Protein AF-0000000072813397 (afdb_homodimer)

InterPro domains:
  IPR001086 Prephenate dehydratase [PF00800] (79-255)
  IPR001086 Prephenate dehydratase [PS51171] (78-254)
  IPR018528 Prephenate dehydratase, conserved site [PS00857] (230-252)
  IPR045865 ACT-like domain [SSF55021] (264-369)

Foldseek 3Di:
DPCPPPPPPCPDPDPDDPDPPPPPPPPPPPPPPQPQPPPDPPPPPPPPPDPPPDPPPPDDPDPPVPPCPPPVPPQAFEEEEEDDPQAVQVVQVCVVRPPHHYHYDNDQLRRVVCCVVVVGFKYKDWAAKPVPGGPVVNVLSLQLDQKFFADKAKAWDFKFKWAAPPADLVLAAEEEAAPVQCVQQVVLCVVSVHDHYYYDRHQLVSLVCCQVVVDRRYIGIGAPSSCVVRVIDGSDIRSGPDNTMMIMMTMIGHDPPPPPDDDPPADPFKKWKKKFFADDPCPVLVVLLVCLCVVLPKDWPDKDKQAQDPVNVRWFRWGQPPVPPRDTDGGRIMIITMITDFCPDPSNVSSVVSSVVRTPDMDTRYMYHDDPDYHYPD/DPCPPPPPPCPDDDDDPPDPPPPPVPPPPPPVPPPQPPPDPPPPPPPPPDPPPPPPPPDDPDPPVPPCPVPVPPQAFEEEEEDDPQAPQVVQVCVVRPPHHYHYDNDQLRRVVCCVVVVGFKYKDWAAKPVPGGPVVNVLSLQLDQKFFADKAKAWDFKFKWAAPPADLVLAAEEEAAPVQCVQQVVLCVVSVHDHYYYDRHQLVSLVCCQVVVDRRYIGIGAPSSCVVRVIDGSDIRSGPDNTMMIMMTMIGHDPPPPPDDDPPADPFKKWKKKFFAPDPCPVLVVLLVCLCVVLPKDWPDKDKQAQDPVNVRWFRWGQPPVPPRDTDGGRIMIITMITDFCPDPSNVSSVVSSVVRTPDMDTRYMYHDDPDYDYPD

Solvent-accessible surface area (backbone atoms only — not comparable to full-atom values): 42228 Å² total; per-residue (Å²): 137,83,82,77,78,79,78,78,78,80,82,70,86,70,81,75,79,77,79,79,76,76,73,75,78,72,70,72,75,78,71,73,68,76,71,75,77,75,73,76,84,74,77,76,74,78,74,76,72,78,74,80,72,82,69,73,80,77,73,85,72,79,82,73,82,63,80,69,74,72,68,66,73,79,70,59,56,31,33,12,15,43,50,45,84,40,21,68,44,47,52,47,38,41,68,76,39,71,78,44,41,74,40,70,21,88,37,65,67,48,11,51,47,30,32,76,70,63,75,18,60,22,25,38,42,68,41,32,28,71,49,48,29,42,33,41,52,52,49,42,52,48,34,58,41,86,51,27,40,57,38,53,43,31,34,45,63,58,31,18,35,30,28,45,69,87,58,52,79,86,55,46,60,31,38,30,14,16,58,66,58,49,59,44,20,42,66,46,32,51,74,72,68,47,74,44,70,44,34,33,81,31,30,30,52,28,48,50,48,36,60,77,66,62,37,69,39,38,30,20,41,26,39,64,53,29,29,64,76,66,63,36,35,77,78,36,78,63,41,37,64,59,91,51,36,40,37,38,28,37,34,33,27,64,70,71,79,67,68,86,80,66,80,74,76,75,50,69,68,21,25,24,35,33,40,37,28,41,94,59,59,65,59,61,51,50,52,51,49,52,47,43,31,51,79,57,74,40,52,65,79,41,60,39,73,44,74,20,39,76,72,57,64,38,54,49,50,53,35,42,33,76,89,62,86,63,43,75,40,77,33,42,24,37,35,44,38,27,31,58,36,36,68,80,37,68,62,47,38,52,27,52,52,56,48,49,74,76,34,77,43,72,45,81,41,27,60,21,37,58,54,63,60,72,43,65,81,119,139,83,84,78,79,76,79,77,75,80,82,66,88,71,78,76,80,77,80,79,75,76,73,74,78,72,70,76,75,78,72,74,66,78,70,76,80,71,76,72,83,73,78,76,74,77,75,76,72,78,72,81,71,80,68,75,80,78,77,84,73,81,78,74,84,62,79,70,74,71,67,64,73,79,70,58,56,30,35,14,16,42,48,45,85,40,22,68,44,47,51,48,38,40,67,74,38,71,76,43,41,74,40,72,20,90,36,66,66,48,12,51,48,30,32,76,71,64,74,18,59,22,25,40,42,68,42,34,27,71,50,48,28,42,33,40,51,51,51,43,54,50,35,58,41,87,49,27,39,57,38,52,43,31,34,45,64,57,30,20,35,30,28,44,69,88,58,53,78,87,56,47,60,32,37,28,12,16,58,65,59,49,60,46,20,41,64,46,32,51,74,71,67,46,74,44,70,43,34,33,82,31,31,29,52,27,48,49,48,37,60,76,66,62,36,68,39,40,31,21,42,26,38,62,52,26,30,64,77,65,63,35,36,75,80,36,77,63,40,36,64,60,91,50,35,38,35,37,29,37,34,33,27,61,70,71,80,67,69,87,78,67,79,76,77,75,49,69,68,21,25,24,36,33,42,38,27,40,95,60,59,65,60,62,50,50,52,51,50,50,46,41,32,51,81,58,73,40,50,63,79,40,58,40,71,44,75,18,40,75,71,58,64,39,55,48,49,51,34,44,33,76,88,63,87,62,44,76,41,76,35,41,25,37,34,44,37,28,30,58,36,37,67,81,36,67,61,46,36,51,28,52,51,56,47,50,72,78,35,76,41,73,45,81,42,25,60,22,37,58,53,64,59,70,44,62,78,117

Sequence (756 aa):
MAFATSLKLHNPFSPTSAATERRDLDFPAAVYRTRWLRNPPRTVAMATVPTNDGAPRINGHPHINGHAHSYAPALAPRVAFQGAPGAYSEFAAKTAVPGCATVPCRTFADAIAAVQAGQADRAILPVESTMEGTALRNYDLLLRHDLVISQEVNLFVHYCLLAMPGVRPAELRRVISHPMALAHCGRALAQLGLHRREPVEDTAGAVEMLRSHRLLDTAAIASPRAALLYGLDVLADGLQDESWNVTRFLLLSPKSPTSPATPPLPPPNPKTSMVIAHRGGSMVVLLKVLSAFSRRNINLTKLEIINSSASENKAPVMILDIRGKGSLRAFPHVLYVDFEGSKEDPRAKEAIDEISEFSVFVRILGCYAANPNVYDLQMAFATSLKLHNPFSPTSAATERRDLDFPAAVYRTRWLRNPPRTVAMATVPTNDGAPRINGHPHINGHAHSYAPALAPRVAFQGAPGAYSEFAAKTAVPGCATVPCRTFADAIAAVQAGQADRAILPVESTMEGTALRNYDLLLRHDLVISQEVNLFVHYCLLAMPGVRPAELRRVISHPMALAHCGRALAQLGLHRREPVEDTAGAVEMLRSHRLLDTAAIASPRAALLYGLDVLADGLQDESWNVTRFLLLSPKSPTSPATPPLPPPNPKTSMVIAHRGGSMVVLLKVLSAFSRRNINLTKLEIINSSASENKAPVMILDIRGKGSLRAFPHVLYVDFEGSKEDPRAKEAIDEISEFSVFVRILGCYAANPNVYDLQ

Organism: Musa balbisiana (NCBI:txid52838)

Radius of gyration: 31.77 Å; Cα contacts (8 Å, |Δi|>4): 1484; chains: 2; bounding box: 121×114×96 Å

Secondary structure (DSSP, 8-state):
-----------------------------------------------------------------------------EEEEES-TT-HHHHHHHHHSTTPEEEEESSHHHHHHHHHTTS-SEEEEEEEETTTEE-HHHHHHHHHSSEEEEEEEEEE---EEEESTT--GGG--EEEE-HHHHHHTHHHHHHTT---EEE-S-HHHHHHHHHHHT-TTEEEEE-HHHHHHHT-EEEEES--SSS--EEEEEEEEE-----SSS---PPSSEEEEEEEEESS-HHHHHHHHHHHHHTTT--EEEEEEEE--TTTTPPPEEEE-TTTTS-EEEESEEEEEEEES-TTSHHHHHHHHHHHHH-SEEEEEEEEE---PEEE--/-----------------------------------------------------------------------------EEEEES-TT-HHHHHHHHHSTTPEEEEESSHHHHHHHHHTTS-SEEEEEEEETTTEE-HHHHHHHHHSSEEEEEEEEEE---EEEESTT--GGG--EEEE-HHHHHHTHHHHHHTT--EEEE-S-HHHHHHHHHHHT-TTEEEEE-HHHHHHHT-EEEEES--SSS--EEEEEEEEE-----SSS---PPSSEEEEEEEEESS-HHHHHHHHHHHHHTTT--EEEEEEEE--TTTTPPPEEEE-TTTTS-EEEESEEEEEEEES-TTSHHHHHHHHHHHHH-SEEEEEEEEE---PEEE--

Structure (mmCIF, N/CA/C/O backbone):
data_AF-0000000072813397-model_v1
#
loop_
_entity.id
_entity.type
_entity.pdbx_description
1 polymer 'Prephenate dehydratase domain-containing protein'
#
loop_
_atom_site.group_PDB
_atom_site.id
_atom_site.type_symbol
_atom_site.label_atom_id
_atom_site.label_alt_id
_atom_site.label_comp_id
_atom_site.label_asym_id
_atom_site.label_entity_id
_atom_site.label_seq_id
_atom_site.pdbx_PDB_ins_code
_atom_site.Cartn_x
_atom_site.Cartn_y
_atom_site.Cartn_z
_atom_site.occupancy
_atom_site.B_iso_or_equiv
_atom_site.auth_seq_id
_atom_site.auth_comp_id
_atom_site.auth_asym_id
_atom_site.auth_atom_id
_atom_site.pdbx_PDB_model_num
ATOM 1 N N . MET A 1 1 ? 5.23 -79.938 -1.577 1 22.64 1 MET A N 1
ATOM 2 C CA . MET A 1 1 ? 4.43 -79.562 -0.417 1 22.64 1 MET A CA 1
ATOM 3 C C . MET A 1 1 ? 4.711 -78.125 -0.009 1 22.64 1 MET A C 1
ATOM 5 O O . MET A 1 1 ? 5.844 -77.812 0.343 1 22.64 1 MET A O 1
ATOM 9 N N . ALA A 1 2 ? 3.938 -77.125 -0.645 1 23.5 2 ALA A N 1
ATOM 10 C CA . ALA A 1 2 ? 3.877 -75.688 -1.003 1 23.5 2 ALA A CA 1
ATOM 11 C C . ALA A 1 2 ? 3.623 -74.812 0.227 1 23.5 2 ALA A C 1
ATOM 13 O O . ALA A 1 2 ? 2.551 -74.875 0.833 1 23.5 2 ALA A O 1
ATOM 14 N N . PHE A 1 3 ? 4.641 -74.625 1.127 1 23.33 3 PHE A N 1
ATOM 15 C CA . PHE A 1 3 ? 4.617 -74.25 2.527 1 23.33 3 PHE A CA 1
ATOM 16 C C . PHE A 1 3 ? 4.113 -72.812 2.666 1 23.33 3 PHE A C 1
ATOM 18 O O . PHE A 1 3 ? 4.75 -71.875 2.178 1 23.33 3 PHE A O 1
ATOM 25 N N . ALA A 1 4 ? 2.732 -72.5 2.713 1 22.56 4 ALA A N 1
ATOM 26 C CA . ALA A 1 4 ? 1.787 -71.438 2.65 1 22.56 4 ALA A CA 1
ATOM 27 C C . ALA A 1 4 ? 1.922 -70.5 3.873 1 22.56 4 ALA A C 1
ATOM 29 O O . ALA A 1 4 ? 1.372 -70.812 4.934 1 22.56 4 ALA A O 1
ATOM 30 N N . THR A 1 5 ? 3.135 -70.062 4.203 1 22.42 5 THR A N 1
ATOM 31 C CA . THR A 1 5 ? 3.426 -69.562 5.539 1 22.42 5 THR A CA 1
ATOM 32 C C . THR A 1 5 ? 2.607 -68.312 5.828 1 22.42 5 THR A C 1
ATOM 34 O O . THR A 1 5 ? 2.58 -67.375 5.02 1 22.42 5 THR A O 1
ATOM 37 N N . SER A 1 6 ? 1.582 -68.312 6.723 1 20.67 6 SER A N 1
ATOM 38 C CA . SER A 1 6 ? 0.432 -67.5 7.188 1 20.67 6 SER A CA 1
ATOM 39 C C . SER A 1 6 ? 0.87 -66.25 7.879 1 20.67 6 SER A C 1
ATOM 41 O O . SER A 1 6 ? 1.436 -66.25 8.977 1 20.67 6 SER A O 1
ATOM 43 N N . LEU A 1 7 ? 1.597 -65.25 7.32 1 18.97 7 LEU A N 1
ATOM 44 C CA . LEU A 1 7 ? 2.275 -64.188 8.023 1 18.97 7 LEU A CA 1
ATOM 45 C C . LEU A 1 7 ? 1.268 -63.281 8.703 1 18.97 7 LEU A C 1
ATOM 47 O O . LEU A 1 7 ? 0.393 -62.719 8.047 1 18.97 7 LEU A O 1
ATOM 51 N N . LYS A 1 8 ? 0.868 -63.5 10.023 1 21.12 8 LYS A N 1
ATOM 52 C CA . LYS A 1 8 ? -0.162 -62.906 10.875 1 21.12 8 LYS A CA 1
ATOM 53 C C . LYS A 1 8 ? 0.077 -61.438 11.078 1 21.12 8 LYS A C 1
ATOM 55 O O . LYS A 1 8 ? 1.113 -61.031 11.609 1 21.12 8 LYS A O 1
ATOM 60 N N . LEU A 1 9 ? -0.274 -60.5 10.188 1 19.5 9 LEU A N 1
ATOM 61 C CA . LEU A 1 9 ? -0.008 -59.062 10.18 1 19.5 9 LEU A CA 1
ATOM 62 C C . LEU A 1 9 ? -0.725 -58.375 11.328 1 19.5 9 LEU A C 1
ATOM 64 O O . LEU A 1 9 ? -1.953 -58.438 11.422 1 19.5 9 LEU A O 1
ATOM 68 N N . HIS A 1 10 ? -0.266 -58.469 12.602 1 19.52 10 HIS A N 1
ATOM 69 C CA . HIS A 1 10 ? -0.875 -58.031 13.859 1 19.52 10 HIS A CA 1
ATOM 70 C C . HIS A 1 10 ? -1.216 -56.562 13.812 1 19.52 10 HIS A C 1
ATOM 72 O O . HIS A 1 10 ? -0.398 -55.719 13.383 1 19.52 10 HIS A O 1
ATOM 78 N N . ASN A 1 11 ? -2.504 -56.125 13.727 1 21.11 11 ASN A N 1
ATOM 79 C CA . ASN A 1 11 ? -3.336 -54.938 13.602 1 21.11 11 ASN A CA 1
ATOM 80 C C . ASN A 1 11 ? -3.279 -54.094 14.867 1 21.11 11 ASN A C 1
ATOM 82 O O . ASN A 1 11 ? -3.984 -54.375 15.844 1 21.11 11 ASN A O 1
ATOM 86 N N . PRO A 1 12 ? -2.086 -53.719 15.445 1 20.97 12 PRO A N 1
ATOM 87 C CA . PRO A 1 12 ? -2.102 -53.438 16.875 1 20.97 12 PRO A CA 1
ATOM 88 C C . PRO A 1 12 ? -2.881 -52.156 17.219 1 20.97 12 PRO A C 1
ATOM 90 O O . PRO A 1 12 ? -2.945 -51.75 18.375 1 20.97 12 PRO A O 1
ATOM 93 N N . PHE A 1 13 ? -3.123 -51.219 16.328 1 21.25 13 PHE A N 1
ATOM 94 C CA . PHE A 1 13 ? -3.199 -49.844 16.812 1 21.25 13 PHE A CA 1
ATOM 95 C C . PHE A 1 13 ? -4.508 -49.594 17.547 1 21.25 13 PHE A C 1
ATOM 97 O O . PHE A 1 13 ? -5.57 -49.5 16.922 1 21.25 13 PHE A O 1
ATOM 104 N N . SER A 1 14 ? -4.586 -50.156 18.656 1 19.98 14 SER A N 1
ATOM 105 C CA . SER A 1 14 ? -5.789 -50.094 19.469 1 19.98 14 SER A CA 1
ATOM 106 C C . SER A 1 14 ? -6.086 -48.656 19.891 1 19.98 14 SER A C 1
ATOM 108 O O . SER A 1 14 ? -5.18 -47.938 20.297 1 19.98 14 SER A O 1
ATOM 110 N N . PRO A 1 15 ? -7.266 -48.094 19.594 1 21.08 15 PRO A N 1
ATOM 111 C CA . PRO A 1 15 ? -7.816 -46.719 19.703 1 21.08 15 PRO A CA 1
ATOM 112 C C . PRO A 1 15 ? -8.078 -46.312 21.141 1 21.08 15 PRO A C 1
ATOM 114 O O . PRO A 1 15 ? -8.953 -46.875 21.812 1 21.08 15 PRO A O 1
ATOM 117 N N . THR A 1 16 ? -7.078 -46.25 22 1 20.22 16 THR A N 1
ATOM 118 C CA . THR A 1 16 ? -7.492 -46.031 23.391 1 20.22 16 THR A CA 1
ATOM 119 C C . THR A 1 16 ? -8.32 -44.781 23.516 1 20.22 16 THR A C 1
ATOM 121 O O . THR A 1 16 ? -8.133 -43.812 22.75 1 20.22 16 THR A O 1
ATOM 124 N N . SER A 1 17 ? -9.383 -44.719 24.344 1 19.55 17 SER A N 1
ATOM 125 C CA . SER A 1 17 ? -10.578 -43.969 24.703 1 19.55 17 SER A CA 1
ATOM 126 C C . SER A 1 17 ? -10.227 -42.656 25.406 1 19.55 17 SER A C 1
ATOM 128 O O . SER A 1 17 ? -11.086 -42.031 26.016 1 19.55 17 SER A O 1
ATOM 130 N N . ALA A 1 18 ? -9.117 -42.031 25.297 1 20.39 18 ALA A N 1
ATOM 131 C CA . ALA A 1 18 ? -8.805 -41.094 26.375 1 20.39 18 ALA A CA 1
ATOM 132 C C . ALA A 1 18 ? -9.891 -40.031 26.516 1 20.39 18 ALA A C 1
ATOM 134 O O . ALA A 1 18 ? -10.469 -39.594 25.516 1 20.39 18 ALA A O 1
ATOM 135 N N . ALA A 1 19 ? -10.391 -39.812 27.703 1 20.55 19 ALA A N 1
ATOM 136 C CA . ALA A 1 19 ? -11.336 -38.906 28.344 1 20.55 19 ALA A CA 1
ATOM 137 C C . ALA A 1 19 ? -11.055 -37.438 27.953 1 20.55 19 ALA A C 1
ATOM 139 O O . ALA A 1 19 ? -9.906 -37 27.984 1 20.55 19 ALA A O 1
ATOM 140 N N . THR A 1 20 ? -11.828 -36.844 27.125 1 20.53 20 THR A N 1
ATOM 141 C CA . THR A 1 20 ? -11.953 -35.562 26.484 1 20.53 20 THR A CA 1
ATOM 142 C C . THR A 1 20 ? -11.953 -34.438 27.516 1 20.53 20 THR A C 1
ATOM 144 O O . THR A 1 20 ? -12.953 -34.219 28.188 1 20.53 20 THR A O 1
ATOM 147 N N . GLU A 1 21 ? -11 -34.469 28.516 1 19.22 21 GLU A N 1
ATOM 148 C CA . GLU A 1 21 ? -11.141 -33.406 29.5 1 19.22 21 GLU A CA 1
ATOM 149 C C . GLU A 1 21 ? -11.203 -32.031 28.812 1 19.22 21 GLU A C 1
ATOM 151 O O . GLU A 1 21 ? -10.359 -31.719 27.984 1 19.22 21 GLU A O 1
ATOM 156 N N . ARG A 1 22 ? -12.359 -31.422 28.766 1 20.33 22 ARG A N 1
ATOM 157 C CA . ARG A 1 22 ? -12.906 -30.156 28.297 1 20.33 22 ARG A CA 1
ATOM 158 C C . ARG A 1 22 ? -12.109 -28.984 28.844 1 20.33 22 ARG A C 1
ATOM 160 O O . ARG A 1 22 ? -12.352 -28.547 29.984 1 20.33 22 ARG A O 1
ATOM 167 N N . ARG A 1 23 ? -10.781 -29.109 29 1 21.31 23 ARG A N 1
ATOM 168 C CA . ARG A 1 23 ? -10.242 -27.953 29.688 1 21.31 23 ARG A CA 1
ATOM 169 C C . ARG A 1 23 ? -10.617 -26.656 28.984 1 21.31 23 ARG A C 1
ATOM 171 O O . ARG A 1 23 ? -10.438 -26.531 27.766 1 21.31 23 ARG A O 1
ATOM 178 N N . ASP A 1 24 ? -11.578 -25.969 29.531 1 20.23 24 ASP A N 1
ATOM 179 C CA . ASP A 1 24 ? -12.164 -24.656 29.266 1 20.23 24 ASP A CA 1
ATOM 180 C C . ASP A 1 24 ? -11.078 -23.609 29.047 1 20.23 24 ASP A C 1
ATOM 182 O O . ASP A 1 24 ? -10.211 -23.406 29.906 1 20.23 24 ASP A O 1
ATOM 186 N N . LEU A 1 25 ? -10.445 -23.656 27.906 1 21.19 25 LEU A N 1
ATOM 187 C CA . LEU A 1 25 ? -9.375 -22.688 27.641 1 21.19 25 LEU A CA 1
ATOM 188 C C . LEU A 1 25 ? -9.828 -21.266 27.969 1 21.19 25 LEU A C 1
ATOM 190 O O . LEU A 1 25 ? -10.734 -20.734 27.312 1 21.19 25 LEU A O 1
ATOM 194 N N . ASP A 1 26 ? -9.938 -20.969 29.219 1 20.7 26 ASP A N 1
ATOM 195 C CA . ASP A 1 26 ? -10.227 -19.641 29.75 1 20.7 26 ASP A CA 1
ATOM 196 C C . ASP A 1 26 ? -9.352 -18.578 29.094 1 20.7 26 ASP A C 1
ATOM 198 O O . ASP A 1 26 ? -8.125 -18.656 29.156 1 20.7 26 ASP A O 1
ATOM 202 N N . PHE A 1 27 ? -9.68 -18.281 27.969 1 20.53 27 PHE A N 1
ATOM 203 C CA . PHE A 1 27 ? -8.969 -17.188 27.312 1 20.53 27 PHE A CA 1
ATOM 204 C C . PHE A 1 27 ? -8.867 -15.977 28.219 1 20.53 27 PHE A C 1
ATOM 206 O O . PHE A 1 27 ? -9.891 -15.445 28.672 1 20.53 27 PHE A O 1
ATOM 213 N N . PRO A 1 28 ? -7.883 -15.906 29.016 1 22.55 28 PRO A N 1
ATOM 214 C CA . PRO A 1 28 ? -7.801 -14.766 29.922 1 22.55 28 PRO A CA 1
ATOM 215 C C . PRO A 1 28 ? -7.992 -13.43 29.203 1 22.55 28 PRO A C 1
ATOM 217 O O . PRO A 1 28 ? -7.625 -13.289 28.047 1 22.55 28 PRO A O 1
ATOM 220 N N . ALA A 1 29 ? -9.102 -12.742 29.406 1 23.31 29 ALA A N 1
ATOM 221 C CA . ALA A 1 29 ? -9.445 -11.359 29.094 1 23.31 29 ALA A CA 1
ATOM 222 C C . ALA A 1 29 ? -8.25 -10.438 29.312 1 23.31 29 ALA A C 1
ATOM 224 O O . ALA A 1 29 ? -7.688 -10.383 30.406 1 23.31 29 ALA A O 1
ATOM 225 N N . ALA A 1 30 ? -7.375 -10.414 28.391 1 22.91 30 ALA A N 1
ATOM 226 C CA . ALA A 1 30 ? -6.262 -9.469 28.5 1 22.91 30 ALA A CA 1
ATOM 227 C C . ALA A 1 30 ? -6.738 -8.109 29 1 22.91 30 ALA A C 1
ATOM 229 O O . ALA A 1 30 ? -7.488 -7.414 28.312 1 22.91 30 ALA A O 1
ATOM 230 N N . VAL A 1 31 ? -7.156 -8.047 30.203 1 22.84 31 VAL A N 1
ATOM 231 C CA . VAL A 1 31 ? -7.41 -6.793 30.906 1 22.84 31 VAL A CA 1
ATOM 232 C C . VAL A 1 31 ? -6.258 -5.82 30.656 1 22.84 31 VAL A C 1
ATOM 234 O O . VAL A 1 31 ? -5.125 -6.074 31.078 1 22.84 31 VAL A O 1
ATOM 237 N N . TYR A 1 32 ? -6.117 -5.434 29.453 1 22.84 32 TYR A N 1
ATOM 238 C CA . TYR A 1 32 ? -5.129 -4.383 29.219 1 22.84 32 TYR A CA 1
ATOM 239 C C . TYR A 1 32 ? -5.305 -3.24 30.203 1 22.84 32 TYR A C 1
ATOM 241 O O . TYR A 1 32 ? -6.316 -2.537 30.188 1 22.84 32 TYR A O 1
ATOM 249 N N . ARG A 1 33 ? -5.039 -3.516 31.469 1 25.83 33 ARG A N 1
ATOM 250 C CA . ARG A 1 33 ? -4.938 -2.385 32.375 1 25.83 33 ARG A CA 1
ATOM 251 C C . ARG A 1 33 ? -3.977 -1.329 31.844 1 25.83 33 ARG A C 1
ATOM 253 O O . ARG A 1 33 ? -2.795 -1.609 31.625 1 25.83 33 ARG A O 1
ATOM 260 N N . THR A 1 34 ? -4.473 -0.492 31 1 26.12 34 THR A N 1
ATOM 261 C CA . THR A 1 34 ? -3.756 0.74 30.703 1 26.12 34 THR A CA 1
ATOM 262 C C . THR A 1 34 ? -3.08 1.295 31.953 1 26.12 34 THR A C 1
ATOM 264 O O . THR A 1 34 ? -3.756 1.681 32.906 1 26.12 34 THR A O 1
ATOM 267 N N . ARG A 1 35 ? -2.062 0.6 32.438 1 26.89 35 ARG A N 1
ATOM 268 C CA . ARG A 1 35 ? -1.405 1.152 33.625 1 26.89 35 ARG A CA 1
ATOM 269 C C . ARG A 1 35 ? -1.035 2.615 33.406 1 26.89 35 ARG A C 1
ATOM 271 O O . ARG A 1 35 ? -0.315 2.949 32.469 1 26.89 35 ARG A O 1
ATOM 278 N N . TRP A 1 36 ? -1.896 3.457 33.812 1 25.59 36 TRP A N 1
ATOM 279 C CA . TRP A 1 36 ? -1.557 4.863 34 1 25.59 36 TRP A CA 1
ATOM 280 C C . TRP A 1 36 ? -0.251 5 34.781 1 25.59 36 TRP A C 1
ATOM 282 O O . TRP A 1 36 ? -0.107 4.438 35.875 1 25.59 36 TRP A O 1
ATOM 292 N N . LEU A 1 37 ? 0.887 4.875 34.156 1 26.28 37 LEU A N 1
ATOM 293 C CA . LEU A 1 37 ? 2.174 4.98 34.844 1 26.28 37 LEU A CA 1
ATOM 294 C C . LEU A 1 37 ? 2.225 6.227 35.719 1 26.28 37 LEU A C 1
ATOM 296 O O . LEU A 1 37 ? 2.172 7.352 35.219 1 26.28 37 LEU A O 1
ATOM 300 N N . ARG A 1 38 ? 1.686 6.207 36.938 1 25.38 38 ARG A N 1
ATOM 301 C CA . ARG A 1 38 ? 1.876 7.25 37.938 1 25.38 38 ARG A CA 1
ATOM 302 C C . ARG A 1 38 ? 3.348 7.391 38.312 1 25.38 38 ARG A C 1
ATOM 304 O O . ARG A 1 38 ? 3.758 6.984 39.406 1 25.38 38 ARG A O 1
ATOM 311 N N . ASN A 1 39 ? 4.395 6.875 37.656 1 23.94 39 ASN A N 1
ATOM 312 C CA . ASN A 1 39 ? 5.656 6.852 38.375 1 23.94 39 ASN A CA 1
ATOM 313 C C . ASN A 1 39 ? 6.102 8.258 38.781 1 23.94 39 ASN A C 1
ATOM 315 O O . ASN A 1 39 ? 6.008 9.188 37.969 1 23.94 39 ASN A O 1
ATOM 319 N N . PRO A 1 40 ? 6.23 8.586 40.062 1 25.09 40 PRO A N 1
ATOM 320 C CA . PRO A 1 40 ? 6.742 9.844 40.625 1 25.09 40 PRO A CA 1
ATOM 321 C C . PRO A 1 40 ? 8.133 10.195 40.094 1 25.09 40 PRO A C 1
ATOM 323 O O . PRO A 1 40 ? 8.898 9.305 39.719 1 25.09 40 PRO A O 1
ATOM 326 N N . PRO A 1 41 ? 8.398 11.359 39.656 1 24.14 41 PRO A N 1
ATOM 327 C CA . PRO A 1 41 ? 9.625 11.883 39.062 1 24.14 41 PRO A CA 1
ATOM 328 C C . PRO A 1 41 ? 10.836 11.75 40 1 24.14 41 PRO A C 1
ATOM 330 O O . PRO A 1 41 ? 10.859 12.328 41.094 1 24.14 41 PRO A O 1
ATOM 333 N N . ARG A 1 42 ? 11.352 10.508 40.375 1 21.34 42 ARG A N 1
ATOM 334 C CA . ARG A 1 42 ? 12.477 10.492 41.312 1 21.34 42 ARG A CA 1
ATOM 335 C C . ARG A 1 42 ? 13.617 11.367 40.781 1 21.34 42 ARG A C 1
ATOM 337 O O . ARG A 1 42 ? 13.93 11.352 39.594 1 21.34 42 ARG A O 1
ATOM 344 N N . THR A 1 43 ? 14 12.383 41.562 1 21.45 43 THR A N 1
ATOM 345 C CA . THR A 1 43 ? 15.047 13.398 41.469 1 21.45 43 THR A CA 1
ATOM 346 C C . THR A 1 43 ? 16.422 12.758 41.344 1 21.45 43 THR A C 1
ATOM 348 O O . THR A 1 43 ? 16.875 12.07 42.281 1 21.45 43 THR A O 1
ATOM 351 N N . VAL A 1 44 ? 16.672 11.953 40.281 1 20.23 44 VAL A N 1
ATOM 352 C CA . VAL A 1 44 ? 17.984 11.32 40.25 1 20.23 44 VAL A CA 1
ATOM 353 C C . VAL A 1 44 ? 19.062 12.359 40.5 1 20.23 44 VAL A C 1
ATOM 355 O O . VAL A 1 44 ? 19.141 13.367 39.781 1 20.23 44 VAL A O 1
ATOM 358 N N . ALA A 1 45 ? 19.469 12.492 41.75 1 21.06 45 ALA A N 1
ATOM 359 C CA . ALA A 1 45 ? 20.547 13.328 42.281 1 21.06 45 ALA A CA 1
ATOM 360 C C . ALA A 1 45 ? 21.828 13.125 41.469 1 21.06 45 ALA A C 1
ATOM 362 O O . ALA A 1 45 ? 22.281 11.984 41.281 1 21.06 45 ALA A O 1
ATOM 363 N N . MET A 1 46 ? 22.094 13.953 40.531 1 19.94 46 MET A N 1
ATOM 364 C CA . MET A 1 46 ? 23.281 14.031 39.656 1 19.94 46 MET A CA 1
ATOM 365 C C . MET A 1 46 ? 24.562 14.031 40.5 1 19.94 46 MET A C 1
ATOM 367 O O . MET A 1 46 ? 24.812 14.961 41.25 1 19.94 46 MET A O 1
ATOM 371 N N . ALA A 1 47 ? 24.891 12.836 41.062 1 20.44 47 ALA A N 1
ATOM 372 C CA . ALA A 1 47 ? 26.094 12.789 41.875 1 20.44 47 ALA A CA 1
ATOM 373 C C . ALA A 1 47 ? 27.266 13.438 41.156 1 20.44 47 ALA A C 1
ATOM 375 O O . ALA A 1 47 ? 27.469 13.219 39.938 1 20.44 47 ALA A O 1
ATOM 376 N N . THR A 1 48 ? 27.812 14.484 41.719 1 20.92 48 THR A N 1
ATOM 377 C CA . THR A 1 48 ? 28.891 15.398 41.375 1 20.92 48 THR A CA 1
ATOM 378 C C . THR A 1 48 ? 30.219 14.656 41.25 1 20.92 48 THR A C 1
ATOM 380 O O . THR A 1 48 ? 30.719 14.125 42.25 1 20.92 48 THR A O 1
ATOM 383 N N . VAL A 1 49 ? 30.312 13.656 40.344 1 20.81 49 VAL A N 1
ATOM 384 C CA . VAL A 1 49 ? 31.578 12.93 40.375 1 20.81 49 VAL A CA 1
ATOM 385 C C . VAL A 1 49 ? 32.75 13.914 40.344 1 20.81 49 VAL A C 1
ATOM 387 O O . VAL A 1 49 ? 32.75 14.852 39.562 1 20.81 49 VAL A O 1
ATOM 390 N N . PRO A 1 50 ? 33.5 13.898 41.375 1 20.95 50 PRO A N 1
ATOM 391 C CA . PRO A 1 50 ? 34.625 14.812 41.656 1 20.95 50 PRO A CA 1
ATOM 392 C C . PRO A 1 50 ? 35.656 14.805 40.562 1 20.95 50 PRO A C 1
ATOM 394 O O . PRO A 1 50 ? 35.844 13.781 39.875 1 20.95 50 PRO A O 1
ATOM 397 N N . THR A 1 51 ? 35.844 15.961 39.906 1 22.98 51 THR A N 1
ATOM 398 C CA . THR A 1 51 ? 36.719 16.344 38.781 1 22.98 51 THR A CA 1
ATOM 399 C C . THR A 1 51 ? 38.188 16.109 39.125 1 22.98 51 THR A C 1
ATOM 401 O O . THR A 1 51 ? 39.062 16.562 38.406 1 22.98 51 THR A O 1
ATOM 404 N N . ASN A 1 52 ? 38.469 14.906 39.812 1 20.45 52 ASN A N 1
ATOM 405 C CA . ASN A 1 52 ? 39.844 14.945 40.281 1 20.45 52 ASN A CA 1
ATOM 406 C C . ASN A 1 52 ? 40.844 15.297 39.188 1 20.45 52 ASN A C 1
ATOM 408 O O . ASN A 1 52 ? 40.719 14.766 38.062 1 20.45 52 ASN A O 1
ATOM 412 N N . ASP A 1 53 ? 41.625 16.375 39.375 1 21.06 53 ASP A N 1
ATOM 413 C CA . ASP A 1 53 ? 42.469 17.344 38.656 1 21.06 53 ASP A CA 1
ATOM 414 C C . ASP A 1 53 ? 43.688 16.656 38.031 1 21.06 53 ASP A C 1
ATOM 416 O O . ASP A 1 53 ? 44.406 17.25 37.219 1 21.06 53 ASP A O 1
ATOM 420 N N . GLY A 1 54 ? 44.188 15.562 38.75 1 21.58 54 GLY A N 1
ATOM 421 C CA . GLY A 1 54 ? 45.625 15.539 38.656 1 21.58 54 GLY A CA 1
ATOM 422 C C . GLY A 1 54 ? 46.156 15.133 37.281 1 21.58 54 GLY A C 1
ATOM 423 O O . GLY A 1 54 ? 45.938 14 36.844 1 21.58 54 GLY A O 1
ATOM 424 N N . ALA A 1 55 ? 46.281 16.062 36.469 1 21.36 55 ALA A N 1
ATOM 425 C CA . ALA A 1 55 ? 46.625 15.945 35.031 1 21.36 55 ALA A CA 1
ATOM 426 C C . ALA A 1 55 ? 47.969 15.258 34.875 1 21.36 55 ALA A C 1
ATOM 428 O O . ALA A 1 55 ? 49 15.805 35.281 1 21.36 55 ALA A O 1
ATOM 429 N N . PRO A 1 56 ? 48.094 13.984 35.219 1 20.81 56 PRO A N 1
ATOM 430 C CA . PRO A 1 56 ? 49.5 13.586 35.188 1 20.81 56 PRO A CA 1
ATOM 431 C C . PRO A 1 56 ? 50.156 13.961 33.844 1 20.81 56 PRO A C 1
ATOM 433 O O . PRO A 1 56 ? 49.531 13.969 32.812 1 20.81 56 PRO A O 1
ATOM 436 N N . ARG A 1 57 ? 51.25 14.727 33.969 1 22.19 57 ARG A N 1
ATOM 437 C CA . ARG A 1 57 ? 52.062 15.32 32.906 1 22.19 57 ARG A CA 1
ATOM 438 C C . ARG A 1 57 ? 52.688 14.242 32 1 22.19 57 ARG A C 1
ATOM 440 O O . ARG A 1 57 ? 53.531 13.477 32.469 1 22.19 57 ARG A O 1
ATOM 447 N N . ILE A 1 58 ? 51.812 13.5 31.297 1 19.95 58 ILE A N 1
ATOM 448 C CA . ILE A 1 58 ? 52.375 12.391 30.531 1 19.95 58 ILE A CA 1
ATOM 449 C C . ILE A 1 58 ? 53.562 12.898 29.672 1 19.95 58 ILE A C 1
ATOM 451 O O . ILE A 1 58 ? 53.438 13.938 29.016 1 19.95 58 ILE A O 1
ATOM 455 N N . ASN A 1 59 ? 54.719 12.445 29.984 1 20.52 59 ASN A N 1
ATOM 456 C CA . ASN A 1 59 ? 56.062 12.656 29.453 1 20.52 59 ASN A CA 1
ATOM 457 C C . ASN A 1 59 ? 56.094 12.586 27.922 1 20.52 59 ASN A C 1
ATOM 459 O O . ASN A 1 59 ? 55.188 12.008 27.328 1 20.52 59 ASN A O 1
ATOM 463 N N . GLY A 1 60 ? 57.25 13.203 27.234 1 22.06 60 GLY A N 1
ATOM 464 C CA . GLY A 1 60 ? 57.562 13.719 25.906 1 22.06 60 GLY A CA 1
ATOM 465 C C . GLY A 1 60 ? 57.656 12.641 24.844 1 22.06 60 GLY A C 1
ATOM 466 O O . GLY A 1 60 ? 58.5 11.758 24.922 1 22.06 60 GLY A O 1
ATOM 467 N N . HIS A 1 61 ? 56.625 11.938 24.5 1 22.11 61 HIS A N 1
ATOM 468 C CA . HIS A 1 61 ? 56.844 10.766 23.672 1 22.11 61 HIS A CA 1
ATOM 469 C C . HIS A 1 61 ? 57.656 11.117 22.438 1 22.11 61 HIS A C 1
ATOM 471 O O . HIS A 1 61 ? 57.594 12.242 21.938 1 22.11 61 HIS A O 1
ATOM 477 N N . PRO A 1 62 ? 58.75 10.367 22.156 1 24.47 62 PRO A N 1
ATOM 478 C CA . PRO A 1 62 ? 59.688 10.516 21.047 1 24.47 62 PRO A CA 1
ATOM 479 C C . PRO A 1 62 ? 58.969 10.742 19.719 1 24.47 62 PRO A C 1
ATOM 481 O O . PRO A 1 62 ? 57.812 10.344 19.547 1 24.47 62 PRO A O 1
ATOM 484 N N . HIS A 1 63 ? 59.5 11.703 18.906 1 24.2 63 HIS A N 1
ATOM 485 C CA . HIS A 1 63 ? 59.062 12.234 17.609 1 24.2 63 HIS A CA 1
ATOM 486 C C . HIS A 1 63 ? 59 11.133 16.562 1 24.2 63 HIS A C 1
ATOM 488 O O . HIS A 1 63 ? 60 10.781 15.945 1 24.2 63 HIS A O 1
ATOM 494 N N . ILE A 1 64 ? 58.594 9.906 16.75 1 22.45 64 ILE A N 1
ATOM 495 C CA . ILE A 1 64 ? 58.656 9.031 15.594 1 22.45 64 ILE A CA 1
ATOM 496 C C . ILE A 1 64 ? 58.062 9.734 14.375 1 22.45 64 ILE A C 1
ATOM 498 O O . ILE A 1 64 ? 56.969 10.289 14.461 1 22.45 64 ILE A O 1
ATOM 502 N N . ASN A 1 65 ? 58.906 10.141 13.43 1 25.3 65 ASN A N 1
ATOM 503 C CA . ASN A 1 65 ? 58.688 10.789 12.141 1 25.3 65 ASN A CA 1
ATOM 504 C C . ASN A 1 65 ? 57.594 10.102 11.336 1 25.3 65 ASN A C 1
ATOM 506 O O . ASN A 1 65 ? 57.875 9.492 10.305 1 25.3 65 ASN A O 1
ATOM 510 N N . GLY A 1 66 ? 56.781 9.266 11.984 1 24.8 66 GLY A N 1
ATOM 511 C CA . GLY A 1 66 ? 55.875 8.453 11.195 1 24.8 66 GLY A CA 1
ATOM 512 C C . GLY A 1 66 ? 54.969 9.266 10.281 1 24.8 66 GLY A C 1
ATOM 513 O O . GLY A 1 66 ? 54.344 10.242 10.711 1 24.8 66 GLY A O 1
ATOM 514 N N . HIS A 1 67 ? 55.344 9.391 9.039 1 28.03 67 HIS A N 1
ATOM 515 C CA . HIS A 1 67 ? 54.5 10.078 8.07 1 28.03 67 HIS A CA 1
ATOM 516 C C . HIS A 1 67 ? 53 9.789 8.328 1 28.03 67 HIS A C 1
ATOM 518 O O . HIS A 1 67 ? 52.594 8.633 8.32 1 28.03 67 HIS A O 1
ATOM 524 N N . ALA A 1 68 ? 52.344 10.531 9.125 1 27.14 68 ALA A N 1
ATOM 525 C CA . ALA A 1 68 ? 50.906 10.531 9.422 1 27.14 68 ALA A CA 1
ATOM 526 C C . ALA A 1 68 ? 50.094 10.523 8.141 1 27.14 68 ALA A C 1
ATOM 528 O O . ALA A 1 68 ? 49.969 11.547 7.453 1 27.14 68 ALA A O 1
ATOM 529 N N . HIS A 1 69 ? 50.219 9.508 7.352 1 30.56 69 HIS A N 1
ATOM 530 C CA . HIS A 1 69 ? 49.156 9.492 6.352 1 30.56 69 HIS A CA 1
ATOM 531 C C . HIS A 1 69 ? 47.844 9.906 6.961 1 30.56 69 HIS A C 1
ATOM 533 O O . HIS A 1 69 ? 47.406 9.32 7.953 1 30.56 69 HIS A O 1
ATOM 539 N N . SER A 1 70 ? 47.531 11.102 7.148 1 30.7 70 SER A N 1
ATOM 540 C CA . SER A 1 70 ? 46.312 11.695 7.648 1 30.7 70 SER A CA 1
ATOM 541 C C . SER A 1 70 ? 45.094 10.867 7.242 1 30.7 70 SER A C 1
ATOM 543 O O . SER A 1 70 ? 44.75 10.812 6.059 1 30.7 70 SER A O 1
ATOM 545 N N . TYR A 1 71 ? 44.938 9.688 7.742 1 29.09 71 TYR A N 1
ATOM 546 C CA . TYR A 1 71 ? 43.594 9.109 7.621 1 29.09 71 TYR A CA 1
ATOM 547 C C . TYR A 1 71 ? 42.531 10.148 7.887 1 29.09 71 TYR A C 1
ATOM 549 O O . TYR A 1 71 ? 42.344 10.594 9.023 1 29.09 71 TYR A O 1
ATOM 557 N N . ALA A 1 72 ? 42.375 11.156 7.129 1 35.47 72 ALA A N 1
ATOM 558 C CA . ALA A 1 72 ? 41.125 11.914 7.332 1 35.47 72 ALA A CA 1
ATOM 559 C C . ALA A 1 72 ? 40.062 11.047 7.996 1 35.47 72 ALA A C 1
ATOM 561 O O . ALA A 1 72 ? 39.844 9.906 7.586 1 35.47 72 ALA A O 1
ATOM 562 N N . PRO A 1 73 ? 39.844 11.039 9.273 1 41.06 73 PRO A N 1
ATOM 563 C CA . PRO A 1 73 ? 38.844 10.195 9.914 1 41.06 73 PRO A CA 1
ATOM 564 C C . PRO A 1 73 ? 37.719 9.773 8.961 1 41.06 73 PRO A C 1
ATOM 566 O O . PRO A 1 73 ? 37.25 10.594 8.172 1 41.06 73 PRO A O 1
ATOM 569 N N . ALA A 1 74 ? 37.75 8.656 8.328 1 48.06 74 ALA A N 1
ATOM 570 C CA . ALA A 1 74 ? 36.719 8.125 7.434 1 48.06 74 ALA A CA 1
ATOM 571 C C . ALA A 1 74 ? 35.344 8.688 7.785 1 48.06 74 ALA A C 1
ATOM 573 O O . ALA A 1 74 ? 34.906 8.562 8.922 1 48.06 74 ALA A O 1
ATOM 574 N N . LEU A 1 75 ? 34.938 9.898 7.316 1 67.38 75 LEU A N 1
ATOM 575 C CA . LEU A 1 75 ? 33.656 10.57 7.512 1 67.38 75 LEU A CA 1
ATOM 576 C C . LEU A 1 75 ? 32.531 9.555 7.605 1 67.38 75 LEU A C 1
ATOM 578 O O . LEU A 1 75 ? 32.562 8.516 6.941 1 67.38 75 LEU A O 1
ATOM 582 N N . ALA A 1 76 ? 31.781 9.484 8.703 1 86.19 76 ALA A N 1
ATOM 583 C CA . ALA A 1 76 ? 30.609 8.633 8.906 1 86.19 76 ALA A CA 1
ATOM 584 C C . ALA A 1 76 ? 29.75 8.562 7.637 1 86.19 76 ALA A C 1
ATOM 586 O O . ALA A 1 76 ? 29.531 9.578 6.977 1 86.19 76 ALA A O 1
ATOM 587 N N . PRO A 1 77 ? 29.531 7.34 7.176 1 94.88 77 PRO A N 1
ATOM 588 C CA . PRO A 1 77 ? 28.656 7.223 6 1 94.88 77 PRO A CA 1
ATOM 589 C C . PRO A 1 77 ? 27.375 8.039 6.133 1 94.88 77 PRO A C 1
ATOM 591 O O . PRO A 1 77 ? 26.812 8.141 7.23 1 94.88 77 PRO A O 1
ATOM 594 N N . ARG A 1 78 ? 27.031 8.742 5.078 1 98 78 ARG A N 1
ATOM 595 C CA . ARG A 1 78 ? 25.797 9.516 5.035 1 98 78 ARG A CA 1
ATOM 596 C C . ARG A 1 78 ? 24.656 8.695 4.453 1 98 78 ARG A C 1
ATOM 598 O O . ARG A 1 78 ? 24.75 8.18 3.336 1 98 78 ARG A O 1
ATOM 605 N N . VAL A 1 79 ? 23.547 8.547 5.203 1 98.38 79 VAL A N 1
ATOM 606 C CA . VAL A 1 79 ? 22.391 7.793 4.742 1 98.38 79 VAL A CA 1
ATOM 607 C C . VAL A 1 79 ? 21.188 8.727 4.586 1 98.38 79 VAL A C 1
ATOM 609 O O . VAL A 1 79 ? 20.75 9.352 5.555 1 98.38 79 VAL A O 1
ATOM 612 N N . ALA A 1 80 ? 20.719 8.844 3.354 1 98.56 80 ALA A N 1
ATOM 613 C CA . ALA A 1 80 ? 19.547 9.664 3.066 1 98.56 80 ALA A CA 1
ATOM 614 C C . ALA A 1 80 ? 18.266 8.93 3.432 1 98.56 80 ALA A C 1
ATOM 616 O O . ALA A 1 80 ? 18.141 7.719 3.227 1 98.56 80 ALA A O 1
ATOM 617 N N . PHE A 1 81 ? 17.281 9.578 4.02 1 97 81 PHE A N 1
ATOM 618 C CA . PHE A 1 81 ? 15.961 9.039 4.352 1 97 81 PHE A CA 1
ATOM 619 C C . PHE A 1 81 ? 14.883 10.094 4.133 1 97 81 PHE A C 1
ATOM 621 O O . PHE A 1 81 ? 15.164 11.297 4.129 1 97 81 PHE A O 1
ATOM 628 N N . GLN A 1 82 ? 13.711 9.68 3.859 1 92.31 82 GLN A N 1
ATOM 629 C CA . GLN A 1 82 ? 12.578 10.602 3.807 1 92.31 82 GLN A CA 1
ATOM 630 C C . GLN A 1 82 ? 12.039 10.883 5.203 1 92.31 82 GLN A C 1
ATOM 632 O O . GLN A 1 82 ? 11.734 9.953 5.957 1 92.31 82 GLN A O 1
ATOM 637 N N . GLY A 1 83 ? 11.898 12.078 5.582 1 89.19 83 GLY A N 1
ATOM 638 C CA . GLY A 1 83 ? 11.336 12.469 6.863 1 89.19 83 GLY A CA 1
ATOM 639 C C . GLY A 1 83 ? 12.242 13.383 7.66 1 89.19 83 GLY A C 1
ATOM 640 O O . GLY A 1 83 ? 13.141 14.016 7.105 1 89.19 83 GLY A O 1
ATOM 641 N N . ALA A 1 84 ? 11.898 13.516 8.977 1 89.94 84 ALA A N 1
ATOM 642 C CA . ALA A 1 84 ? 12.648 14.344 9.922 1 89.94 84 ALA A CA 1
ATOM 643 C C . ALA A 1 84 ? 13.25 13.484 11.031 1 89.94 84 ALA A C 1
ATOM 645 O O . ALA A 1 84 ? 12.891 12.32 11.188 1 89.94 84 ALA A O 1
ATOM 646 N N . PRO A 1 85 ? 14.234 14.094 11.727 1 91.12 85 PRO A N 1
ATOM 647 C CA . PRO A 1 85 ? 14.773 13.352 12.867 1 91.12 85 PRO A CA 1
ATOM 648 C C . PRO A 1 85 ? 13.68 12.812 13.789 1 91.12 85 PRO A C 1
ATOM 650 O O . PRO A 1 85 ? 12.711 13.523 14.078 1 91.12 85 PRO A O 1
ATOM 653 N N . GLY A 1 86 ? 13.789 11.57 14.156 1 91.25 86 GLY A N 1
ATOM 654 C CA . GLY A 1 86 ? 12.789 10.914 14.977 1 91.25 86 GLY A CA 1
ATOM 655 C C . GLY A 1 86 ? 11.859 10.016 14.18 1 91.25 86 GLY A C 1
ATOM 656 O O . GLY A 1 86 ? 11.109 9.227 14.758 1 91.25 86 GLY A O 1
ATOM 657 N N . ALA A 1 87 ? 11.977 10.102 12.844 1 93 87 ALA A N 1
ATOM 658 C CA . ALA A 1 87 ? 11.148 9.273 11.969 1 93 87 ALA A CA 1
ATOM 659 C C . ALA A 1 87 ? 11.609 7.816 12.008 1 93 87 ALA A C 1
ATOM 661 O O . ALA A 1 87 ? 12.773 7.531 12.289 1 93 87 ALA A O 1
ATOM 662 N N . TYR A 1 88 ? 10.75 6.941 11.711 1 93.62 88 TYR A N 1
ATOM 663 C CA . TYR A 1 88 ? 11.078 5.52 11.641 1 93.62 88 TYR A CA 1
ATOM 664 C C . TYR A 1 88 ? 12.125 5.258 10.562 1 93.62 88 TYR A C 1
ATOM 666 O O . TYR A 1 88 ? 12.984 4.391 10.727 1 93.62 88 TYR A O 1
ATOM 674 N N . SER A 1 89 ? 12.102 5.996 9.477 1 95.38 89 SER A N 1
ATOM 675 C CA . SER A 1 89 ? 13.094 5.836 8.422 1 95.38 89 SER A CA 1
ATOM 676 C C . SER A 1 89 ? 14.492 6.176 8.93 1 95.38 89 SER A C 1
ATOM 678 O O . SER A 1 89 ? 15.477 5.551 8.523 1 95.38 89 SER A O 1
ATOM 680 N N . GLU A 1 90 ? 14.547 7.16 9.742 1 95.56 90 GLU A N 1
ATOM 681 C CA . GLU A 1 90 ? 15.852 7.484 10.32 1 95.56 90 GLU A CA 1
ATOM 682 C C . GLU A 1 90 ? 16.359 6.348 11.203 1 95.56 90 GLU A C 1
ATOM 684 O O . GLU A 1 90 ? 17.531 5.992 11.148 1 95.56 90 GLU A O 1
ATOM 689 N N . PHE A 1 91 ? 15.492 5.863 12.016 1 94.56 91 PHE A N 1
ATOM 690 C CA . PHE A 1 91 ? 15.859 4.742 12.867 1 94.56 91 PHE A CA 1
ATOM 691 C C . PHE A 1 91 ? 16.312 3.547 12.031 1 94.56 91 PHE A C 1
ATOM 693 O O . PHE A 1 91 ? 17.266 2.861 12.383 1 94.56 91 PHE A O 1
ATOM 700 N N . ALA A 1 92 ? 15.57 3.307 10.953 1 96.38 92 ALA A N 1
ATOM 701 C CA . ALA A 1 92 ? 15.969 2.232 10.055 1 96.38 92 ALA A CA 1
ATOM 702 C C . ALA A 1 92 ? 17.375 2.463 9.523 1 96.38 92 ALA A C 1
ATOM 704 O O . ALA A 1 92 ? 18.188 1.531 9.453 1 96.38 92 ALA A O 1
ATOM 705 N N . ALA A 1 93 ? 17.672 3.703 9.164 1 97.12 93 ALA A N 1
ATOM 706 C CA . ALA A 1 93 ? 19 4.062 8.664 1 97.12 93 ALA A CA 1
ATOM 707 C C . ALA A 1 93 ? 20.062 3.781 9.719 1 97.12 93 ALA A C 1
ATOM 709 O O . ALA A 1 93 ? 21.078 3.143 9.422 1 97.12 93 ALA A O 1
ATOM 710 N N . LYS A 1 94 ? 19.812 4.164 10.93 1 95.62 94 LYS A N 1
ATOM 711 C CA . LYS A 1 94 ? 20.797 4.016 12.008 1 95.62 94 LYS A CA 1
ATOM 712 C C . LYS A 1 94 ? 20.953 2.555 12.414 1 95.62 94 LYS A C 1
ATOM 714 O O . LYS A 1 94 ? 22.016 2.141 12.867 1 95.62 94 LYS A O 1
ATOM 719 N N . THR A 1 95 ? 19.891 1.841 12.258 1 94.56 95 THR A N 1
ATOM 720 C CA . THR A 1 95 ? 19.953 0.407 12.516 1 94.56 95 THR A CA 1
ATOM 721 C C . THR A 1 95 ? 20.797 -0.298 11.445 1 94.56 95 THR A C 1
ATOM 723 O O . THR A 1 95 ? 21.625 -1.152 11.758 1 94.56 95 THR A O 1
ATOM 726 N N . ALA A 1 96 ? 20.594 0.1 10.203 1 95.56 96 ALA A N 1
ATOM 727 C CA . ALA A 1 96 ? 21.312 -0.513 9.086 1 95.56 96 ALA A CA 1
ATOM 728 C C . ALA A 1 96 ? 22.781 -0.126 9.094 1 95.56 96 ALA A C 1
ATOM 730 O O . ALA A 1 96 ? 23.656 -0.948 8.789 1 95.56 96 ALA A O 1
ATOM 731 N N . VAL A 1 97 ? 23.047 1.157 9.398 1 96.19 97 VAL A N 1
ATOM 732 C CA . VAL A 1 97 ? 24.406 1.69 9.414 1 96.19 97 VAL A CA 1
ATOM 733 C C . VAL A 1 97 ? 24.656 2.42 10.734 1 96.19 97 VAL A C 1
ATOM 735 O O . VAL A 1 97 ? 24.609 3.65 10.789 1 96.19 97 VAL A O 1
ATOM 738 N N . PRO A 1 98 ? 25.016 1.622 11.734 1 94.62 98 PRO A N 1
ATOM 739 C CA . PRO A 1 98 ? 25.266 2.256 13.031 1 94.62 98 PRO A CA 1
ATOM 740 C C . PRO A 1 98 ? 26.312 3.359 12.961 1 94.62 98 PRO A C 1
ATOM 742 O O . PRO A 1 98 ? 27.359 3.182 12.336 1 94.62 98 PRO A O 1
ATOM 745 N N . GLY A 1 99 ? 26.047 4.5 13.5 1 93.88 99 GLY A N 1
ATOM 746 C CA . GLY A 1 99 ? 26.984 5.609 13.555 1 93.88 99 GLY A CA 1
ATOM 747 C C . GLY A 1 99 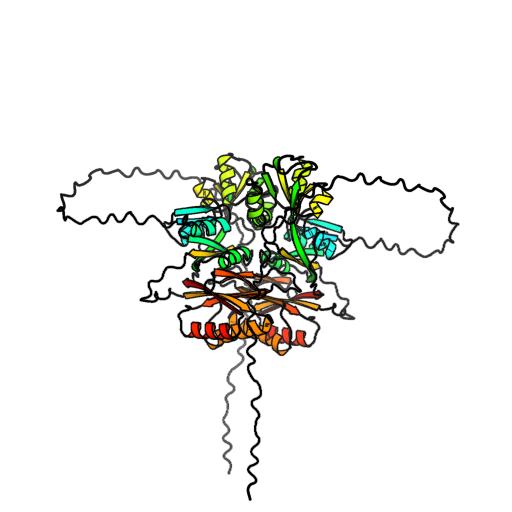? 26.922 6.496 12.32 1 93.88 99 GLY A C 1
ATOM 748 O O . GLY A 1 99 ? 27.656 7.484 12.227 1 93.88 99 GLY A O 1
ATOM 749 N N . CYS A 1 100 ? 25.984 6.223 11.461 1 96.25 100 CYS A N 1
ATOM 750 C CA . CYS A 1 100 ? 25.906 7.012 10.242 1 96.25 100 CYS A CA 1
ATOM 751 C C . CYS A 1 100 ? 25.375 8.414 10.523 1 96.25 100 CYS A C 1
ATOM 753 O O . CYS A 1 100 ? 24.703 8.625 11.531 1 96.25 100 CYS A O 1
ATOM 755 N N . ALA A 1 101 ? 25.812 9.344 9.633 1 97.12 101 ALA A N 1
ATOM 756 C CA . ALA A 1 101 ? 25.109 10.617 9.531 1 97.12 101 ALA A CA 1
ATOM 757 C C . ALA A 1 101 ? 23.875 10.492 8.648 1 97.12 101 ALA A C 1
ATOM 759 O O . ALA A 1 101 ? 23.922 9.859 7.59 1 97.12 101 ALA A O 1
ATOM 760 N N . THR A 1 102 ? 22.781 10.992 9.117 1 96.81 102 THR A N 1
ATOM 761 C CA . THR A 1 102 ? 21.562 10.875 8.336 1 96.81 102 THR A CA 1
ATOM 762 C C . THR A 1 102 ? 21.281 12.164 7.562 1 96.81 102 THR A C 1
ATOM 764 O O . THR A 1 102 ? 21.609 13.258 8.031 1 96.81 102 THR A O 1
ATOM 767 N N . VAL A 1 103 ? 20.75 12.047 6.379 1 97.81 103 VAL A N 1
ATOM 768 C CA . VAL A 1 103 ? 20.406 13.156 5.492 1 97.81 103 VAL A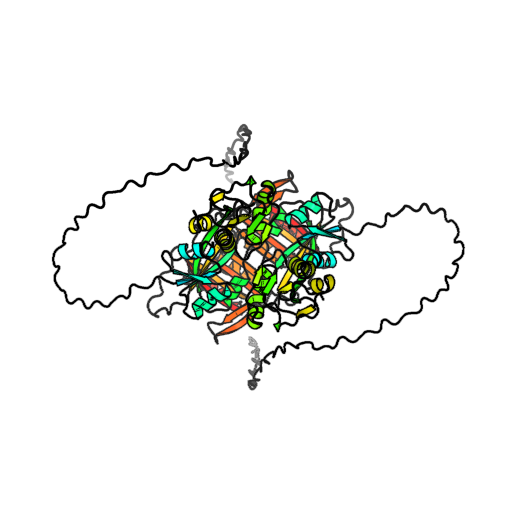 CA 1
ATOM 769 C C . VAL A 1 103 ? 18.891 13.18 5.258 1 97.81 103 VAL A C 1
ATOM 771 O O . VAL A 1 103 ? 18.375 12.453 4.402 1 97.81 103 VAL A O 1
ATOM 774 N N . PRO A 1 104 ? 18.203 14.055 6.016 1 95.19 104 PRO A N 1
ATOM 775 C CA . PRO A 1 104 ? 16.75 14.133 5.82 1 95.19 104 PRO A CA 1
ATOM 776 C C . PRO A 1 104 ? 16.375 14.656 4.434 1 95.19 104 PRO A C 1
ATOM 778 O O . PRO A 1 104 ? 17.047 15.539 3.898 1 95.19 104 PRO A O 1
ATOM 781 N N . CYS A 1 105 ? 15.398 14.016 3.807 1 92.69 105 CYS A N 1
ATOM 782 C CA . CYS A 1 105 ? 14.859 14.406 2.506 1 92.69 105 CYS A CA 1
ATOM 783 C C . CYS A 1 105 ? 13.344 14.539 2.559 1 92.69 105 CYS A C 1
ATOM 785 O O . CYS A 1 105 ? 12.695 13.93 3.408 1 92.69 105 CYS A O 1
ATOM 787 N N . ARG A 1 106 ? 12.797 15.273 1.68 1 83.25 106 ARG A N 1
ATOM 788 C CA . ARG A 1 106 ? 11.352 15.523 1.68 1 83.25 106 ARG A CA 1
ATOM 789 C C . ARG A 1 106 ? 10.594 14.32 1.135 1 83.25 106 ARG A C 1
ATOM 791 O O . ARG A 1 106 ? 9.5 14.008 1.608 1 83.25 106 ARG A O 1
ATOM 798 N N . THR A 1 107 ? 11.117 13.719 0.074 1 85.69 107 THR A N 1
ATOM 799 C CA . THR A 1 107 ? 10.453 12.586 -0.562 1 85.69 107 THR A CA 1
ATOM 800 C C . THR A 1 107 ? 11.406 11.406 -0.707 1 85.69 107 THR A C 1
ATOM 802 O O . THR A 1 107 ? 12.625 11.57 -0.565 1 85.69 107 THR A O 1
ATOM 805 N N . PHE A 1 108 ? 10.867 10.266 -0.999 1 91.69 108 PHE A N 1
ATOM 806 C CA . PHE A 1 108 ? 11.695 9.094 -1.27 1 91.69 108 PHE A CA 1
ATOM 807 C C . PHE A 1 108 ? 12.531 9.305 -2.527 1 91.69 108 PHE A C 1
ATOM 809 O O . PHE A 1 108 ? 13.688 8.867 -2.592 1 91.69 108 PHE A O 1
ATOM 816 N N . ALA A 1 109 ? 11.953 9.969 -3.48 1 89.75 109 ALA A N 1
ATOM 817 C CA . ALA A 1 109 ? 12.672 10.297 -4.707 1 89.75 109 ALA A CA 1
ATOM 818 C C . ALA A 1 109 ? 13.875 11.195 -4.41 1 89.75 109 ALA A C 1
ATOM 820 O O . ALA A 1 109 ? 14.961 10.992 -4.969 1 89.75 109 ALA A O 1
ATOM 821 N N . ASP A 1 110 ? 13.664 12.094 -3.494 1 91.5 110 ASP A N 1
ATOM 822 C CA . ASP A 1 110 ? 14.758 12.977 -3.098 1 91.5 110 ASP A CA 1
ATOM 823 C C . ASP A 1 110 ? 15.891 12.188 -2.432 1 91.5 110 ASP A C 1
ATOM 825 O O . ASP A 1 110 ? 17.062 12.516 -2.596 1 91.5 110 ASP A O 1
ATOM 829 N N . ALA A 1 111 ? 15.508 11.219 -1.669 1 96.31 111 ALA A N 1
ATOM 830 C CA . ALA A 1 111 ? 16.516 10.406 -0.99 1 96.31 111 ALA A CA 1
ATOM 831 C C . ALA A 1 111 ? 17.391 9.664 -1.996 1 96.31 111 ALA A C 1
ATOM 833 O O . ALA A 1 111 ? 18.609 9.625 -1.857 1 96.31 111 ALA A O 1
ATOM 834 N N . ILE A 1 112 ? 16.781 9.141 -3.021 1 96 112 ILE A N 1
ATOM 835 C CA . ILE A 1 112 ? 17.516 8.43 -4.062 1 96 112 ILE A CA 1
ATOM 836 C C . ILE A 1 112 ? 18.375 9.422 -4.844 1 96 112 ILE A C 1
ATOM 838 O O . ILE A 1 112 ? 19.547 9.148 -5.121 1 96 112 ILE A O 1
ATOM 842 N N . ALA A 1 113 ? 17.797 10.539 -5.133 1 93.56 113 ALA A N 1
ATOM 843 C CA . ALA A 1 113 ? 18.516 11.578 -5.871 1 93.56 113 ALA A CA 1
ATOM 844 C C . ALA A 1 113 ? 19.75 12.047 -5.105 1 93.56 113 ALA A C 1
ATOM 846 O O . ALA A 1 113 ? 20.766 12.367 -5.707 1 93.56 113 ALA A O 1
ATOM 847 N N . ALA A 1 114 ? 19.641 12.109 -3.822 1 96.81 114 ALA A N 1
ATOM 848 C CA . ALA A 1 114 ? 20.766 12.523 -2.986 1 96.81 114 ALA A CA 1
ATOM 849 C C . ALA A 1 114 ? 21.953 11.57 -3.156 1 96.81 114 ALA A C 1
ATOM 851 O O . ALA A 1 114 ? 23.109 12.008 -3.174 1 96.81 114 ALA A O 1
ATOM 852 N N . VAL A 1 115 ? 21.688 10.352 -3.287 1 97 115 VAL A N 1
ATOM 853 C CA . VAL A 1 115 ? 22.75 9.367 -3.496 1 97 115 VAL A CA 1
ATOM 854 C C . VAL A 1 115 ? 23.359 9.547 -4.887 1 97 115 VAL A C 1
ATOM 856 O O . VAL A 1 115 ? 24.578 9.555 -5.039 1 97 115 VAL A O 1
ATOM 859 N N . GLN A 1 116 ? 22.484 9.734 -5.84 1 93.25 116 GLN A N 1
ATOM 860 C CA . GLN A 1 116 ? 22.953 9.898 -7.215 1 93.25 116 GLN A CA 1
ATOM 861 C C . GLN A 1 116 ? 23.797 11.164 -7.359 1 93.25 116 GLN A C 1
ATOM 863 O O . GLN A 1 116 ? 24.75 11.188 -8.141 1 93.25 116 GLN A O 1
ATOM 868 N N . ALA A 1 117 ? 23.484 12.156 -6.602 1 94.44 117 ALA A N 1
ATOM 869 C CA . ALA A 1 117 ? 24.172 13.438 -6.672 1 94.44 117 ALA A CA 1
ATOM 870 C C . ALA A 1 117 ? 25.422 13.438 -5.789 1 94.44 117 ALA A C 1
ATOM 872 O O . ALA A 1 117 ? 26.156 14.422 -5.754 1 94.44 117 ALA A O 1
ATOM 873 N N . GLY A 1 118 ? 25.609 12.422 -5.047 1 94.69 118 GLY A N 1
ATOM 874 C CA . GLY A 1 118 ? 26.781 12.328 -4.184 1 94.69 118 GLY A CA 1
ATOM 875 C C . GLY A 1 118 ? 26.594 13.047 -2.859 1 94.69 118 GLY A C 1
ATOM 876 O O . GLY A 1 118 ?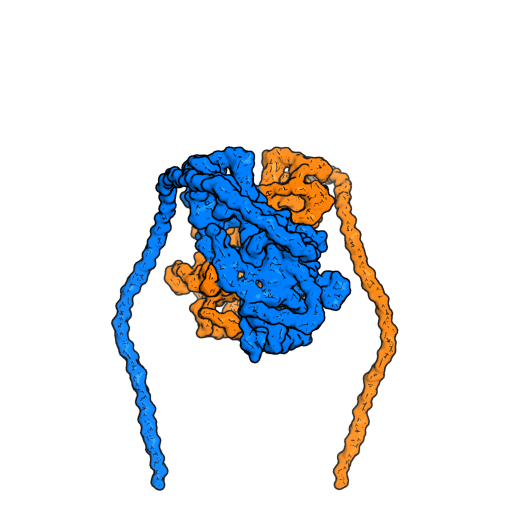 27.562 13.219 -2.104 1 94.69 118 GLY A O 1
ATOM 877 N N . GLN A 1 119 ? 25.422 13.445 -2.533 1 96.81 119 GLN A N 1
ATOM 878 C CA . GLN A 1 119 ? 25.109 14.133 -1.284 1 96.81 119 GLN A CA 1
ATOM 879 C C . GLN A 1 119 ? 24.906 13.133 -0.142 1 96.81 119 GLN A C 1
ATOM 881 O O . GLN A 1 119 ? 24.922 13.516 1.029 1 96.81 119 GLN A O 1
ATOM 886 N N . ALA A 1 120 ? 24.672 11.883 -0.456 1 97.94 120 ALA A N 1
ATOM 887 C CA . ALA A 1 120 ? 24.578 10.766 0.474 1 97.94 120 ALA A CA 1
ATOM 888 C C . ALA A 1 120 ? 25.25 9.523 -0.098 1 97.94 120 ALA A C 1
ATOM 890 O O . ALA A 1 120 ? 25.438 9.414 -1.312 1 97.94 120 ALA A O 1
ATOM 891 N N . ASP A 1 121 ? 25.641 8.695 0.785 1 97.56 121 ASP A N 1
ATOM 892 C CA . ASP A 1 121 ? 26.312 7.473 0.351 1 97.56 121 ASP A CA 1
ATOM 893 C C . ASP A 1 121 ? 25.312 6.348 0.112 1 97.56 121 ASP A C 1
ATOM 895 O O . ASP A 1 121 ? 25.547 5.461 -0.708 1 97.56 121 ASP A O 1
ATOM 899 N N . ARG A 1 122 ? 24.234 6.406 0.858 1 98.12 122 ARG A N 1
ATOM 900 C CA . ARG A 1 122 ? 23.188 5.398 0.789 1 98.12 122 ARG A CA 1
ATOM 901 C C . ARG A 1 122 ? 21.812 6.02 1.032 1 98.12 122 ARG A C 1
ATOM 903 O O . ARG A 1 122 ? 21.719 7.168 1.47 1 98.12 122 ARG A O 1
ATOM 910 N N . ALA A 1 123 ? 20.781 5.262 0.648 1 98.56 123 ALA A N 1
ATOM 911 C CA . ALA A 1 123 ? 19.406 5.656 0.928 1 98.56 123 ALA A CA 1
ATOM 912 C C . ALA A 1 123 ? 18.609 4.512 1.556 1 98.56 123 ALA A C 1
ATOM 914 O O . ALA A 1 123 ? 18.812 3.346 1.203 1 98.56 123 ALA A O 1
ATOM 915 N N . ILE A 1 124 ? 17.766 4.828 2.52 1 98.5 124 ILE A N 1
ATOM 916 C CA . ILE A 1 124 ? 16.906 3.836 3.154 1 98.5 124 ILE A CA 1
ATOM 917 C C . ILE A 1 124 ? 15.453 4.098 2.777 1 98.5 124 ILE A C 1
ATOM 919 O O . ILE A 1 124 ? 14.977 5.23 2.855 1 98.5 124 ILE A O 1
ATOM 923 N N . LEU A 1 125 ? 14.781 3.035 2.279 1 97.56 125 LEU A N 1
ATOM 924 C CA . LEU A 1 125 ? 13.391 3.158 1.839 1 97.56 125 LEU A CA 1
ATOM 925 C C . LEU A 1 125 ? 12.531 2.045 2.428 1 97.56 125 LEU A C 1
ATOM 927 O O . LEU A 1 125 ? 12.953 0.886 2.467 1 97.56 125 LEU A O 1
ATOM 931 N N . PRO A 1 126 ? 11.32 2.449 2.949 1 95.56 126 PRO A N 1
ATOM 932 C CA . PRO A 1 126 ? 10.352 1.389 3.254 1 95.56 126 PRO A CA 1
ATOM 933 C C . PRO A 1 126 ? 9.773 0.738 1.999 1 95.56 126 PRO A C 1
ATOM 935 O O . PRO A 1 126 ? 9.484 1.428 1.019 1 95.56 126 PRO A O 1
ATOM 938 N N . VAL A 1 127 ? 9.617 -0.624 1.993 1 94.5 127 VAL A N 1
ATOM 939 C CA . VAL A 1 127 ? 9.172 -1.253 0.753 1 94.5 127 VAL A CA 1
ATOM 940 C C . VAL A 1 127 ? 7.988 -2.174 1.036 1 94.5 127 VAL A C 1
ATOM 942 O O . VAL A 1 127 ? 7.27 -2.576 0.116 1 94.5 127 VAL A O 1
ATOM 945 N N . GLU A 1 128 ? 7.797 -2.541 2.246 1 90.44 128 GLU A N 1
ATOM 946 C CA . GLU A 1 128 ? 6.711 -3.449 2.602 1 90.44 128 GLU A CA 1
ATOM 947 C C . GLU A 1 128 ? 6.289 -3.268 4.059 1 90.44 128 GLU A C 1
ATOM 949 O O . GLU A 1 128 ? 7.137 -3.072 4.934 1 90.44 128 GLU A O 1
ATOM 954 N N . SER A 1 129 ? 5 -3.275 4.258 1 86.94 129 SER A N 1
ATOM 955 C CA . SER A 1 129 ? 4.469 -3.246 5.617 1 86.94 129 SER A CA 1
ATOM 956 C C . SER A 1 129 ? 3.359 -4.273 5.801 1 86.94 129 SER A C 1
ATOM 958 O O . SER A 1 129 ? 2.617 -4.57 4.859 1 86.94 129 SER A O 1
ATOM 960 N N . THR A 1 130 ? 3.277 -4.773 7.004 1 80.69 130 THR A N 1
ATOM 961 C CA . THR A 1 130 ? 2.244 -5.758 7.309 1 80.69 130 THR A CA 1
ATOM 962 C C . THR A 1 130 ? 0.856 -5.129 7.223 1 80.69 130 THR A C 1
ATOM 964 O O . THR A 1 130 ? -0.134 -5.828 6.992 1 80.69 130 THR A O 1
ATOM 967 N N . MET A 1 131 ? 0.773 -3.82 7.297 1 78.44 131 MET A N 1
ATOM 968 C CA . MET A 1 131 ? -0.516 -3.135 7.293 1 78.44 131 MET A CA 1
ATOM 969 C C . MET A 1 131 ? -0.85 -2.611 5.898 1 78.44 131 MET A C 1
ATOM 971 O O . MET A 1 131 ? -2.01 -2.643 5.484 1 78.44 131 MET A O 1
ATOM 975 N N . GLU A 1 132 ? 0.201 -2.236 5.191 1 82.19 132 GLU A N 1
ATOM 976 C CA . GLU A 1 132 ? -0.073 -1.53 3.941 1 82.19 132 GLU A CA 1
ATOM 977 C C . GLU A 1 132 ? 0.36 -2.357 2.734 1 82.19 132 GLU A C 1
ATOM 979 O O . GLU A 1 132 ? 0.086 -1.985 1.591 1 82.19 132 GLU A O 1
ATOM 984 N N . GLY A 1 133 ? 1.022 -3.412 2.969 1 83.44 133 GLY A N 1
ATOM 985 C CA . GLY A 1 133 ? 1.485 -4.215 1.847 1 83.44 133 GLY A CA 1
ATOM 986 C C . GLY A 1 133 ? 2.719 -3.641 1.173 1 83.44 133 GLY A C 1
ATOM 987 O O . GLY A 1 133 ? 3.564 -3.031 1.83 1 83.44 133 GLY A O 1
ATOM 988 N N . THR A 1 134 ? 2.844 -3.955 -0.089 1 88.56 134 THR A N 1
ATOM 989 C CA . THR A 1 134 ? 4.023 -3.562 -0.85 1 88.56 134 THR A CA 1
ATOM 990 C C . THR A 1 134 ? 3.912 -2.111 -1.311 1 88.56 134 THR A C 1
ATOM 992 O O . THR A 1 134 ? 2.879 -1.702 -1.842 1 88.56 134 THR A O 1
ATOM 995 N N . ALA A 1 135 ? 4.934 -1.366 -1.008 1 89.75 135 ALA A N 1
ATOM 996 C CA . ALA A 1 135 ? 5.023 -0.008 -1.54 1 89.75 135 ALA A CA 1
ATOM 997 C C . ALA A 1 135 ? 5.57 -0.011 -2.963 1 89.75 135 ALA A C 1
ATOM 999 O O . ALA A 1 135 ? 6.766 0.214 -3.176 1 89.75 135 ALA A O 1
ATOM 1000 N N . LEU A 1 136 ? 4.711 -0.115 -3.945 1 87.88 136 LEU A N 1
ATOM 1001 C CA . LEU A 1 136 ? 5.121 -0.292 -5.332 1 87.88 136 LEU A CA 1
ATOM 1002 C C . LEU A 1 136 ? 5.824 0.958 -5.855 1 87.88 136 LEU A C 1
ATOM 1004 O O . LEU A 1 136 ? 6.734 0.865 -6.68 1 87.88 136 LEU A O 1
ATOM 1008 N N . ARG A 1 137 ? 5.473 2.051 -5.324 1 87.06 137 ARG A N 1
ATOM 1009 C CA . ARG A 1 137 ? 6.121 3.291 -5.738 1 87.06 137 ARG A CA 1
ATOM 1010 C C . ARG A 1 137 ? 7.609 3.27 -5.398 1 87.06 137 ARG A C 1
ATOM 1012 O O . ARG A 1 137 ? 8.438 3.744 -6.18 1 87.06 137 ARG A O 1
ATOM 1019 N N . ASN A 1 138 ? 7.91 2.805 -4.234 1 92.62 138 ASN A N 1
ATOM 1020 C CA . ASN A 1 138 ? 9.312 2.748 -3.828 1 92.62 138 ASN A CA 1
ATOM 1021 C C . ASN A 1 138 ? 10.078 1.687 -4.609 1 92.62 138 ASN A C 1
ATOM 1023 O O . ASN A 1 138 ? 11.258 1.86 -4.902 1 92.62 138 ASN A O 1
ATOM 1027 N N . TYR A 1 139 ? 9.398 0.617 -4.973 1 92.06 139 TYR A N 1
ATOM 1028 C CA . TYR A 1 139 ? 10.008 -0.339 -5.887 1 92.06 139 TYR A CA 1
ATOM 1029 C C . TYR A 1 139 ? 10.281 0.302 -7.242 1 92.06 139 TYR A C 1
ATOM 1031 O O . TYR A 1 139 ? 11.336 0.08 -7.84 1 92.06 139 TYR A O 1
ATOM 1039 N N . ASP A 1 140 ? 9.375 1.038 -7.699 1 89.88 140 ASP A N 1
ATOM 1040 C CA . ASP A 1 140 ? 9.547 1.741 -8.969 1 89.88 140 ASP A CA 1
ATOM 1041 C C . ASP A 1 140 ? 10.789 2.625 -8.945 1 89.88 140 ASP A C 1
ATOM 1043 O O . ASP A 1 140 ? 11.562 2.648 -9.906 1 89.88 140 ASP A O 1
ATOM 1047 N N . LEU A 1 141 ? 10.922 3.322 -7.859 1 91.19 141 LEU A N 1
ATOM 1048 C CA . LEU A 1 141 ? 12.109 4.16 -7.715 1 91.19 141 LEU A CA 1
ATOM 1049 C C . LEU A 1 141 ? 13.375 3.32 -7.789 1 91.19 141 LEU A C 1
ATOM 1051 O O . LEU A 1 141 ? 14.336 3.701 -8.461 1 91.19 141 LEU A O 1
ATOM 1055 N N . LEU A 1 142 ? 13.359 2.256 -7.129 1 94.12 142 LEU A N 1
ATOM 1056 C CA . LEU A 1 142 ? 14.492 1.346 -7.148 1 94.12 142 LEU A CA 1
ATOM 1057 C C . LEU A 1 142 ? 14.797 0.876 -8.562 1 94.12 142 LEU A C 1
ATOM 1059 O O . LEU A 1 142 ? 15.945 0.88 -9 1 94.12 142 LEU A O 1
ATOM 1063 N N . LEU A 1 143 ? 13.773 0.583 -9.328 1 93.75 143 LEU A N 1
ATOM 1064 C CA . LEU A 1 143 ? 13.922 -0.001 -10.656 1 93.75 143 LEU A CA 1
ATOM 1065 C C . LEU A 1 143 ? 14.375 1.048 -11.664 1 93.75 143 LEU A C 1
ATOM 1067 O O . LEU A 1 143 ? 15.016 0.716 -12.664 1 93.75 143 LEU A O 1
ATOM 1071 N N . ARG A 1 144 ? 14.117 2.256 -11.375 1 93.06 144 ARG A N 1
ATOM 1072 C CA . ARG A 1 144 ? 14.414 3.332 -12.32 1 93.06 144 ARG A CA 1
ATOM 1073 C C . ARG A 1 144 ? 15.836 3.854 -12.117 1 93.06 144 ARG A C 1
ATOM 1075 O O . ARG A 1 144 ? 16.312 4.684 -12.898 1 93.06 144 ARG A O 1
ATOM 1082 N N . HIS A 1 145 ? 16.469 3.41 -11.094 1 93.5 145 HIS A N 1
ATOM 1083 C CA . HIS A 1 145 ? 17.797 3.928 -10.766 1 93.5 145 HIS A CA 1
ATOM 1084 C C . HIS A 1 145 ? 18.812 2.799 -10.641 1 93.5 145 HIS A C 1
ATOM 1086 O O . HIS A 1 145 ? 18.438 1.636 -10.477 1 93.5 145 HIS A O 1
ATOM 1092 N N . ASP A 1 146 ? 20.031 3.213 -10.797 1 92.75 146 ASP A N 1
ATOM 1093 C CA . ASP A 1 146 ? 21.109 2.229 -10.75 1 92.75 146 ASP A CA 1
ATOM 1094 C C . ASP A 1 146 ? 21.672 2.092 -9.336 1 92.75 146 ASP A C 1
ATOM 1096 O O . ASP A 1 146 ? 22.812 2.438 -9.07 1 92.75 146 ASP A O 1
ATOM 1100 N N . LEU A 1 147 ? 20.891 1.681 -8.461 1 95.31 147 LEU A N 1
ATOM 1101 C CA . LEU A 1 147 ? 21.25 1.346 -7.09 1 95.31 147 LEU A CA 1
ATOM 1102 C C . LEU A 1 147 ? 20.938 -0.115 -6.785 1 95.31 147 LEU A C 1
ATOM 1104 O O .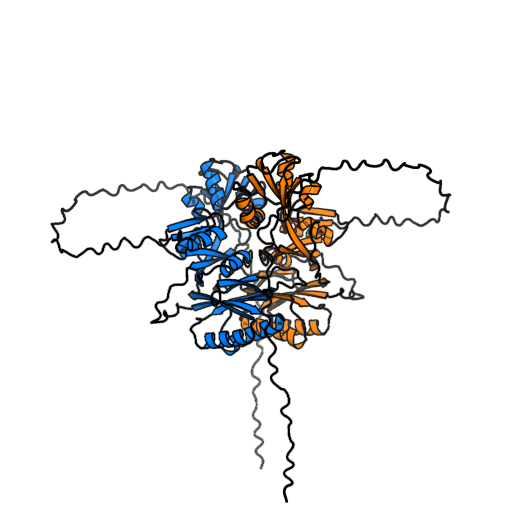 LEU A 1 147 ? 20.125 -0.738 -7.48 1 95.31 147 LEU A O 1
ATOM 1108 N N . VAL A 1 148 ? 21.625 -0.687 -5.812 1 96.12 148 VAL A N 1
ATOM 1109 C CA . VAL A 1 148 ? 21.406 -2.082 -5.449 1 96.12 148 VAL A CA 1
ATOM 1110 C C . VAL A 1 148 ? 21.031 -2.176 -3.973 1 96.12 148 VAL A C 1
ATOM 1112 O O . VAL A 1 148 ? 21.453 -1.345 -3.164 1 96.12 148 VAL A O 1
ATOM 1115 N N . ILE A 1 149 ? 20.219 -3.191 -3.658 1 97.38 149 ILE A N 1
ATOM 1116 C CA . ILE A 1 149 ? 19.891 -3.475 -2.268 1 97.38 149 ILE A CA 1
ATOM 1117 C C . ILE A 1 149 ? 21.109 -4.035 -1.546 1 97.38 149 ILE A C 1
ATOM 1119 O O . ILE A 1 149 ? 21.688 -5.047 -1.97 1 97.38 149 ILE A O 1
ATOM 1123 N N . SER A 1 150 ? 21.469 -3.412 -0.464 1 96 150 SER A N 1
ATOM 1124 C CA . SER A 1 150 ? 22.641 -3.879 0.25 1 96 150 SER A CA 1
ATOM 1125 C C . SER A 1 150 ? 22.281 -4.453 1.614 1 96 150 SER A C 1
ATOM 1127 O O . SER A 1 150 ? 23.062 -5.203 2.209 1 96 150 SER A O 1
ATOM 1129 N N . GLN A 1 151 ? 21.141 -4.062 2.131 1 96.44 151 GLN A N 1
ATOM 1130 C CA . GLN A 1 151 ? 20.672 -4.562 3.414 1 96.44 151 GLN A CA 1
ATOM 1131 C C . GLN A 1 151 ? 19.141 -4.449 3.516 1 96.44 151 GLN A C 1
ATOM 1133 O O . GLN A 1 151 ? 18.516 -3.73 2.732 1 96.44 151 GLN A O 1
ATOM 1138 N N . GLU A 1 152 ? 18.594 -5.215 4.383 1 96.5 152 GLU A N 1
ATOM 1139 C CA . GLU A 1 152 ? 17.203 -5.008 4.805 1 96.5 152 GLU A CA 1
ATOM 1140 C C . GLU A 1 152 ? 17.109 -4.852 6.32 1 96.5 152 GLU A C 1
ATOM 1142 O O . GLU A 1 152 ? 17.953 -5.367 7.059 1 96.5 152 GLU A O 1
ATOM 1147 N N . VAL A 1 153 ? 16.156 -4.027 6.719 1 95.5 153 VAL A N 1
ATOM 1148 C CA . VAL A 1 153 ? 15.844 -3.82 8.133 1 95.5 153 VAL A CA 1
ATOM 1149 C C . VAL A 1 153 ? 14.344 -3.936 8.359 1 95.5 153 VAL A C 1
ATOM 1151 O O . VAL A 1 153 ? 13.547 -3.348 7.617 1 95.5 153 VAL A O 1
ATOM 1154 N N . ASN A 1 154 ? 13.969 -4.758 9.32 1 92.62 154 ASN A N 1
ATOM 1155 C CA . ASN A 1 154 ? 12.578 -4.844 9.742 1 92.62 154 ASN A CA 1
ATOM 1156 C C . ASN A 1 154 ? 12.328 -4.078 11.039 1 92.62 154 ASN A C 1
ATOM 1158 O O . ASN A 1 154 ? 12.969 -4.348 12.055 1 92.62 154 ASN A O 1
ATOM 1162 N N . LEU A 1 155 ? 11.391 -3.111 10.93 1 92.94 155 LEU A N 1
ATOM 1163 C CA . LEU A 1 155 ? 11.117 -2.281 12.102 1 92.94 155 LEU A CA 1
ATOM 1164 C C . LEU A 1 155 ? 9.695 -2.504 12.602 1 92.94 155 LEU A C 1
ATOM 1166 O O . LEU A 1 155 ? 8.75 -2.537 11.805 1 92.94 155 LEU A O 1
ATOM 1170 N N . PHE A 1 156 ? 9.641 -2.723 13.898 1 90.19 156 PHE A N 1
ATOM 1171 C CA . PHE A 1 156 ? 8.336 -2.688 14.547 1 90.19 156 PHE A CA 1
ATOM 1172 C C . PHE A 1 156 ? 7.859 -1.25 14.727 1 90.19 156 PHE A C 1
ATOM 1174 O O . PHE A 1 156 ? 8.5 -0.457 15.422 1 90.19 156 PHE A O 1
ATOM 1181 N N . VAL A 1 157 ? 6.777 -0.929 14.039 1 89.19 157 VAL A N 1
ATOM 1182 C CA . VAL A 1 157 ? 6.254 0.432 14.102 1 89.19 157 VAL A CA 1
ATOM 1183 C C . VAL A 1 157 ? 5.172 0.522 15.172 1 89.19 157 VAL A C 1
ATOM 1185 O O . VAL A 1 157 ? 4.086 -0.046 15.016 1 89.19 157 VAL A O 1
ATOM 1188 N N . HIS A 1 158 ? 5.395 1.017 16.281 1 89.69 158 HIS A N 1
ATOM 1189 C CA . HIS A 1 158 ? 4.359 1.276 17.266 1 89.69 158 HIS A CA 1
ATOM 1190 C C . HIS A 1 158 ? 4.227 2.77 17.547 1 89.69 158 HIS A C 1
ATOM 1192 O O . HIS A 1 158 ? 5.207 3.512 17.469 1 89.69 158 HIS A O 1
ATOM 1198 N N . TYR A 1 159 ? 3.086 3.227 17.812 1 94.31 159 TYR A N 1
ATOM 1199 C CA . TYR A 1 159 ? 2.756 4.641 17.953 1 94.31 159 TYR A CA 1
ATOM 1200 C C . TYR A 1 159 ? 2.559 5.02 19.422 1 94.31 159 TYR A C 1
ATOM 1202 O O . TYR A 1 159 ? 2.025 4.234 20.203 1 94.31 159 TYR A O 1
ATOM 1210 N N . CYS A 1 160 ? 3.023 6.176 19.734 1 96 160 CYS A N 1
ATOM 1211 C CA . CYS A 1 160 ? 2.775 6.789 21.031 1 96 160 CYS A CA 1
ATOM 1212 C C . CYS A 1 160 ? 1.903 8.031 20.891 1 96 160 CYS A C 1
ATOM 1214 O O . CYS A 1 160 ? 1.944 8.711 19.859 1 96 160 CYS A O 1
ATOM 1216 N N . LEU A 1 161 ? 1.093 8.18 21.891 1 98 161 LEU A N 1
ATOM 1217 C CA . LEU A 1 161 ? 0.454 9.477 22.062 1 98 161 LEU A CA 1
ATOM 1218 C C . LEU A 1 161 ? 1.347 10.422 22.859 1 98 161 LEU A C 1
ATOM 1220 O O . LEU A 1 161 ? 1.676 10.141 24.016 1 98 161 LEU A O 1
ATOM 1224 N N . LEU A 1 162 ? 1.717 11.5 22.219 1 98.12 162 LEU A N 1
ATOM 1225 C CA . LEU A 1 162 ? 2.699 12.398 22.812 1 98.12 162 LEU A CA 1
ATOM 1226 C C . LEU A 1 162 ? 2.084 13.766 23.094 1 98.12 162 LEU A C 1
ATOM 1228 O O . LEU A 1 162 ? 1.263 14.258 22.312 1 98.12 162 LEU A O 1
ATOM 1232 N N . ALA A 1 163 ? 2.494 14.367 24.188 1 98.38 163 ALA A N 1
ATOM 1233 C CA . ALA A 1 163 ? 2.049 15.711 24.547 1 98.38 163 ALA A CA 1
ATOM 1234 C C . ALA A 1 163 ? 3.182 16.5 25.188 1 98.38 163 ALA A C 1
ATOM 1236 O O . ALA A 1 163 ? 4.23 15.953 25.516 1 98.38 163 ALA A O 1
ATOM 1237 N N . MET A 1 164 ? 2.947 17.828 25.219 1 98 164 MET A N 1
ATOM 1238 C CA . MET A 1 164 ? 3.885 18.688 25.938 1 98 164 MET A CA 1
ATOM 1239 C C . MET A 1 164 ? 4.039 18.219 27.375 1 98 164 MET A C 1
ATOM 1241 O O . MET A 1 164 ? 3.094 17.719 27.984 1 98 164 MET A O 1
ATOM 1245 N N . PRO A 1 165 ? 5.273 18.391 27.922 1 97.06 165 PRO A N 1
ATOM 1246 C CA . PRO A 1 165 ? 5.504 17.953 29.297 1 97.06 165 PRO A CA 1
ATOM 1247 C C . PRO A 1 165 ? 4.477 18.531 30.281 1 97.06 165 PRO A C 1
ATOM 1249 O O . PRO A 1 165 ? 4.191 19.734 30.25 1 97.06 165 PRO A O 1
ATOM 1252 N N . GLY A 1 166 ? 3.926 17.656 31.047 1 96.81 166 GLY A N 1
ATOM 1253 C CA . GLY A 1 166 ? 3.02 18.078 32.094 1 96.81 166 GLY A CA 1
ATOM 1254 C C . GLY A 1 166 ? 1.565 18.094 31.656 1 96.81 166 GLY A C 1
ATOM 1255 O O . GLY A 1 166 ? 0.665 18.219 32.5 1 96.81 166 GLY A O 1
ATOM 1256 N N . VAL A 1 167 ? 1.258 18 30.406 1 97.12 167 VAL A N 1
ATOM 1257 C CA . VAL A 1 167 ? -0.115 18.016 29.906 1 97.12 167 VAL A CA 1
ATOM 1258 C C . VAL A 1 167 ? -0.819 16.719 30.281 1 97.12 167 VAL A C 1
ATOM 1260 O O . VAL A 1 167 ? -0.267 15.625 30.109 1 97.12 167 VAL A O 1
ATOM 1263 N N . ARG A 1 168 ? -2 16.812 30.875 1 94.56 168 ARG A N 1
ATOM 1264 C CA . ARG A 1 168 ? -2.828 15.656 31.203 1 94.56 168 ARG A CA 1
ATOM 1265 C C . ARG A 1 168 ? -3.752 15.305 30.031 1 94.56 168 ARG A C 1
ATOM 1267 O O . ARG A 1 168 ? -4.184 16.188 29.281 1 94.56 168 ARG A O 1
ATOM 1274 N N . PRO A 1 169 ? -4.07 14.023 29.891 1 93.5 169 PRO A N 1
ATOM 1275 C CA . PRO A 1 169 ? -4.934 13.586 28.781 1 93.5 169 PRO A CA 1
ATOM 1276 C C . PRO A 1 169 ? -6.238 14.367 28.703 1 93.5 169 PRO A C 1
ATOM 1278 O O . PRO A 1 169 ? -6.719 14.672 27.609 1 93.5 169 PRO A O 1
ATOM 1281 N N . ALA A 1 170 ? -6.789 14.734 29.859 1 93.62 170 ALA A N 1
ATOM 1282 C CA . ALA A 1 170 ? -8.078 15.43 29.922 1 93.62 170 ALA A CA 1
ATOM 1283 C C . ALA A 1 170 ? -7.977 16.828 29.312 1 93.62 170 ALA A C 1
ATOM 1285 O O . ALA A 1 170 ? -8.992 17.422 28.953 1 93.62 170 ALA A O 1
ATOM 1286 N N . GLU A 1 171 ? -6.828 17.344 29.156 1 95.69 171 GLU A N 1
ATOM 1287 C CA . GLU A 1 171 ? -6.609 18.688 28.625 1 95.69 171 GLU A CA 1
ATOM 1288 C C . GLU A 1 171 ? -6.504 18.672 27.109 1 95.69 171 GLU A C 1
ATOM 1290 O O . GLU A 1 171 ? -6.531 19.734 26.469 1 95.69 171 GLU A O 1
ATOM 1295 N N . LEU A 1 172 ? -6.449 17.5 26.578 1 97.12 172 LEU A N 1
ATOM 1296 C CA . LEU A 1 172 ? -6.258 17.375 25.141 1 97.12 172 LEU A CA 1
ATOM 1297 C C . LEU A 1 172 ? -7.57 17.578 24.391 1 97.12 172 LEU A C 1
ATOM 1299 O O . LEU A 1 172 ? -8.625 17.109 24.828 1 97.12 172 LEU A O 1
ATOM 1303 N N . ARG A 1 173 ? -7.461 18.312 23.281 1 96.5 173 ARG A N 1
ATOM 1304 C CA . ARG A 1 173 ? -8.641 18.578 22.453 1 96.5 173 ARG A CA 1
ATOM 1305 C C . ARG A 1 173 ? -8.477 18 21.062 1 96.5 173 ARG A C 1
ATOM 1307 O O . ARG A 1 173 ? -9.469 17.75 20.375 1 96.5 173 ARG A O 1
ATOM 1314 N N . ARG A 1 174 ? -7.258 17.891 20.656 1 96.38 174 ARG A N 1
ATOM 1315 C CA . ARG A 1 174 ? -7.043 17.406 19.297 1 96.38 174 ARG A CA 1
ATOM 1316 C C . ARG A 1 174 ? -5.77 16.578 19.203 1 96.38 174 ARG A C 1
ATOM 1318 O O . ARG A 1 174 ? -4.914 16.641 20.094 1 96.38 174 ARG A O 1
ATOM 1325 N N . VAL A 1 175 ? -5.684 15.797 18.141 1 97.75 175 VAL A N 1
ATOM 1326 C CA . VAL A 1 175 ? -4.527 14.953 17.859 1 97.75 175 VAL A CA 1
ATOM 1327 C C . VAL A 1 175 ? -4.027 15.227 16.438 1 97.75 175 VAL A C 1
ATOM 1329 O O . VAL A 1 175 ? -4.824 15.359 15.508 1 97.75 175 VAL A O 1
ATOM 1332 N N . ILE A 1 176 ? -2.688 15.391 16.359 1 97.06 176 ILE A N 1
ATOM 1333 C CA . ILE A 1 176 ? -2.127 15.641 15.031 1 97.06 176 ILE A CA 1
ATOM 1334 C C . ILE A 1 176 ? -1.125 14.547 14.68 1 97.06 176 ILE A C 1
ATOM 1336 O O . ILE A 1 176 ? -0.428 14.023 15.555 1 97.06 176 ILE A O 1
ATOM 1340 N N . SER A 1 177 ? -1.093 14.086 13.445 1 96.31 177 SER A N 1
ATOM 1341 C CA . SER A 1 177 ? -0.109 13.148 12.922 1 96.31 177 SER A CA 1
ATOM 1342 C C . SER A 1 177 ? -0.296 12.938 11.422 1 96.31 177 SER A C 1
ATOM 1344 O O . SER A 1 177 ? -1.081 13.641 10.781 1 96.31 177 SER A O 1
ATOM 1346 N N . HIS A 1 178 ? 0.572 12.086 10.836 1 90.88 178 HIS A N 1
ATOM 1347 C CA . HIS A 1 178 ? 0.339 11.625 9.469 1 90.88 178 HIS A CA 1
ATOM 1348 C C . HIS A 1 178 ? -0.995 10.898 9.352 1 90.88 178 HIS A C 1
ATOM 1350 O O . HIS A 1 178 ? -1.365 10.125 10.242 1 90.88 178 HIS A O 1
ATOM 1356 N N . PRO A 1 179 ? -1.695 11.078 8.195 1 86.06 179 PRO A N 1
ATOM 1357 C CA . PRO A 1 179 ? -3.002 10.43 8.031 1 86.06 179 PRO A CA 1
ATOM 1358 C C . PRO A 1 179 ? -2.955 8.93 8.273 1 86.06 179 PRO A C 1
ATOM 1360 O O . PRO A 1 179 ? -3.879 8.367 8.867 1 86.06 179 PRO A O 1
ATOM 1363 N N . MET A 1 180 ? -1.905 8.336 7.879 1 85 180 MET A N 1
ATOM 1364 C CA . MET A 1 180 ? -1.789 6.891 8.078 1 85 180 MET A CA 1
ATOM 1365 C C . MET A 1 180 ? -1.72 6.555 9.562 1 85 180 MET A C 1
ATOM 1367 O O . MET A 1 180 ? -2.379 5.621 10.023 1 85 180 MET A O 1
ATOM 1371 N N . ALA A 1 181 ? -0.954 7.309 10.242 1 91.62 181 ALA A N 1
ATOM 1372 C CA . ALA A 1 181 ? -0.839 7.086 11.68 1 91.62 181 ALA A CA 1
ATOM 1373 C C . ALA A 1 181 ? -2.168 7.344 12.383 1 91.62 181 ALA A C 1
ATOM 1375 O O . ALA A 1 181 ? -2.561 6.59 13.281 1 91.62 181 ALA A O 1
ATOM 1376 N N . LEU A 1 182 ? -2.838 8.375 12.008 1 91.94 182 LEU A N 1
ATOM 1377 C CA . LEU A 1 182 ? -4.152 8.68 12.562 1 91.94 182 LEU A CA 1
ATOM 1378 C C . LEU A 1 182 ? -5.125 7.539 12.312 1 91.94 182 LEU A C 1
ATOM 1380 O O . LEU A 1 182 ? -5.883 7.156 13.211 1 91.94 182 LEU A O 1
ATOM 1384 N N . ALA A 1 183 ? -5.02 6.996 11.141 1 84.38 183 ALA A N 1
ATOM 1385 C CA . ALA A 1 183 ? -5.91 5.898 10.773 1 84.38 183 ALA A CA 1
ATOM 1386 C C . ALA A 1 183 ? -5.582 4.637 11.57 1 84.38 183 ALA A C 1
ATOM 1388 O O . ALA A 1 183 ? -6.484 3.924 12.016 1 84.38 183 ALA A O 1
ATOM 1389 N N . HIS A 1 184 ? -4.305 4.414 11.758 1 88.5 184 HIS A N 1
ATOM 1390 C CA . HIS A 1 184 ? -3.85 3.213 12.453 1 88.5 184 HIS A CA 1
ATOM 1391 C C . HIS A 1 184 ? -4.215 3.258 13.93 1 88.5 184 HIS A C 1
ATOM 1393 O O . HIS A 1 184 ? -4.176 2.23 14.617 1 88.5 184 HIS A O 1
ATOM 1399 N N . CYS A 1 185 ? -4.609 4.422 14.422 1 93.12 185 CYS A N 1
ATOM 1400 C CA . CYS A 1 185 ? -4.91 4.582 15.836 1 93.12 185 CYS A CA 1
ATOM 1401 C C . CYS A 1 185 ? -6.352 5.031 16.047 1 93.12 185 CYS A C 1
ATOM 1403 O O . CYS A 1 185 ? -6.695 5.574 17.094 1 93.12 185 CYS A O 1
ATOM 1405 N N . GLY A 1 186 ? -7.145 4.895 15.078 1 89 186 GLY A N 1
ATOM 1406 C CA . GLY A 1 186 ? -8.492 5.449 15.094 1 89 186 GLY A CA 1
ATOM 1407 C C . GLY A 1 186 ? -9.328 4.941 16.25 1 89 186 GLY A C 1
ATOM 1408 O O . GLY A 1 186 ? -9.961 5.73 16.953 1 89 186 GLY A O 1
ATOM 1409 N N . ARG A 1 187 ? -9.367 3.68 16.422 1 86.88 187 ARG A N 1
ATOM 1410 C CA . ARG A 1 187 ? -10.172 3.096 17.5 1 86.88 187 ARG A CA 1
ATOM 1411 C C . ARG A 1 187 ? -9.648 3.521 18.859 1 86.88 187 ARG A C 1
ATOM 1413 O O . ARG A 1 187 ? -10.438 3.885 19.75 1 86.88 187 ARG A O 1
ATOM 1420 N N . ALA A 1 188 ? -8.383 3.494 19.031 1 92.62 188 ALA A N 1
ATOM 1421 C CA . ALA A 1 188 ? -7.781 3.898 20.297 1 92.62 188 ALA A CA 1
ATOM 1422 C C . ALA A 1 188 ? -8.086 5.359 20.609 1 92.62 188 ALA A C 1
ATOM 1424 O O . ALA A 1 188 ? -8.414 5.703 21.75 1 92.62 188 ALA A O 1
ATOM 1425 N N . LEU A 1 189 ? -8 6.176 19.609 1 94.75 189 LEU A N 1
ATOM 1426 C CA . LEU A 1 189 ? -8.281 7.598 19.781 1 94.75 189 LEU A CA 1
ATOM 1427 C C . LEU A 1 189 ? -9.742 7.824 20.156 1 94.75 189 LEU A C 1
ATOM 1429 O O . LEU A 1 189 ? -10.047 8.648 21.016 1 94.75 189 LEU A O 1
ATOM 1433 N N . ALA A 1 190 ? -10.586 7.109 19.5 1 89.38 190 ALA A N 1
ATOM 1434 C CA . ALA A 1 190 ? -12.008 7.211 19.797 1 89.38 190 ALA A CA 1
ATOM 1435 C C . ALA A 1 190 ? -12.289 6.816 21.25 1 89.38 190 ALA A C 1
ATOM 1437 O O . ALA A 1 190 ? -13.07 7.477 21.938 1 89.38 190 ALA A O 1
ATOM 1438 N N . GLN A 1 191 ? -11.656 5.84 21.672 1 91.5 191 GLN A N 1
ATOM 1439 C CA . GLN A 1 191 ? -11.82 5.359 23.031 1 91.5 191 GLN A CA 1
ATOM 1440 C C . GLN A 1 191 ? -11.328 6.391 24.047 1 91.5 191 GLN A C 1
ATOM 1442 O O . GLN A 1 191 ? -11.852 6.48 25.156 1 91.5 191 GLN A O 1
ATOM 1447 N N . LEU A 1 192 ? -10.398 7.172 23.656 1 93.62 192 LEU A N 1
ATOM 1448 C CA . LEU A 1 192 ? -9.836 8.195 24.516 1 93.62 192 LEU A CA 1
ATOM 1449 C C . LEU A 1 192 ? -10.648 9.492 24.422 1 93.62 192 LEU A C 1
ATOM 1451 O O . LEU A 1 192 ? -10.344 10.469 25.109 1 93.62 192 LEU A O 1
ATOM 1455 N N . GLY A 1 193 ? -11.625 9.484 23.516 1 93.06 193 GLY A N 1
ATOM 1456 C CA . GLY A 1 193 ? -12.453 10.664 23.344 1 93.06 193 GLY A CA 1
ATOM 1457 C C . GLY A 1 193 ? -11.797 11.742 22.5 1 93.06 193 GLY A C 1
ATOM 1458 O O . GLY A 1 193 ? -12.195 12.906 22.547 1 93.06 193 GLY A O 1
ATOM 1459 N N . LEU A 1 194 ? -10.75 11.383 21.844 1 94.94 194 LEU A N 1
ATOM 1460 C CA . LEU A 1 194 ? -10.039 12.328 20.984 1 94.94 194 LEU A CA 1
ATOM 1461 C C . LEU A 1 194 ? -10.539 12.242 19.547 1 94.94 194 LEU A C 1
ATOM 1463 O O . LEU A 1 194 ? -9.945 11.547 18.719 1 94.94 194 LEU A O 1
ATOM 1467 N N . HIS A 1 195 ? -11.477 13.016 19.188 1 90 195 HIS A N 1
ATOM 1468 C CA . HIS A 1 195 ? -12.195 12.906 17.922 1 90 195 HIS A CA 1
ATOM 1469 C C . HIS A 1 195 ? -11.656 13.906 16.906 1 90 195 HIS A C 1
ATOM 1471 O O . HIS A 1 195 ? -11.781 13.695 15.695 1 90 195 HIS A O 1
ATOM 1477 N N . ARG A 1 196 ? -11.133 14.984 17.406 1 93.88 196 ARG A N 1
ATOM 1478 C CA . ARG A 1 196 ? -10.562 15.961 16.484 1 93.88 196 ARG A CA 1
ATOM 1479 C C . ARG A 1 196 ? -9.164 15.539 16.031 1 93.88 196 ARG A C 1
ATOM 1481 O O . ARG A 1 196 ? -8.195 15.688 16.797 1 93.88 196 ARG A O 1
ATOM 1488 N N . ARG A 1 197 ? -9.094 15.109 14.812 1 92.56 197 ARG A N 1
ATOM 1489 C CA . ARG A 1 197 ? -7.852 14.594 14.242 1 92.56 197 ARG A CA 1
ATOM 1490 C C . ARG A 1 197 ? -7.41 15.43 13.047 1 92.56 197 ARG A C 1
ATOM 1492 O O . ARG A 1 197 ? -8.172 15.625 12.094 1 92.56 197 ARG A O 1
ATOM 1499 N N . GLU A 1 198 ? -6.238 15.883 13.133 1 91.5 198 GLU A N 1
ATOM 1500 C CA . GLU A 1 198 ? -5.738 16.781 12.102 1 91.5 198 GLU A CA 1
ATOM 1501 C C . GLU A 1 198 ? -4.484 16.219 11.43 1 91.5 198 GLU A C 1
ATOM 1503 O O . GLU A 1 198 ? -3.439 16.094 12.07 1 91.5 198 GLU A O 1
ATOM 1508 N N . PRO A 1 199 ? -4.566 16 10.125 1 90.69 199 PRO A N 1
ATOM 1509 C CA . PRO A 1 199 ? -3.404 15.469 9.414 1 90.69 199 PRO A CA 1
ATOM 1510 C C . PRO A 1 199 ? -2.281 16.484 9.25 1 90.69 199 PRO A C 1
ATOM 1512 O O . PRO A 1 199 ? -2.549 17.672 9.055 1 90.69 199 PRO A O 1
ATOM 1515 N N . VAL A 1 200 ? -1.097 16.016 9.438 1 89.56 200 VAL A N 1
ATOM 1516 C CA . VAL A 1 200 ? 0.103 16.781 9.102 1 89.56 200 VAL A CA 1
ATOM 1517 C C . VAL A 1 200 ? 1.023 15.93 8.227 1 89.56 200 VAL A C 1
ATOM 1519 O O . VAL A 1 200 ? 0.661 14.828 7.82 1 89.56 200 VAL A O 1
ATOM 1522 N N . GLU A 1 201 ? 2.174 16.391 7.93 1 82.69 201 GLU A N 1
ATOM 1523 C CA . GLU A 1 201 ? 3.014 15.828 6.879 1 82.69 201 GLU A CA 1
ATOM 1524 C C . GLU A 1 201 ? 3.572 14.469 7.293 1 82.69 201 GLU A C 1
ATOM 1526 O O . GLU A 1 201 ? 3.607 13.539 6.492 1 82.69 201 GLU A O 1
ATOM 1531 N N . ASP A 1 202 ? 4.078 14.422 8.469 1 86.94 202 ASP A N 1
ATOM 1532 C CA . ASP A 1 202 ? 4.648 13.164 8.953 1 86.94 202 ASP A CA 1
ATOM 1533 C C . ASP A 1 202 ? 4.613 13.094 10.477 1 86.94 202 ASP A C 1
ATOM 1535 O O . ASP A 1 202 ? 4.238 14.07 11.141 1 86.94 202 ASP A O 1
ATOM 1539 N N . THR A 1 203 ? 4.91 12.008 10.984 1 91.44 203 THR A N 1
ATOM 1540 C CA . THR A 1 203 ? 4.793 11.781 12.422 1 91.44 203 THR A CA 1
ATOM 1541 C C . THR A 1 203 ? 5.832 12.594 13.188 1 91.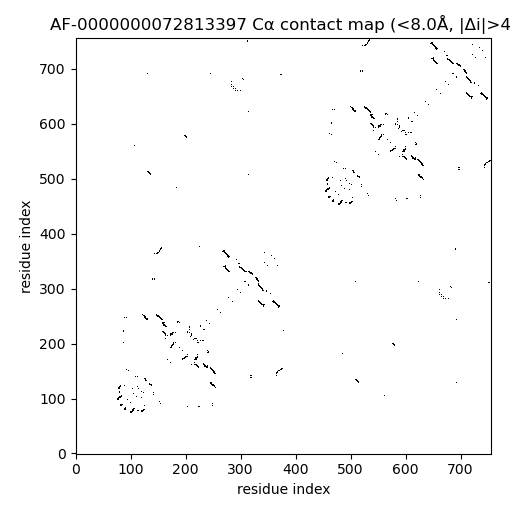44 203 THR A C 1
ATOM 1543 O O . THR A 1 203 ? 5.523 13.195 14.219 1 91.44 203 THR A O 1
ATOM 1546 N N . ALA A 1 204 ? 7.066 12.625 12.703 1 91.19 204 ALA A N 1
ATOM 1547 C CA . ALA A 1 204 ? 8.102 13.414 13.367 1 91.19 204 ALA A CA 1
ATOM 1548 C C . ALA A 1 204 ? 7.805 14.906 13.266 1 91.19 204 ALA A C 1
ATOM 1550 O O . ALA A 1 204 ? 8.031 15.656 14.227 1 91.19 204 ALA A O 1
ATOM 1551 N N . GLY A 1 205 ? 7.289 15.273 12.188 1 88.69 205 GLY A N 1
ATOM 1552 C CA . GLY A 1 205 ? 6.879 16.656 12.031 1 88.69 205 GLY A CA 1
ATOM 1553 C C . GLY A 1 205 ? 5.785 17.078 12.992 1 88.69 205 GLY A C 1
ATOM 1554 O O . GLY A 1 205 ? 5.754 18.219 13.453 1 88.69 205 GLY A O 1
ATOM 1555 N N . ALA A 1 206 ? 4.875 16.188 13.273 1 94.5 206 ALA A N 1
ATOM 1556 C CA . ALA A 1 206 ? 3.822 16.469 14.242 1 94.5 206 ALA A CA 1
ATOM 1557 C C . ALA A 1 206 ? 4.41 16.828 15.609 1 94.5 206 ALA A C 1
ATOM 1559 O O . ALA A 1 206 ? 3.949 17.766 16.266 1 94.5 206 ALA A O 1
ATOM 1560 N N . VAL A 1 207 ? 5.402 16.141 15.953 1 95.38 207 VAL A N 1
ATOM 1561 C CA . VAL A 1 207 ? 6.066 16.359 17.234 1 95.38 207 VAL A CA 1
ATOM 1562 C C . VAL A 1 207 ? 6.789 17.703 17.219 1 95.38 207 VAL A C 1
ATOM 1564 O O . VAL A 1 207 ? 6.715 18.469 18.188 1 95.38 207 VAL A O 1
ATOM 1567 N N . GLU A 1 208 ? 7.496 17.938 16.172 1 92.56 208 GLU A N 1
ATOM 1568 C CA . GLU A 1 208 ? 8.18 19.219 16.016 1 92.56 208 GLU A CA 1
ATOM 1569 C C . GLU A 1 208 ? 7.203 20.375 16.141 1 92.56 208 GLU A C 1
ATOM 1571 O O . GLU A 1 208 ? 7.52 21.406 16.75 1 92.56 208 GLU A O 1
ATOM 1576 N N . MET A 1 209 ? 6.043 20.219 15.57 1 92.62 209 MET A N 1
ATOM 1577 C CA . MET A 1 209 ? 5.02 21.25 15.617 1 92.62 209 MET A CA 1
ATOM 1578 C C . MET A 1 209 ? 4.547 21.5 17.047 1 92.62 209 MET A C 1
ATOM 1580 O O . MET A 1 209 ? 4.379 22.641 17.453 1 92.62 209 MET A O 1
ATOM 1584 N N . LEU A 1 210 ? 4.32 20.453 17.781 1 95.56 210 LEU A N 1
ATOM 1585 C CA . LEU A 1 210 ? 3.934 20.578 19.188 1 95.56 210 LEU A CA 1
ATOM 1586 C C . LEU A 1 210 ? 4.934 21.438 19.953 1 95.56 210 LEU A C 1
ATOM 1588 O O . LEU A 1 210 ? 4.547 22.359 20.672 1 95.56 210 LEU A O 1
ATOM 1592 N N . ARG A 1 211 ? 6.148 21.109 19.703 1 94.06 211 ARG A N 1
ATOM 1593 C CA . ARG A 1 211 ? 7.215 21.766 20.453 1 94.06 211 ARG A CA 1
ATOM 1594 C C . ARG A 1 211 ? 7.402 23.203 20 1 94.06 211 ARG A C 1
ATOM 1596 O O . ARG A 1 211 ? 7.492 24.125 20.828 1 94.06 211 ARG A O 1
ATOM 1603 N N . SER A 1 212 ? 7.508 23.391 18.719 1 94 212 SER A N 1
ATOM 1604 C CA . SER A 1 212 ? 7.793 24.703 18.172 1 94 212 SER A CA 1
ATOM 1605 C C . SER A 1 212 ? 6.668 25.688 18.484 1 94 212 SER A C 1
ATOM 1607 O O . SER A 1 212 ? 6.918 26.875 18.703 1 94 212 SER A O 1
ATOM 1609 N N . HIS A 1 213 ? 5.41 25.219 18.547 1 95.12 213 HIS A N 1
ATOM 1610 C CA . HIS A 1 213 ? 4.266 26.094 18.766 1 95.12 213 HIS A CA 1
ATOM 1611 C C . HIS A 1 213 ? 3.748 25.984 20.188 1 95.12 213 HIS A C 1
ATOM 1613 O O . HIS A 1 213 ? 2.773 26.656 20.547 1 95.12 213 HIS A O 1
ATOM 1619 N N . ARG A 1 214 ? 4.383 25.188 20.969 1 95.12 214 ARG A N 1
ATOM 1620 C CA . ARG A 1 214 ? 4.031 24.969 22.375 1 95.12 214 ARG A CA 1
ATOM 1621 C C . ARG A 1 214 ? 2.535 24.703 22.531 1 95.12 214 ARG A C 1
ATOM 1623 O O . ARG A 1 214 ? 1.856 25.375 23.297 1 95.12 214 ARG A O 1
ATOM 1630 N N . LEU A 1 215 ? 2.031 23.75 21.766 1 96.81 215 LEU A N 1
ATOM 1631 C CA . LEU A 1 215 ? 0.61 23.422 21.766 1 96.81 215 LEU A CA 1
ATOM 1632 C C . LEU A 1 215 ? 0.249 22.578 22.984 1 96.81 215 LEU A C 1
ATOM 1634 O O . LEU A 1 215 ? 0.581 21.391 23.047 1 96.81 215 LEU A O 1
ATOM 1638 N N . LEU A 1 216 ? -0.505 23.141 23.953 1 97.06 216 LEU A N 1
ATOM 1639 C CA . LEU A 1 216 ? -0.784 22.484 25.234 1 97.06 216 LEU A CA 1
ATOM 1640 C C . LEU A 1 216 ? -2.08 21.688 25.156 1 97.06 216 LEU A C 1
ATOM 1642 O O . LEU A 1 216 ? -2.336 20.844 26.016 1 97.06 216 LEU A O 1
ATOM 1646 N N . ASP A 1 217 ? -2.934 21.875 24.203 1 97.75 217 ASP A N 1
ATOM 1647 C CA . ASP A 1 217 ? -4.219 21.203 24.094 1 97.75 217 ASP A CA 1
ATOM 1648 C C . ASP A 1 217 ? -4.195 20.141 22.984 1 9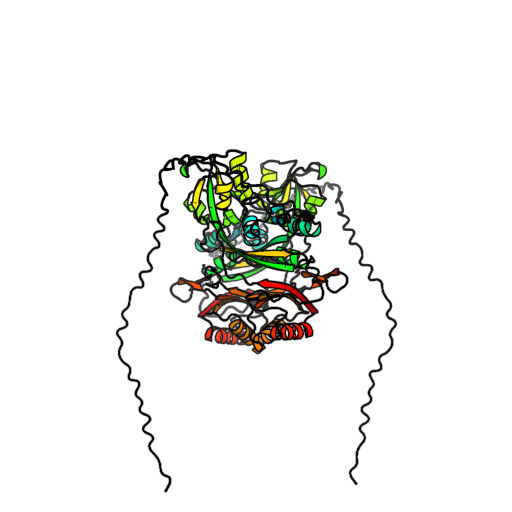7.75 217 ASP A C 1
ATOM 1650 O O . ASP A 1 217 ? -5.246 19.656 22.562 1 97.75 217 ASP A O 1
ATOM 1654 N N . THR A 1 218 ? -2.998 19.906 22.422 1 98.25 218 THR A N 1
ATOM 1655 C CA . THR A 1 218 ? -2.826 19.031 21.25 1 98.25 218 THR A CA 1
ATOM 1656 C C . THR A 1 218 ? -1.863 17.891 21.562 1 98.25 218 THR A C 1
ATOM 1658 O O . THR A 1 218 ? -0.833 18.109 22.203 1 98.25 218 THR A O 1
ATOM 1661 N N . ALA A 1 219 ? -2.258 16.703 21.156 1 98.44 219 ALA A N 1
ATOM 1662 C CA . ALA A 1 219 ? -1.349 15.562 21.203 1 98.44 219 ALA A CA 1
ATOM 1663 C C . ALA A 1 219 ? -0.869 15.188 19.797 1 98.44 219 ALA A C 1
ATOM 1665 O O . ALA A 1 219 ? -1.493 15.555 18.812 1 98.44 219 ALA A O 1
ATOM 1666 N N . ALA A 1 220 ? 0.262 14.531 19.766 1 98.31 220 ALA A N 1
ATOM 1667 C CA . ALA A 1 220 ? 0.795 13.984 18.516 1 98.31 220 ALA A CA 1
ATOM 1668 C C . ALA A 1 220 ? 0.938 12.469 18.594 1 98.31 220 ALA A C 1
ATOM 1670 O O . ALA A 1 220 ? 1.176 11.914 19.672 1 98.31 220 ALA A O 1
ATOM 1671 N N . ILE A 1 221 ? 0.711 11.844 17.469 1 97.44 221 ILE A N 1
ATOM 1672 C CA . ILE A 1 221 ? 1.035 10.43 17.344 1 97.44 221 ILE A CA 1
ATOM 1673 C C . ILE A 1 221 ? 2.377 10.273 16.641 1 97.44 221 ILE A C 1
ATOM 1675 O O . ILE A 1 221 ? 2.545 10.727 15.5 1 97.44 221 ILE A O 1
ATOM 1679 N N . ALA A 1 222 ? 3.293 9.703 17.297 1 96.5 222 ALA A N 1
ATOM 1680 C CA . ALA A 1 222 ? 4.625 9.531 16.734 1 96.5 222 ALA A CA 1
ATOM 1681 C C . ALA A 1 222 ? 5.387 8.414 17.438 1 96.5 222 ALA A C 1
ATOM 1683 O O . ALA A 1 222 ? 4.801 7.641 18.203 1 96.5 222 ALA A O 1
ATOM 1684 N N . SER A 1 223 ? 6.652 8.297 17.047 1 94.38 223 SER A N 1
ATOM 1685 C CA . SER A 1 223 ? 7.508 7.262 17.609 1 94.38 223 SER A CA 1
ATOM 1686 C C . SER A 1 223 ? 7.961 7.629 19.016 1 94.38 223 SER A C 1
ATOM 1688 O O . SER A 1 223 ? 8.016 8.805 19.375 1 94.38 223 SER A O 1
ATOM 1690 N N . PRO A 1 224 ? 8.281 6.59 19.828 1 92.75 224 PRO A N 1
ATOM 1691 C CA . PRO A 1 224 ? 8.883 6.887 21.141 1 92.75 224 PRO A CA 1
ATOM 1692 C C . PRO A 1 224 ? 10.195 7.66 21.016 1 92.75 224 PRO A C 1
ATOM 1694 O O . PRO A 1 224 ? 10.5 8.5 21.875 1 92.75 224 PRO A O 1
ATOM 1697 N N . ARG A 1 225 ? 10.914 7.461 20.016 1 91.62 225 ARG A N 1
ATOM 1698 C CA . ARG A 1 225 ? 12.172 8.172 19.797 1 91.62 225 ARG A CA 1
ATOM 1699 C C . ARG A 1 225 ? 11.93 9.664 19.609 1 91.62 225 ARG A C 1
ATOM 1701 O O . ARG A 1 225 ? 12.711 10.492 20.094 1 91.62 225 ARG A O 1
ATOM 1708 N N . ALA A 1 226 ? 10.898 9.938 18.859 1 93.38 226 ALA A N 1
ATOM 1709 C CA . ALA A 1 226 ? 10.562 11.344 18.688 1 93.38 226 ALA A CA 1
ATOM 1710 C C . ALA A 1 226 ? 10.266 12.016 20.016 1 93.38 226 ALA A C 1
ATOM 1712 O O . ALA A 1 226 ? 10.656 13.164 20.25 1 93.38 226 ALA A O 1
ATOM 1713 N N . ALA A 1 227 ? 9.602 11.312 20.891 1 93.69 227 ALA A N 1
ATOM 1714 C CA . ALA A 1 227 ? 9.312 11.844 22.234 1 93.69 227 ALA A CA 1
ATOM 1715 C C . ALA A 1 227 ? 10.594 12.234 22.953 1 93.69 227 ALA A C 1
ATOM 1717 O O . ALA A 1 227 ? 10.688 13.32 23.531 1 93.69 227 ALA A O 1
ATOM 1718 N N . LEU A 1 228 ? 11.57 11.391 22.891 1 92.25 228 LEU A N 1
ATOM 1719 C CA . LEU A 1 228 ? 12.852 11.609 23.547 1 92.25 228 LEU A CA 1
ATOM 1720 C C . LEU A 1 228 ? 13.602 12.773 22.922 1 92.25 228 LEU A C 1
ATOM 1722 O O . LEU A 1 228 ? 14.094 13.656 23.625 1 92.25 228 LEU A O 1
ATOM 1726 N N . LEU A 1 229 ? 13.641 12.789 21.672 1 92.69 229 LEU A N 1
ATOM 1727 C CA . LEU A 1 229 ? 14.406 13.781 20.922 1 92.69 229 LEU A CA 1
ATOM 1728 C C . LEU A 1 229 ? 13.844 15.18 21.156 1 92.69 229 LEU A C 1
ATOM 1730 O O . LEU A 1 229 ? 14.602 16.156 21.234 1 92.69 229 LEU A O 1
ATOM 1734 N N . TYR A 1 230 ? 12.539 15.234 21.312 1 94.06 230 TYR A N 1
ATOM 1735 C CA . TYR A 1 230 ? 11.93 16.562 21.359 1 94.06 230 TYR A CA 1
ATOM 1736 C C . TYR A 1 230 ? 11.445 16.875 22.781 1 94.06 230 TYR A C 1
ATOM 1738 O O . TYR A 1 230 ? 10.812 17.906 23 1 94.06 230 TYR A O 1
ATOM 1746 N N . GLY A 1 231 ? 11.695 15.992 23.703 1 94.88 231 GLY A N 1
ATOM 1747 C CA . GLY A 1 231 ? 11.375 16.234 25.094 1 94.88 231 GLY A CA 1
ATOM 1748 C C . GLY A 1 231 ? 9.883 16.281 25.359 1 94.88 231 GLY A C 1
ATOM 1749 O O . GLY A 1 231 ? 9.406 17.203 26.031 1 94.88 231 GLY A O 1
ATOM 1750 N N . LEU A 1 232 ? 9.117 15.398 24.781 1 97 232 LEU A N 1
ATOM 1751 C CA . LEU A 1 232 ? 7.676 15.336 25 1 97 232 LEU A CA 1
ATOM 1752 C C . LEU A 1 232 ? 7.32 14.18 25.922 1 97 232 LEU A C 1
ATOM 1754 O O . LEU A 1 232 ? 8.102 13.234 26.078 1 97 232 LEU A O 1
ATOM 1758 N N . ASP A 1 233 ? 6.207 14.242 26.578 1 97.56 233 ASP A N 1
ATOM 1759 C CA . ASP A 1 233 ? 5.715 13.172 27.438 1 97.56 233 ASP A CA 1
ATOM 1760 C C . ASP A 1 233 ? 4.961 12.125 26.625 1 97.56 233 ASP A C 1
ATOM 1762 O O . ASP A 1 233 ? 4.191 12.461 25.719 1 97.56 233 ASP A O 1
ATOM 1766 N N . VAL A 1 234 ? 5.219 10.883 26.938 1 97.12 234 VAL A N 1
ATOM 1767 C CA . VAL A 1 234 ? 4.441 9.781 26.375 1 97.12 234 VAL A CA 1
ATOM 1768 C C . VAL A 1 234 ? 3.191 9.547 27.234 1 97.12 234 VAL A C 1
ATOM 1770 O O . VAL A 1 234 ? 3.283 9.07 28.359 1 97.12 234 VAL A O 1
ATOM 1773 N N . LEU A 1 235 ? 2.033 9.836 26.703 1 97.44 235 LEU A N 1
ATOM 1774 C CA . LEU A 1 235 ? 0.778 9.648 27.422 1 97.44 235 LEU A CA 1
ATOM 1775 C C . LEU A 1 235 ? 0.257 8.227 27.25 1 97.44 235 LEU A C 1
ATOM 1777 O O . LEU A 1 235 ? -0.441 7.703 28.109 1 97.44 235 LEU A O 1
ATOM 1781 N N . ALA A 1 236 ? 0.477 7.707 26.094 1 95.81 236 ALA A N 1
ATOM 1782 C CA . ALA A 1 236 ? 0.135 6.324 25.766 1 95.81 236 ALA A CA 1
ATOM 1783 C C . ALA A 1 236 ? 1.186 5.695 24.859 1 95.81 236 ALA A C 1
ATOM 1785 O O . ALA A 1 236 ? 1.687 6.348 23.938 1 95.81 236 ALA A O 1
ATOM 1786 N N . ASP A 1 237 ? 1.543 4.52 25.234 1 93.5 237 ASP A N 1
ATOM 1787 C CA . ASP A 1 237 ? 2.475 3.711 24.453 1 93.5 237 ASP A CA 1
ATOM 1788 C C . ASP A 1 237 ? 1.765 2.518 23.828 1 93.5 237 ASP A C 1
ATOM 1790 O O . ASP A 1 237 ? 0.976 1.835 24.484 1 93.5 237 ASP A O 1
ATOM 1794 N N . GLY A 1 238 ? 2.061 2.359 22.516 1 91.56 238 GLY A N 1
ATOM 1795 C CA . GLY A 1 238 ? 1.354 1.293 21.828 1 91.56 238 GLY A CA 1
ATOM 1796 C C . GLY A 1 238 ? -0.092 1.636 21.531 1 91.56 238 GLY A C 1
ATOM 1797 O O . GLY A 1 238 ? -0.997 0.851 21.812 1 91.56 238 GLY A O 1
ATOM 1798 N N . LEU A 1 239 ? -0.266 2.84 20.969 1 94.06 239 LEU A N 1
ATOM 1799 C CA . LEU A 1 239 ? -1.593 3.4 20.734 1 94.06 239 LEU A CA 1
ATOM 1800 C C . LEU A 1 239 ? -2.271 2.721 19.547 1 94.06 239 LEU A C 1
ATOM 1802 O O . LEU A 1 239 ? -3.488 2.818 19.375 1 94.06 239 LEU A O 1
ATOM 1806 N N . GLN A 1 240 ? -1.51 2.049 18.594 1 91.19 240 GLN A N 1
ATOM 1807 C CA . GLN A 1 240 ? -2.057 1.53 17.344 1 91.19 240 GLN A CA 1
ATOM 1808 C C . GLN A 1 240 ? -3.129 0.477 17.594 1 91.19 240 GLN A C 1
ATOM 1810 O O . GLN A 1 240 ? -3.029 -0.289 18.562 1 91.19 240 GLN A O 1
ATOM 1815 N N . ASP A 1 241 ? -4.078 0.452 16.766 1 85.69 241 ASP A N 1
ATOM 1816 C CA . ASP A 1 241 ? -5.219 -0.448 16.906 1 85.69 241 ASP A CA 1
ATOM 1817 C C . ASP A 1 241 ? -4.785 -1.906 16.766 1 85.69 241 ASP A C 1
ATOM 1819 O O . ASP A 1 241 ? -5.32 -2.783 17.453 1 85.69 241 ASP A O 1
ATOM 1823 N N . GLU A 1 242 ? -3.795 -2.037 15.828 1 80 242 GLU A N 1
ATOM 1824 C CA . GLU A 1 242 ? -3.277 -3.381 15.594 1 80 242 GLU A CA 1
ATOM 1825 C C . GLU A 1 242 ? -1.962 -3.604 16.328 1 80 242 GLU A C 1
ATOM 1827 O O . GLU A 1 242 ? -1.088 -2.734 16.328 1 80 242 GLU A O 1
ATOM 1832 N N . SER A 1 243 ? -1.844 -4.66 16.938 1 76.62 243 SER A N 1
ATOM 1833 C CA . SER A 1 243 ? -0.704 -4.914 17.797 1 76.62 243 SER A CA 1
ATOM 1834 C C . SER A 1 243 ? 0.552 -5.23 17 1 76.62 243 SER A C 1
ATOM 1836 O O . SER A 1 243 ? 1.666 -5.156 17.516 1 76.62 243 SER A O 1
ATOM 1838 N N . TRP A 1 244 ? 0.4 -5.594 15.852 1 78.31 244 TRP A N 1
ATOM 1839 C CA . TRP A 1 244 ? 1.571 -5.98 15.07 1 78.31 244 TRP A CA 1
ATOM 1840 C C . TRP A 1 244 ? 1.635 -5.203 13.758 1 78.31 244 TRP A C 1
ATOM 1842 O O . TRP A 1 244 ? 0.732 -5.305 12.922 1 78.31 244 TRP A O 1
ATOM 1852 N N . ASN A 1 245 ? 2.635 -4.379 13.68 1 83.25 245 ASN A N 1
ATOM 1853 C CA . ASN A 1 245 ? 2.932 -3.576 12.492 1 83.25 245 ASN A CA 1
ATOM 1854 C C . ASN A 1 245 ? 4.434 -3.518 12.219 1 83.25 245 ASN A C 1
ATOM 1856 O O . ASN A 1 245 ? 5.168 -2.805 12.906 1 83.25 245 ASN A O 1
ATOM 1860 N N . VAL A 1 246 ? 4.816 -4.27 11.203 1 88.62 246 VAL A N 1
ATOM 1861 C CA . VAL A 1 246 ? 6.234 -4.316 10.859 1 88.62 246 VAL A CA 1
ATOM 1862 C C . VAL A 1 246 ? 6.438 -3.781 9.445 1 88.62 246 VAL A C 1
ATOM 1864 O O . VAL A 1 246 ? 5.676 -4.109 8.531 1 88.62 246 VAL A O 1
ATOM 1867 N N . THR A 1 247 ? 7.371 -2.902 9.32 1 91.75 247 THR A N 1
ATOM 1868 C CA . THR A 1 247 ? 7.746 -2.363 8.016 1 91.75 247 THR A CA 1
ATOM 1869 C C . THR A 1 247 ? 9.148 -2.822 7.625 1 91.75 247 THR A C 1
ATOM 1871 O O . THR A 1 247 ? 10.078 -2.76 8.438 1 91.75 247 THR A O 1
ATOM 1874 N N . ARG A 1 248 ? 9.281 -3.393 6.441 1 94 248 ARG A N 1
ATOM 1875 C CA . ARG A 1 248 ? 10.562 -3.773 5.855 1 94 248 ARG A CA 1
ATOM 1876 C C . ARG A 1 248 ? 11.195 -2.602 5.113 1 94 248 ARG A C 1
ATOM 1878 O O . ARG A 1 248 ? 10.57 -2.014 4.227 1 94 248 ARG A O 1
ATOM 1885 N N . PHE A 1 249 ? 12.422 -2.232 5.531 1 97.12 249 PHE A N 1
ATOM 1886 C CA . PHE A 1 249 ? 13.203 -1.193 4.875 1 97.12 249 PHE A CA 1
ATOM 1887 C C . PHE A 1 249 ? 14.367 -1.801 4.098 1 97.12 249 PHE A C 1
ATOM 1889 O O . PHE A 1 249 ? 14.938 -2.807 4.516 1 97.12 249 PHE A O 1
ATOM 1896 N N . LEU A 1 250 ? 14.695 -1.195 2.955 1 97.88 250 LEU A N 1
ATOM 1897 C CA . LEU A 1 250 ? 15.867 -1.582 2.174 1 97.88 250 LEU A CA 1
ATOM 1898 C C . LEU A 1 250 ? 16.906 -0.465 2.162 1 97.88 250 LEU A C 1
ATOM 1900 O O . LEU A 1 250 ? 16.562 0.704 1.97 1 97.88 250 LEU A O 1
ATOM 1904 N N . LEU A 1 251 ? 18.078 -0.837 2.488 1 98.25 251 LEU A N 1
ATOM 1905 C CA . LEU A 1 251 ? 19.203 0.069 2.271 1 98.25 251 LEU A CA 1
ATOM 1906 C C . LEU A 1 251 ? 19.734 -0.046 0.845 1 98.25 251 LEU A C 1
ATOM 1908 O O . LEU A 1 251 ? 20.078 -1.138 0.396 1 98.25 251 LEU A O 1
ATOM 1912 N N . LEU A 1 252 ? 19.766 1.056 0.139 1 97.88 252 LEU A N 1
ATOM 1913 C CA . LEU A 1 252 ? 20.203 1.098 -1.251 1 97.88 252 LEU A CA 1
ATOM 1914 C C . LEU A 1 252 ? 21.578 1.739 -1.363 1 97.88 252 LEU A C 1
ATOM 1916 O O . LEU A 1 252 ? 21.859 2.75 -0.712 1 97.88 252 LEU A O 1
ATOM 1920 N N . SER A 1 253 ? 22.422 1.143 -2.133 1 96.5 253 SER A N 1
ATOM 1921 C CA . SER A 1 253 ? 23.797 1.605 -2.328 1 96.5 253 SER A CA 1
ATOM 1922 C C . SER A 1 253 ? 24.172 1.628 -3.807 1 96.5 253 SER A C 1
ATOM 1924 O O . SER A 1 253 ? 23.594 0.882 -4.605 1 96.5 253 SER A O 1
ATOM 1926 N N . PRO A 1 254 ? 25.141 2.541 -4.055 1 93.69 254 PRO A N 1
ATOM 1927 C CA . PRO A 1 254 ? 25.703 2.41 -5.398 1 93.69 254 PRO A CA 1
ATOM 1928 C C . PRO A 1 254 ? 26.406 1.072 -5.617 1 93.69 254 PRO A C 1
ATOM 1930 O O . PRO A 1 254 ? 26.906 0.468 -4.66 1 93.69 254 PRO A O 1
ATOM 1933 N N . LYS A 1 255 ? 26.344 0.654 -6.832 1 83.56 255 LYS A N 1
ATOM 1934 C CA . LYS A 1 255 ? 27.062 -0.581 -7.152 1 83.56 255 LYS A CA 1
ATOM 1935 C C . LYS A 1 255 ? 28.562 -0.429 -6.918 1 83.56 255 LYS A C 1
ATOM 1937 O O . LYS A 1 255 ? 29.141 0.6 -7.262 1 83.56 255 LYS A O 1
ATOM 1942 N N . SER A 1 256 ? 29.109 -1.206 -5.871 1 69.56 256 SER A N 1
ATOM 1943 C CA . SER A 1 256 ? 30.547 -1.134 -5.645 1 69.56 256 SER A CA 1
ATOM 1944 C C . SER A 1 256 ? 31.328 -1.51 -6.902 1 69.56 256 SER A C 1
ATOM 1946 O O . SER A 1 256 ? 30.969 -2.455 -7.605 1 69.56 256 SER A O 1
ATOM 1948 N N . PRO A 1 257 ? 32.125 -0.57 -7.336 1 54 257 PRO A N 1
ATOM 1949 C CA . PRO A 1 257 ? 33.031 -0.996 -8.422 1 54 257 PRO A CA 1
ATOM 1950 C C . PRO A 1 257 ? 33.812 -2.264 -8.078 1 54 257 PRO A C 1
ATOM 1952 O O . PRO A 1 257 ? 34.5 -2.312 -7.062 1 54 257 PRO A O 1
ATOM 1955 N N . THR A 1 258 ? 33.188 -3.354 -7.855 1 46.25 258 THR A N 1
ATOM 1956 C CA . THR A 1 258 ? 34 -4.52 -7.492 1 46.25 258 THR A CA 1
ATOM 1957 C C . THR A 1 258 ? 35.312 -4.535 -8.266 1 46.25 258 THR A C 1
ATOM 1959 O O . THR A 1 258 ? 35.344 -4.25 -9.469 1 46.25 258 THR A O 1
ATOM 1962 N N . SER A 1 259 ? 36.375 -4.301 -7.629 1 42.09 259 SER A N 1
ATOM 1963 C CA . SER A 1 259 ? 37.625 -4.777 -8.219 1 42.09 259 SER A CA 1
ATOM 1964 C C . SER A 1 259 ? 37.469 -6.207 -8.734 1 42.09 259 SER A C 1
ATOM 1966 O O . SER A 1 259 ? 36.875 -7.055 -8.07 1 42.09 259 SER A O 1
ATOM 1968 N N . PRO A 1 260 ? 37.625 -6.477 -10.031 1 43.25 260 PRO A N 1
ATOM 1969 C CA . PRO A 1 260 ? 37.5 -7.754 -10.742 1 43.25 260 PRO A CA 1
ATOM 1970 C C . PRO A 1 260 ? 37.969 -8.945 -9.898 1 43.25 260 PRO A C 1
ATOM 1972 O O . PRO A 1 260 ? 37.719 -10.094 -10.273 1 43.25 260 PRO A O 1
ATOM 1975 N N . ALA A 1 261 ? 38.875 -8.828 -8.922 1 44.88 261 ALA A N 1
ATOM 1976 C CA . ALA A 1 261 ? 39.656 -10.031 -8.625 1 44.88 261 ALA A CA 1
ATOM 1977 C C . ALA A 1 261 ? 38.812 -11.047 -7.855 1 44.88 261 ALA A C 1
ATOM 1979 O O . ALA A 1 261 ? 38.875 -12.25 -8.141 1 44.88 261 ALA A O 1
ATOM 1980 N N . THR A 1 262 ? 38.438 -10.805 -6.543 1 45.22 262 THR A N 1
ATOM 1981 C CA . THR A 1 262 ? 37.844 -11.875 -5.758 1 45.22 262 THR A CA 1
ATOM 1982 C C . THR A 1 262 ? 36.375 -11.539 -5.414 1 45.22 262 THR A C 1
ATOM 1984 O O . THR A 1 262 ? 36.125 -10.508 -4.801 1 45.22 262 THR A O 1
ATOM 1987 N N . PRO A 1 263 ? 35.5 -12.273 -6.059 1 51.66 263 PRO A N 1
ATOM 1988 C CA . PRO A 1 263 ? 34.094 -12.07 -5.695 1 51.66 263 PRO A CA 1
ATOM 1989 C C . PRO A 1 263 ? 33.875 -12.016 -4.184 1 51.66 263 PRO A C 1
ATOM 1991 O O . PRO A 1 263 ? 34.469 -12.797 -3.441 1 51.66 263 PRO A O 1
ATOM 1994 N N . PRO A 1 264 ? 33.375 -10.945 -3.703 1 56.56 264 PRO A N 1
ATOM 1995 C CA . PRO A 1 264 ? 33.156 -10.883 -2.256 1 56.56 264 PRO A CA 1
ATOM 1996 C C . PRO A 1 264 ? 32.375 -12.086 -1.726 1 56.56 264 PRO A C 1
ATOM 1998 O O . PRO A 1 264 ? 31.562 -12.664 -2.447 1 56.56 264 PRO A O 1
ATOM 2001 N N . LEU A 1 265 ? 32.875 -12.805 -0.689 1 60.03 265 LEU A N 1
ATOM 2002 C CA . LEU A 1 265 ? 32.156 -13.859 0.01 1 60.03 265 LEU A CA 1
ATOM 2003 C C . LEU A 1 265 ? 30.688 -13.469 0.244 1 60.03 265 LEU A C 1
ATOM 2005 O O . LEU A 1 265 ? 30.391 -12.305 0.54 1 60.03 265 LEU A O 1
ATOM 2009 N N . PRO A 1 266 ? 29.859 -14.461 -0.117 1 70.19 266 PRO A N 1
ATOM 2010 C CA . PRO A 1 266 ? 28.453 -14.18 0.145 1 70.19 266 PRO A CA 1
ATOM 2011 C C . PRO A 1 266 ? 28.188 -13.836 1.609 1 70.19 266 PRO A C 1
ATOM 2013 O O . PRO A 1 266 ? 28.875 -14.328 2.5 1 70.19 266 PRO A O 1
ATOM 2016 N N . PRO A 1 267 ? 27.297 -12.945 1.801 1 76.25 267 PRO A N 1
ATOM 2017 C CA . PRO A 1 267 ? 26.891 -12.641 3.176 1 76.25 267 PRO A CA 1
ATOM 2018 C C . PRO A 1 267 ? 26.297 -13.852 3.896 1 76.25 267 PRO A C 1
ATOM 2020 O O . PRO A 1 267 ? 25.938 -14.844 3.256 1 76.25 267 PRO A O 1
ATOM 2023 N N . PRO A 1 268 ? 26.375 -13.906 5.23 1 83.19 268 PRO A N 1
ATOM 2024 C CA . PRO A 1 268 ? 25.672 -14.961 5.965 1 83.19 268 PRO A CA 1
ATOM 2025 C C . PRO A 1 268 ? 24.172 -14.977 5.703 1 83.19 268 PRO A C 1
ATOM 2027 O O . PRO A 1 268 ? 23.547 -13.914 5.594 1 83.19 268 PRO A O 1
ATOM 2030 N N . ASN A 1 269 ? 23.625 -16.156 5.5 1 91.06 269 ASN A N 1
ATOM 2031 C CA . ASN A 1 269 ? 22.203 -16.328 5.223 1 91.06 269 ASN A CA 1
ATOM 2032 C C . ASN A 1 269 ? 21.734 -15.406 4.098 1 91.06 269 ASN A C 1
ATOM 2034 O O . ASN A 1 269 ? 20.859 -14.562 4.297 1 91.06 269 ASN A O 1
ATOM 2038 N N . PRO A 1 270 ? 22.391 -15.586 2.963 1 95.31 270 PRO A N 1
ATOM 2039 C CA . PRO A 1 270 ? 22.141 -14.641 1.871 1 95.31 270 PRO A CA 1
ATOM 2040 C C . PRO A 1 270 ? 20.719 -14.695 1.348 1 95.31 270 PRO A C 1
ATOM 2042 O O . PRO A 1 270 ? 20.109 -15.766 1.32 1 95.31 270 PRO A O 1
ATOM 2045 N N . LYS A 1 271 ? 20.203 -13.578 1.003 1 95.88 271 LYS A N 1
ATOM 2046 C CA . LYS A 1 271 ? 18.938 -13.352 0.311 1 95.88 271 LYS A CA 1
ATOM 2047 C C . LYS A 1 271 ? 19.141 -12.555 -0.974 1 95.88 271 LYS A C 1
ATOM 2049 O O . LYS A 1 271 ? 19.938 -11.609 -1.004 1 95.88 271 LYS A O 1
ATOM 2054 N N . THR A 1 272 ? 18.453 -12.992 -2.051 1 97.38 272 THR A N 1
ATOM 2055 C CA . THR A 1 272 ? 18.547 -12.289 -3.324 1 97.38 272 THR A CA 1
ATOM 2056 C C . THR A 1 272 ? 17.188 -11.797 -3.777 1 97.38 272 THR A C 1
ATOM 2058 O O . THR A 1 272 ? 16.188 -12.531 -3.709 1 97.38 272 THR A O 1
ATOM 2061 N N . SER A 1 273 ? 17.156 -10.477 -4.098 1 97.12 273 SER A N 1
ATOM 2062 C CA . SER A 1 273 ? 15.953 -9.883 -4.684 1 97.12 273 SER A CA 1
ATOM 2063 C C . SER A 1 273 ? 16.125 -9.672 -6.184 1 97.12 273 SER A C 1
ATOM 2065 O O . SER A 1 273 ? 17.188 -9.25 -6.645 1 97.12 273 SER A O 1
ATOM 2067 N N . MET A 1 274 ? 15.023 -10.008 -6.973 1 97.12 274 MET A N 1
ATOM 2068 C CA . MET A 1 274 ? 15.094 -9.812 -8.414 1 97.12 274 MET A CA 1
ATOM 2069 C C . MET A 1 274 ? 13.727 -9.453 -8.984 1 97.12 274 MET A C 1
ATOM 2071 O O . MET A 1 274 ? 12.703 -9.625 -8.32 1 97.12 274 MET A O 1
ATOM 2075 N N . VAL A 1 275 ? 13.758 -8.875 -10.148 1 96.44 275 VAL A N 1
ATOM 2076 C CA . VAL A 1 275 ? 12.555 -8.586 -10.914 1 96.44 275 VAL A CA 1
ATOM 2077 C C . VAL A 1 275 ? 12.594 -9.344 -12.242 1 96.44 275 VAL A C 1
ATOM 2079 O O . VAL A 1 275 ? 13.656 -9.469 -12.859 1 96.44 275 VAL A O 1
ATOM 2082 N N . ILE A 1 276 ? 11.477 -9.961 -12.641 1 95.94 276 ILE A N 1
ATOM 2083 C CA . ILE A 1 276 ? 11.336 -10.734 -13.867 1 95.94 276 ILE A CA 1
ATOM 2084 C C . ILE A 1 276 ? 10.25 -10.109 -14.75 1 95.94 276 ILE A C 1
ATOM 2086 O O . ILE A 1 276 ? 9.094 -10 -14.328 1 95.94 276 ILE A O 1
ATOM 2090 N N . ALA A 1 277 ? 10.648 -9.641 -15.891 1 94 277 ALA A N 1
ATOM 2091 C CA . ALA A 1 277 ? 9.656 -9.195 -16.875 1 94 277 ALA A CA 1
ATOM 2092 C C . ALA A 1 277 ? 9.297 -10.328 -17.828 1 94 277 ALA A C 1
ATOM 2094 O O . ALA A 1 277 ? 10.172 -11.07 -18.281 1 94 277 ALA A O 1
ATOM 2095 N N . HIS A 1 278 ? 7.988 -10.469 -18.094 1 90.25 278 HIS A N 1
ATOM 2096 C CA . HIS A 1 278 ? 7.543 -11.547 -18.953 1 90.25 278 HIS A CA 1
ATOM 2097 C C . HIS A 1 278 ? 6.461 -11.07 -19.922 1 90.25 278 HIS A C 1
ATOM 2099 O O . HIS A 1 278 ? 5.93 -9.969 -19.766 1 90.25 278 HIS A O 1
ATOM 2105 N N . ARG A 1 279 ? 6.188 -11.773 -21.031 1 81.56 279 ARG A N 1
ATOM 2106 C CA . ARG A 1 279 ? 5.309 -11.367 -22.125 1 81.56 279 ARG A CA 1
ATOM 2107 C C . ARG A 1 279 ? 3.846 -11.578 -21.766 1 81.56 279 ARG A C 1
ATOM 2109 O O . ARG A 1 279 ? 2.953 -11.031 -22.406 1 81.56 279 ARG A O 1
ATOM 2116 N N . GLY A 1 280 ? 3.506 -12.242 -20.781 1 74.44 280 GLY A N 1
ATOM 2117 C CA . GLY A 1 280 ? 2.137 -12.57 -20.422 1 74.44 280 GLY A CA 1
ATOM 2118 C C . GLY A 1 280 ? 1.952 -14.031 -20.047 1 74.44 280 GLY A C 1
ATOM 2119 O O . GLY A 1 280 ? 2.924 -14.781 -19.969 1 74.44 280 GLY A O 1
ATOM 2120 N N . GLY A 1 281 ? 0.656 -14.336 -19.797 1 75.69 281 GLY A N 1
ATOM 2121 C CA . GLY A 1 281 ? 0.417 -15.695 -19.344 1 75.69 281 GLY A CA 1
ATOM 2122 C C . GLY A 1 281 ? 0.955 -15.961 -17.953 1 75.69 281 GLY A C 1
ATOM 2123 O O . GLY A 1 281 ? 1.71 -16.906 -17.734 1 75.69 281 GLY A O 1
ATOM 2124 N N . SER A 1 282 ? 0.456 -15.078 -17.094 1 75 282 SER A N 1
ATOM 2125 C CA . SER A 1 282 ? 1.037 -15.016 -15.758 1 75 282 SER A CA 1
ATOM 2126 C C . SER A 1 282 ? 1.013 -16.391 -15.086 1 75 282 SER A C 1
ATOM 2128 O O . SER A 1 282 ? 1.975 -16.766 -14.414 1 75 282 SER A O 1
ATOM 2130 N N . MET A 1 283 ? 0.101 -17.203 -15.414 1 82.25 283 MET A N 1
ATOM 2131 C CA . MET A 1 283 ? 0.005 -18.5 -14.758 1 82.25 283 MET A CA 1
ATOM 2132 C C . MET A 1 283 ? 1.151 -19.406 -15.18 1 82.25 283 MET A C 1
ATOM 2134 O O . MET A 1 283 ? 1.822 -20 -14.336 1 82.25 283 MET A O 1
ATOM 2138 N N . VAL A 1 284 ? 1.34 -19.453 -16.438 1 83.88 284 VAL A N 1
ATOM 2139 C CA . VAL A 1 284 ? 2.375 -20.328 -16.969 1 83.88 284 VAL A CA 1
ATOM 2140 C C . VAL A 1 284 ? 3.748 -19.875 -16.484 1 83.88 284 VAL A C 1
ATOM 2142 O O . VAL A 1 284 ? 4.57 -20.688 -16.062 1 83.88 284 VAL A O 1
ATOM 2145 N N . VAL A 1 285 ? 3.924 -18.609 -16.562 1 88.19 285 VAL A N 1
ATOM 2146 C CA . VAL A 1 285 ? 5.211 -18.047 -16.172 1 88.19 285 VAL A CA 1
ATOM 2147 C C . VAL A 1 285 ? 5.445 -18.297 -14.68 1 88.19 285 VAL A C 1
ATOM 2149 O O . VAL A 1 285 ? 6.551 -18.656 -14.266 1 88.19 285 VAL A O 1
ATOM 2152 N N . LEU A 1 286 ? 4.426 -18.094 -13.883 1 89.81 286 LEU A N 1
ATOM 2153 C CA . LEU A 1 286 ? 4.531 -18.312 -12.445 1 89.81 286 LEU A CA 1
ATOM 2154 C C . LEU A 1 286 ? 4.91 -19.766 -12.148 1 89.81 286 LEU A C 1
ATOM 2156 O O . LEU A 1 286 ? 5.785 -20.031 -11.32 1 89.81 286 LEU A O 1
ATOM 2160 N N . LEU A 1 287 ? 4.316 -20.688 -12.82 1 89.19 287 LEU A N 1
ATOM 2161 C CA . LEU A 1 287 ? 4.605 -22.109 -12.625 1 89.19 287 LEU A CA 1
ATOM 2162 C C . LEU A 1 287 ? 6.043 -22.422 -13.023 1 89.19 287 LEU A C 1
ATOM 2164 O O . LEU A 1 287 ? 6.73 -23.172 -12.328 1 89.19 287 LEU A O 1
ATOM 2168 N N . LYS A 1 288 ? 6.445 -21.844 -14.086 1 92.44 288 LYS A N 1
ATOM 2169 C CA . LYS A 1 288 ? 7.809 -22.078 -14.547 1 92.44 288 LYS A CA 1
ATOM 2170 C C . LYS A 1 288 ? 8.828 -21.531 -13.562 1 92.44 288 LYS A C 1
ATOM 2172 O O . LYS A 1 288 ? 9.82 -22.188 -13.25 1 92.44 288 LYS A O 1
ATOM 2177 N N . VAL A 1 289 ? 8.547 -20.344 -13.094 1 94.19 289 VAL A N 1
ATOM 2178 C CA . VAL A 1 289 ? 9.453 -19.703 -12.148 1 94.19 289 VAL A CA 1
ATOM 2179 C C . VAL A 1 289 ? 9.516 -20.516 -10.859 1 94.19 289 VAL A C 1
ATOM 2181 O O . VAL A 1 289 ? 10.594 -20.828 -10.367 1 94.19 289 VAL A O 1
ATOM 2184 N N . LEU A 1 290 ? 8.391 -20.906 -10.383 1 93 290 LEU A N 1
ATOM 2185 C CA . LEU A 1 290 ? 8.336 -21.688 -9.148 1 93 290 LEU A CA 1
ATOM 2186 C C . LEU A 1 290 ? 9.031 -23.031 -9.328 1 93 290 LEU A C 1
ATOM 2188 O O . LEU A 1 290 ? 9.734 -23.5 -8.422 1 93 290 LEU A O 1
ATOM 2192 N N . SER A 1 291 ? 8.852 -23.609 -10.453 1 92.94 291 SER A N 1
ATOM 2193 C CA . SER A 1 291 ? 9.484 -24.906 -10.734 1 92.94 291 SER A CA 1
ATOM 2194 C C . SER A 1 291 ? 11 -24.781 -10.773 1 92.94 291 SER A C 1
ATOM 2196 O O . SER A 1 291 ? 11.719 -25.656 -10.273 1 92.94 291 SER A O 1
ATOM 2198 N N . ALA A 1 292 ? 11.445 -23.703 -11.352 1 95.75 292 ALA A N 1
ATOM 2199 C CA . ALA A 1 292 ? 12.883 -23.469 -11.453 1 95.75 292 ALA A CA 1
ATOM 2200 C C . ALA A 1 292 ? 13.531 -23.422 -10.07 1 95.75 292 ALA A C 1
ATOM 2202 O O . ALA A 1 292 ? 14.609 -23.984 -9.859 1 95.75 292 ALA A O 1
ATOM 2203 N N . PHE A 1 293 ? 12.898 -22.812 -9.141 1 95.75 293 PHE A N 1
ATOM 2204 C CA . PHE A 1 293 ? 13.438 -22.688 -7.789 1 95.75 293 PHE A CA 1
ATOM 2205 C C . PHE A 1 293 ? 13.203 -23.984 -7.004 1 95.75 293 PHE A C 1
ATOM 2207 O O . PHE A 1 293 ? 14.094 -24.453 -6.305 1 95.75 293 PHE A O 1
ATOM 2214 N N . SER A 1 294 ? 12.055 -24.578 -7.199 1 92.69 294 SER A N 1
ATOM 2215 C CA . SER A 1 294 ? 11.68 -25.766 -6.434 1 92.69 294 SER A CA 1
ATOM 2216 C C . SER A 1 294 ? 12.578 -26.953 -6.777 1 92.69 294 SER A C 1
ATOM 2218 O O . SER A 1 294 ? 13 -27.703 -5.895 1 92.69 294 SER A O 1
ATOM 2220 N N . ARG A 1 295 ? 12.906 -27.172 -7.977 1 94.25 295 ARG A N 1
ATOM 2221 C CA . ARG A 1 295 ? 13.758 -28.266 -8.438 1 94.25 295 ARG A CA 1
ATOM 2222 C C . ARG A 1 295 ? 15.141 -28.188 -7.805 1 94.25 295 ARG A C 1
ATOM 2224 O O . ARG A 1 295 ? 15.844 -29.188 -7.715 1 94.25 295 ARG A O 1
ATOM 2231 N N . ARG A 1 296 ? 15.445 -27 -7.344 1 96.19 296 ARG A N 1
ATOM 2232 C CA . ARG A 1 296 ? 16.766 -26.781 -6.785 1 96.19 296 ARG A CA 1
ATOM 2233 C C . ARG A 1 296 ? 16.703 -26.547 -5.281 1 96.19 296 ARG A C 1
ATOM 2235 O O . ARG A 1 296 ? 17.672 -26.094 -4.672 1 96.19 296 ARG A O 1
ATOM 2242 N N . ASN A 1 297 ? 15.562 -26.719 -4.762 1 92.81 297 ASN A N 1
ATOM 2243 C CA . ASN A 1 297 ? 15.305 -26.594 -3.332 1 92.81 297 ASN A CA 1
ATOM 2244 C C . ASN A 1 297 ? 15.648 -25.188 -2.824 1 92.81 297 ASN A C 1
ATOM 2246 O O . ASN A 1 297 ? 16.328 -25.047 -1.811 1 92.81 297 ASN A O 1
ATOM 2250 N N . ILE A 1 298 ? 15.258 -24.234 -3.596 1 94.62 298 ILE A N 1
ATOM 2251 C CA . ILE A 1 298 ? 15.445 -22.844 -3.201 1 94.62 298 ILE A CA 1
ATOM 2252 C C . ILE A 1 298 ? 14.117 -22.25 -2.748 1 94.62 298 ILE A C 1
ATOM 2254 O O . ILE A 1 298 ? 13.133 -22.266 -3.494 1 94.62 298 ILE A O 1
ATOM 2258 N N . ASN A 1 299 ? 14.086 -21.688 -1.576 1 89.44 299 ASN A N 1
ATOM 2259 C CA . ASN A 1 299 ? 12.867 -21.125 -1.007 1 89.44 299 ASN A CA 1
ATOM 2260 C C . ASN A 1 299 ? 12.68 -19.672 -1.424 1 89.44 299 ASN A C 1
ATOM 2262 O O . ASN A 1 299 ? 13.633 -18.891 -1.418 1 89.44 299 ASN A O 1
ATOM 2266 N N . LEU A 1 300 ? 11.43 -19.406 -1.773 1 90.75 300 LEU A N 1
ATOM 2267 C CA . LEU A 1 300 ? 11.078 -18.016 -2.047 1 90.75 300 LEU A CA 1
ATOM 2268 C C . LEU A 1 300 ? 10.57 -17.328 -0.786 1 90.75 300 LEU A C 1
ATOM 2270 O O . LEU A 1 300 ? 9.812 -17.922 -0.011 1 90.75 300 LEU A O 1
ATOM 2274 N N . THR A 1 301 ? 10.984 -16.094 -0.571 1 87.31 301 THR A N 1
ATOM 2275 C CA . THR A 1 301 ? 10.508 -15.336 0.578 1 87.31 301 THR A CA 1
ATOM 2276 C C . THR A 1 301 ? 9.555 -14.227 0.136 1 87.31 301 THR A C 1
ATOM 2278 O O . THR A 1 301 ? 8.836 -13.656 0.958 1 87.31 301 THR A O 1
ATOM 2281 N N . LYS A 1 302 ? 9.555 -13.93 -1.119 1 88.19 302 LYS A N 1
ATOM 2282 C CA . LYS A 1 302 ? 8.586 -13.008 -1.722 1 88.19 302 LYS A CA 1
ATOM 2283 C C . LYS A 1 302 ? 8.266 -13.414 -3.156 1 88.19 302 LYS A C 1
ATOM 2285 O O . LYS A 1 302 ? 9.156 -13.805 -3.914 1 88.19 302 LYS A O 1
ATOM 2290 N N . LEU A 1 303 ? 7.055 -13.406 -3.496 1 88.75 303 LEU A N 1
ATOM 2291 C CA . LEU A 1 303 ? 6.562 -13.547 -4.863 1 88.75 303 LEU A CA 1
ATOM 2292 C C . LEU A 1 303 ? 5.328 -12.68 -5.09 1 88.75 303 LEU A C 1
ATOM 2294 O O . LEU A 1 303 ? 4.312 -12.852 -4.418 1 88.75 303 LEU A O 1
ATOM 2298 N N . GLU A 1 304 ? 5.406 -11.758 -5.973 1 86.56 304 GLU A N 1
ATOM 2299 C CA . GLU A 1 304 ? 4.293 -10.867 -6.262 1 86.56 304 GLU A CA 1
ATOM 2300 C C . GLU A 1 304 ? 4.164 -10.609 -7.762 1 86.56 304 GLU A C 1
ATOM 2302 O O . GLU A 1 304 ? 5.148 -10.281 -8.43 1 86.56 304 GLU A O 1
ATOM 2307 N N . ILE A 1 305 ? 2.98 -10.797 -8.234 1 85.12 305 ILE A N 1
ATOM 2308 C CA . ILE A 1 305 ? 2.688 -10.594 -9.648 1 85.12 305 ILE A CA 1
ATOM 2309 C C . ILE A 1 305 ? 2.154 -9.18 -9.867 1 85.12 305 ILE A C 1
ATOM 2311 O O . ILE A 1 305 ? 1.201 -8.758 -9.203 1 85.12 305 ILE A O 1
ATOM 2315 N N . ILE A 1 306 ? 2.84 -8.5 -10.695 1 80 306 ILE A N 1
ATOM 2316 C CA . ILE A 1 306 ? 2.373 -7.176 -11.094 1 80 306 ILE A CA 1
ATOM 2317 C C . ILE A 1 306 ? 1.944 -7.195 -12.555 1 80 306 ILE A C 1
ATOM 2319 O O . ILE A 1 306 ? 2.775 -7.371 -13.453 1 80 306 ILE A O 1
ATOM 2323 N N . ASN A 1 307 ? 0.731 -7.184 -12.797 1 73.38 307 ASN A N 1
ATOM 2324 C CA . ASN A 1 307 ? 0.196 -7.172 -14.156 1 73.38 307 ASN A CA 1
ATOM 2325 C C . ASN A 1 307 ? -0.419 -5.82 -14.5 1 73.38 307 ASN A C 1
ATOM 2327 O O . ASN A 1 307 ? -1.181 -5.258 -13.711 1 73.38 307 ASN A O 1
ATOM 2331 N N . SER A 1 308 ? 0.318 -5.211 -15.562 1 60.38 308 SER A N 1
ATOM 2332 C CA . SER A 1 308 ? -0.31 -4.008 -16.094 1 60.38 308 SER A CA 1
ATOM 2333 C C . SER A 1 308 ? -1.263 -4.344 -17.234 1 60.38 308 SER A C 1
ATOM 2335 O O . SER A 1 308 ? -0.888 -5.047 -18.188 1 60.38 308 SER A O 1
ATOM 2337 N N . SER A 1 309 ? -2.084 -5.098 -17.328 1 50.59 309 SER A N 1
ATOM 2338 C CA . SER A 1 309 ? -2.764 -5.492 -18.562 1 50.59 309 SER A CA 1
ATOM 2339 C C . SER A 1 309 ? -3.48 -4.309 -19.203 1 50.59 309 SER A C 1
ATOM 2341 O O . SER A 1 309 ? -3.928 -3.395 -18.5 1 50.59 309 SER A O 1
ATOM 2343 N N . ALA A 1 310 ? -3.027 -4.133 -20.562 1 43.5 310 ALA A N 1
ATOM 2344 C CA . ALA A 1 310 ? -3.725 -3.246 -21.484 1 43.5 310 ALA A CA 1
ATOM 2345 C C . ALA A 1 310 ? -5.223 -3.213 -21.188 1 43.5 310 ALA A C 1
ATOM 2347 O O . ALA A 1 310 ? -5.848 -2.15 -21.25 1 43.5 310 ALA A O 1
ATOM 2348 N N . SER A 1 311 ? -5.68 -4.516 -21.266 1 42.31 311 SER A N 1
ATOM 2349 C CA . SER A 1 311 ? -7.094 -4.621 -20.922 1 42.31 311 SER A CA 1
ATOM 2350 C C . SER A 1 311 ? -7.379 -4.016 -19.562 1 42.31 311 SER A C 1
ATOM 2352 O O . SER A 1 311 ? -8.523 -3.676 -19.25 1 42.31 311 SER A O 1
ATOM 2354 N N . GLU A 1 312 ? -6.203 -4.008 -18.844 1 46.59 312 GLU A N 1
ATOM 2355 C CA . GLU A 1 312 ? -6.367 -3.516 -17.469 1 46.59 312 GLU A CA 1
ATOM 2356 C C . GLU A 1 312 ? -5.801 -2.105 -17.328 1 46.59 312 GLU A C 1
ATOM 2358 O O . GLU A 1 312 ? -5.734 -1.572 -16.219 1 46.59 312 GLU A O 1
ATOM 2363 N N . ASN A 1 313 ? -5.387 -1.411 -18.422 1 46.12 313 ASN A N 1
ATOM 2364 C CA . ASN A 1 313 ? -5.039 0.004 -18.484 1 46.12 313 ASN A CA 1
ATOM 2365 C C . ASN A 1 313 ? -4.078 0.4 -17.375 1 46.12 313 ASN A C 1
ATOM 2367 O O . ASN A 1 313 ? -4.258 1.434 -16.719 1 46.12 313 ASN A O 1
ATOM 2371 N N . LYS A 1 314 ? -3.172 -0.579 -17.031 1 56.91 314 LYS A N 1
ATOM 2372 C CA . LYS A 1 314 ? -2.105 -0.282 -16.078 1 56.91 314 LYS A CA 1
ATOM 2373 C C . LYS A 1 314 ? -0.844 0.189 -16.797 1 56.91 314 LYS A C 1
ATOM 2375 O O . LYS A 1 314 ? -0.543 -0.271 -17.906 1 56.91 314 LYS A O 1
ATOM 2380 N N . ALA A 1 315 ? -0.233 1.33 -16.406 1 64.19 315 ALA A N 1
ATOM 2381 C CA . ALA A 1 315 ? 1.076 1.752 -16.891 1 64.19 315 ALA A CA 1
ATOM 2382 C C . ALA A 1 315 ? 2.115 0.652 -16.703 1 64.19 315 ALA A C 1
ATOM 2384 O O . ALA A 1 315 ? 2.066 -0.092 -15.719 1 64.19 315 ALA A O 1
ATOM 2385 N N . PRO A 1 316 ? 2.883 0.445 -17.719 1 76.44 316 PRO A N 1
ATOM 2386 C CA . PRO A 1 316 ? 3.943 -0.553 -17.578 1 76.44 316 PRO A CA 1
ATOM 2387 C C . PRO A 1 316 ? 4.957 -0.184 -16.5 1 76.44 316 PRO A C 1
ATOM 2389 O O . PRO A 1 316 ? 5.059 0.985 -16.109 1 76.44 316 PRO A O 1
ATOM 2392 N N . VAL A 1 317 ? 5.555 -1.174 -15.945 1 82.25 317 VAL A N 1
ATOM 2393 C CA . VAL A 1 317 ? 6.672 -0.973 -15.023 1 82.25 317 VAL A CA 1
ATOM 2394 C C . VAL A 1 317 ? 7.914 -0.549 -15.797 1 82.25 317 VAL A C 1
ATOM 2396 O O . VAL A 1 317 ? 8.266 -1.165 -16.812 1 82.25 317 VAL A O 1
ATOM 2399 N N . MET A 1 318 ? 8.492 0.586 -15.344 1 84.06 318 MET A N 1
ATOM 2400 C CA . MET A 1 318 ? 9.711 1.079 -15.992 1 84.06 318 MET A CA 1
ATOM 2401 C C . MET A 1 318 ? 10.953 0.545 -15.289 1 84.06 318 MET A C 1
ATOM 2403 O O . MET A 1 318 ? 11.094 0.69 -14.07 1 84.06 318 MET A O 1
ATOM 2407 N N . ILE A 1 319 ? 11.859 -0.123 -16.078 1 89.5 319 ILE A N 1
ATOM 2408 C CA . ILE A 1 319 ? 13.078 -0.696 -15.508 1 89.5 319 ILE A CA 1
ATOM 2409 C C . ILE A 1 319 ? 14.297 -0.164 -16.25 1 89.5 319 ILE A C 1
ATOM 2411 O O . ILE A 1 319 ? 14.352 -0.214 -17.484 1 89.5 319 ILE A O 1
ATOM 2415 N N . LEU A 1 320 ? 15.211 0.38 -15.43 1 87.81 320 LEU A N 1
ATOM 2416 C CA . LEU A 1 320 ? 16.484 0.816 -16.016 1 87.81 320 LEU A CA 1
ATOM 2417 C C . LEU A 1 320 ? 17.281 -0.376 -16.531 1 87.81 320 LEU A C 1
ATOM 2419 O O . LEU A 1 320 ? 17.578 -1.301 -15.773 1 87.81 320 LEU A O 1
ATOM 2423 N N . ASP A 1 321 ? 17.578 -0.359 -17.766 1 87.56 321 ASP A N 1
ATOM 2424 C CA . ASP A 1 321 ? 18.406 -1.402 -18.359 1 87.56 321 ASP A CA 1
ATOM 2425 C C . ASP A 1 321 ? 19.891 -1.127 -18.125 1 87.56 321 ASP A C 1
ATOM 2427 O O . ASP A 1 321 ? 20.562 -0.527 -18.969 1 87.56 321 ASP A O 1
ATOM 2431 N N . ILE A 1 322 ? 20.406 -1.626 -17.031 1 78 322 ILE A N 1
ATOM 2432 C CA . ILE A 1 322 ? 21.766 -1.336 -16.594 1 78 322 ILE A CA 1
ATOM 2433 C C . ILE A 1 322 ? 22.766 -2.062 -17.484 1 78 322 ILE A C 1
ATOM 2435 O O . ILE A 1 322 ? 23.938 -1.671 -17.578 1 78 322 ILE A O 1
ATOM 2439 N N . ARG A 1 323 ? 22.422 -3.152 -18.094 1 74.62 323 ARG A N 1
ATOM 2440 C CA . ARG A 1 323 ? 23.328 -3.934 -18.922 1 74.62 323 ARG A CA 1
ATOM 2441 C C . ARG A 1 323 ? 23.391 -3.361 -20.344 1 74.62 323 ARG A C 1
ATOM 2443 O O . ARG A 1 323 ? 24.375 -3.592 -21.062 1 74.62 323 ARG A O 1
ATOM 2450 N N . GLY A 1 324 ? 22.375 -2.598 -20.641 1 69.94 324 GLY A N 1
ATOM 2451 C CA . GLY A 1 324 ? 22.312 -2.051 -21.984 1 69.94 324 GLY A CA 1
ATOM 2452 C C . GLY A 1 324 ? 22.734 -0.594 -22.047 1 69.94 324 GLY A C 1
ATOM 2453 O O . GLY A 1 324 ? 23.797 -0.226 -21.578 1 69.94 324 GLY A O 1
ATOM 2454 N N . LYS A 1 325 ? 21.922 0.141 -22.672 1 68 325 LYS A N 1
ATOM 2455 C CA . LYS A 1 325 ? 22.188 1.536 -23 1 68 325 LYS A CA 1
ATOM 2456 C C . LYS A 1 325 ? 21.891 2.449 -21.812 1 68 325 LYS A C 1
ATOM 2458 O O . LYS A 1 325 ? 22 3.672 -21.922 1 68 325 LYS A O 1
ATOM 2463 N N . GLY A 1 326 ? 21.531 1.858 -20.734 1 76.94 326 GLY A N 1
ATOM 2464 C CA . GLY A 1 326 ? 21.219 2.686 -19.578 1 76.94 326 GLY A CA 1
ATOM 2465 C C . GLY A 1 326 ? 19.906 3.43 -19.719 1 76.94 326 GLY A C 1
ATOM 2466 O O . GLY A 1 326 ? 19.75 4.523 -19.172 1 76.94 326 GLY A O 1
ATOM 2467 N N . SER A 1 327 ? 19.031 2.844 -20.562 1 84.5 327 SER A N 1
ATOM 2468 C CA . SER A 1 327 ? 17.719 3.467 -20.797 1 84.5 327 SER A CA 1
ATOM 2469 C C . SER A 1 327 ? 16.625 2.754 -20.031 1 84.5 327 SER A C 1
ATOM 2471 O O . SER A 1 327 ? 16.766 1.59 -19.656 1 84.5 327 SER A O 1
ATOM 2473 N N . LEU A 1 328 ? 15.594 3.525 -19.781 1 88.56 328 LEU A N 1
ATOM 2474 C CA . LEU A 1 328 ? 14.414 2.947 -19.141 1 88.56 328 LEU A CA 1
ATOM 2475 C C . LEU A 1 328 ? 13.586 2.156 -20.156 1 88.56 328 LEU A C 1
ATOM 2477 O O . LEU A 1 328 ? 13.352 2.621 -21.266 1 88.56 328 LEU A O 1
ATOM 2481 N N . ARG A 1 329 ? 13.219 0.937 -19.766 1 88.81 329 ARG A N 1
ATOM 2482 C CA . ARG A 1 329 ? 12.359 0.074 -20.578 1 88.81 329 ARG A CA 1
ATOM 2483 C C . ARG A 1 329 ? 11.039 -0.193 -19.859 1 88.81 329 ARG A C 1
ATOM 2485 O O . ARG A 1 329 ? 11.008 -0.387 -18.641 1 88.81 329 ARG A O 1
ATOM 2492 N N . ALA A 1 330 ? 9.984 -0.273 -20.688 1 85.94 330 ALA A N 1
ATOM 2493 C CA . ALA A 1 330 ? 8.641 -0.486 -20.156 1 85.94 330 ALA A CA 1
ATOM 2494 C C . ALA A 1 330 ? 8.25 -1.96 -20.234 1 85.94 330 ALA A C 1
ATOM 2496 O O . ALA A 1 330 ? 8.406 -2.6 -21.281 1 85.94 330 ALA A O 1
ATOM 2497 N N . PHE A 1 331 ? 7.723 -2.543 -19.125 1 86.62 331 PHE A N 1
ATOM 2498 C CA . PHE A 1 331 ? 7.285 -3.932 -19.078 1 86.62 331 PHE A CA 1
ATOM 2499 C C . PHE A 1 331 ? 5.887 -4.035 -18.484 1 86.62 331 PHE A C 1
ATOM 2501 O O . PHE A 1 331 ? 5.668 -3.66 -17.328 1 86.62 331 PHE A O 1
ATOM 2508 N N . PRO A 1 332 ? 4.961 -4.641 -19.172 1 82.38 332 PRO A N 1
ATOM 2509 C CA . PRO A 1 332 ? 3.592 -4.734 -18.656 1 82.38 332 PRO A CA 1
ATOM 2510 C C . PRO A 1 332 ? 3.438 -5.801 -17.578 1 82.38 332 PRO A C 1
ATOM 2512 O O . PRO A 1 332 ? 2.529 -5.719 -16.75 1 82.38 332 PRO A O 1
ATOM 2515 N N . HIS A 1 333 ? 4.211 -6.801 -17.641 1 86.06 333 HIS A N 1
ATOM 2516 C CA . HIS A 1 333 ? 4.098 -7.918 -16.703 1 86.06 333 HIS A CA 1
ATOM 2517 C C . HIS A 1 333 ? 5.426 -8.18 -16 1 86.06 333 HIS A C 1
ATOM 2519 O O . HIS A 1 333 ? 6.426 -8.492 -16.656 1 86.06 333 HIS A O 1
ATOM 2525 N N . VAL A 1 334 ? 5.34 -8.07 -14.688 1 91.19 334 VAL A N 1
ATOM 2526 C CA . VAL A 1 334 ? 6.578 -8.273 -13.945 1 91.19 334 VAL A CA 1
ATOM 2527 C C . VAL A 1 334 ? 6.301 -9.109 -12.695 1 91.19 334 VAL A C 1
ATOM 2529 O O . VAL A 1 334 ? 5.18 -9.117 -12.188 1 91.19 334 VAL A O 1
ATOM 2532 N N . LEU A 1 335 ? 7.297 -9.891 -12.289 1 91.69 335 LEU A N 1
ATOM 2533 C CA . LEU A 1 335 ? 7.309 -10.594 -11.016 1 91.69 335 LEU A CA 1
ATOM 2534 C C . LEU A 1 335 ? 8.398 -10.039 -10.102 1 91.69 335 LEU A C 1
ATOM 2536 O O . LEU A 1 335 ? 9.539 -9.867 -10.523 1 91.69 335 LEU A O 1
ATOM 2540 N N . TYR A 1 336 ? 7.977 -9.641 -8.891 1 92.25 336 TYR A N 1
ATOM 2541 C CA . TYR A 1 336 ? 8.961 -9.43 -7.832 1 92.25 336 TYR A CA 1
ATOM 2542 C C . TYR A 1 336 ? 9.25 -10.719 -7.086 1 92.25 336 TYR A C 1
ATOM 2544 O O . TYR A 1 336 ? 8.328 -11.375 -6.59 1 92.25 336 TYR A O 1
ATOM 2552 N N . VAL A 1 337 ? 10.547 -11.047 -6.98 1 94.25 337 VAL A N 1
ATOM 2553 C CA . VAL A 1 337 ? 10.922 -12.312 -6.359 1 94.25 337 VAL A CA 1
ATOM 2554 C C . VAL A 1 337 ? 12.062 -12.086 -5.375 1 94.25 337 VAL A C 1
ATOM 2556 O O . VAL A 1 337 ? 13.062 -11.453 -5.715 1 94.25 337 VAL A O 1
ATOM 2559 N N . ASP A 1 338 ? 11.891 -12.523 -4.148 1 94.25 338 ASP A N 1
ATOM 2560 C CA . ASP A 1 338 ? 12.977 -12.727 -3.197 1 94.25 338 ASP A CA 1
ATOM 2561 C C . ASP A 1 338 ? 13.18 -14.211 -2.9 1 94.25 338 ASP A C 1
ATOM 2563 O O . ASP A 1 338 ? 12.211 -14.945 -2.697 1 94.25 338 ASP A O 1
ATOM 2567 N N . PHE A 1 339 ? 14.453 -14.648 -2.881 1 94.44 339 PHE A N 1
ATOM 2568 C CA . PHE A 1 339 ? 14.703 -16.047 -2.551 1 94.44 339 PHE A CA 1
ATOM 2569 C C . PHE A 1 339 ? 15.898 -16.172 -1.616 1 94.44 339 PHE A C 1
ATOM 2571 O O . PHE A 1 339 ? 16.75 -15.289 -1.564 1 94.44 339 PHE A O 1
ATOM 2578 N N . GLU A 1 340 ? 15.867 -17.25 -0.893 1 93.69 340 GLU A N 1
ATOM 2579 C CA . GLU A 1 340 ? 16.984 -17.578 -0.007 1 93.69 340 GLU A CA 1
ATOM 2580 C C . GLU A 1 340 ? 18.188 -18.062 -0.798 1 93.69 340 GLU A C 1
ATOM 2582 O O . GLU A 1 340 ? 18.094 -19 -1.593 1 93.69 340 GLU A O 1
ATOM 2587 N N . GLY A 1 341 ? 19.312 -17.438 -0.595 1 94.81 341 GLY A N 1
ATOM 2588 C CA . GLY A 1 341 ? 20.547 -17.828 -1.271 1 94.81 341 GLY A CA 1
ATOM 2589 C C . GLY A 1 341 ? 21.203 -16.688 -2.01 1 94.81 341 GLY A C 1
ATOM 2590 O O . GLY A 1 341 ? 20.562 -15.672 -2.301 1 94.81 341 GLY A O 1
ATOM 2591 N N . SER A 1 342 ? 22.469 -16.891 -2.26 1 95.25 342 SER A N 1
ATOM 2592 C CA . SER A 1 342 ? 23.25 -15.922 -3.025 1 95.25 342 SER A CA 1
ATOM 2593 C C . SER A 1 342 ? 23.078 -16.141 -4.527 1 95.25 342 SER A C 1
ATOM 2595 O O . SER A 1 342 ? 22.984 -17.281 -4.984 1 95.25 342 SER A O 1
ATOM 2597 N N . LYS A 1 343 ? 23.109 -15.07 -5.211 1 93.31 343 LYS A N 1
ATOM 2598 C CA . LYS A 1 343 ? 23.094 -15.172 -6.664 1 93.31 343 LYS A CA 1
ATOM 2599 C C . LYS A 1 343 ? 24.312 -15.922 -7.18 1 93.31 343 LYS A C 1
ATOM 2601 O O . LYS A 1 343 ? 24.328 -16.391 -8.32 1 93.31 343 LYS A O 1
ATOM 2606 N N . GLU A 1 344 ? 25.312 -16.016 -6.352 1 92.25 344 GLU A N 1
ATOM 2607 C CA . GLU A 1 344 ? 26.562 -16.688 -6.746 1 92.25 344 GLU A CA 1
ATOM 2608 C C . GLU A 1 344 ? 26.484 -18.188 -6.465 1 92.25 344 GLU A C 1
ATOM 2610 O O . GLU A 1 344 ? 27.344 -18.953 -6.922 1 92.25 344 GLU A O 1
ATOM 2615 N N . ASP A 1 345 ? 25.5 -18.625 -5.727 1 94.38 345 ASP A N 1
ATOM 2616 C CA . ASP A 1 345 ? 25.297 -20.062 -5.504 1 94.38 345 ASP A CA 1
ATOM 2617 C C . ASP A 1 345 ? 24.969 -20.781 -6.812 1 94.38 345 ASP A C 1
ATOM 2619 O O . ASP A 1 345 ? 24.141 -20.312 -7.594 1 94.38 345 ASP A O 1
ATOM 2623 N N . PRO A 1 346 ? 25.672 -21.891 -7.062 1 95.81 346 PRO A N 1
ATOM 2624 C CA . PRO A 1 346 ? 25.469 -22.594 -8.336 1 95.81 346 PRO A CA 1
ATOM 2625 C C . PRO A 1 346 ? 24.016 -22.953 -8.594 1 95.81 346 PRO A C 1
ATOM 2627 O O . PRO A 1 346 ? 23.531 -22.828 -9.719 1 95.81 346 PRO A O 1
ATOM 2630 N N . ARG A 1 347 ? 23.328 -23.438 -7.59 1 96.75 347 ARG A N 1
ATOM 2631 C CA . ARG A 1 347 ? 21.922 -23.766 -7.754 1 96.75 347 ARG A CA 1
ATOM 2632 C C . ARG A 1 347 ? 21.109 -22.547 -8.125 1 96.75 347 ARG A C 1
ATOM 2634 O O . ARG A 1 347 ? 20.234 -22.609 -8.984 1 96.75 347 ARG A O 1
ATOM 2641 N N . ALA A 1 348 ? 21.391 -21.438 -7.453 1 96.69 348 ALA A N 1
ATOM 2642 C CA . ALA A 1 348 ? 20.703 -20.188 -7.734 1 96.69 348 ALA A CA 1
ATOM 2643 C C . ALA A 1 348 ? 21 -19.703 -9.148 1 96.69 348 ALA A C 1
ATOM 2645 O O . ALA A 1 348 ? 20.109 -19.25 -9.867 1 96.69 348 ALA A O 1
ATOM 2646 N N . LYS A 1 349 ? 22.234 -19.812 -9.516 1 96.88 349 LYS A N 1
ATOM 2647 C CA . LYS A 1 349 ? 22.625 -19.406 -10.852 1 96.88 349 LYS A CA 1
ATOM 2648 C C . LYS A 1 349 ? 21.891 -20.203 -11.922 1 96.88 349 LYS A C 1
ATOM 2650 O O . LYS A 1 349 ? 21.422 -19.656 -12.914 1 96.88 349 LYS A O 1
ATOM 2655 N N . GLU A 1 350 ? 21.812 -21.469 -11.711 1 97.88 350 GLU A N 1
ATOM 2656 C CA . GLU A 1 350 ? 21.094 -22.328 -12.656 1 97.88 350 GLU A CA 1
ATOM 2657 C C . GLU A 1 350 ? 19.625 -21.953 -12.758 1 97.88 350 GLU A C 1
ATOM 2659 O O . GLU A 1 350 ? 19.062 -21.938 -13.852 1 97.88 350 GLU A O 1
ATOM 2664 N N . ALA A 1 351 ? 19.047 -21.672 -11.609 1 97.88 351 ALA A N 1
ATOM 2665 C CA . ALA A 1 351 ? 17.656 -21.25 -11.594 1 97.88 351 ALA A CA 1
ATOM 2666 C C . ALA A 1 351 ? 17.453 -19.953 -12.359 1 97.88 351 ALA A C 1
ATOM 2668 O O . ALA A 1 351 ? 16.562 -19.844 -13.195 1 97.88 351 ALA A O 1
ATOM 2669 N N . ILE A 1 352 ? 18.328 -18.984 -12.078 1 97.81 352 ILE A N 1
ATOM 2670 C CA . ILE A 1 352 ? 18.25 -17.672 -12.719 1 97.81 352 ILE A CA 1
ATOM 2671 C C . ILE A 1 352 ? 18.469 -17.812 -14.227 1 97.81 352 ILE A C 1
ATOM 2673 O O . ILE A 1 352 ? 17.766 -17.188 -15.023 1 97.81 352 ILE A O 1
ATOM 2677 N N . ASP A 1 353 ? 19.359 -18.656 -14.617 1 97.62 353 ASP A N 1
ATOM 2678 C CA . ASP A 1 353 ? 19.625 -18.906 -16.031 1 97.62 353 ASP A CA 1
ATOM 2679 C C . ASP A 1 353 ? 18.406 -19.516 -16.719 1 97.62 353 ASP A C 1
ATOM 2681 O O . ASP A 1 353 ? 18.016 -19.094 -17.812 1 97.62 353 ASP A O 1
ATOM 2685 N N . GLU A 1 354 ? 17.844 -20.484 -16.109 1 97.75 354 GLU A N 1
ATOM 2686 C CA . GLU A 1 354 ? 16.641 -21.109 -16.656 1 97.75 354 GLU A CA 1
ATOM 2687 C C . GLU A 1 354 ? 15.523 -20.078 -16.812 1 97.75 354 GLU A C 1
ATOM 2689 O O . GLU A 1 354 ? 14.875 -20.016 -17.859 1 97.75 354 GLU A O 1
ATOM 2694 N N . ILE A 1 355 ? 15.328 -19.234 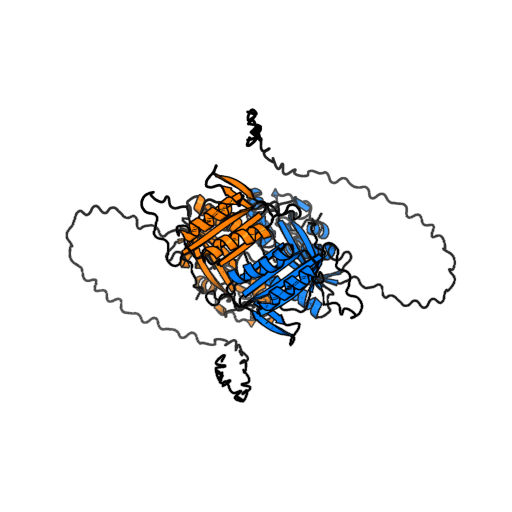-15.812 1 97.38 355 ILE A N 1
ATOM 2695 C CA . ILE A 1 355 ? 14.281 -18.219 -15.82 1 97.38 355 ILE A CA 1
ATOM 2696 C C . ILE A 1 355 ? 14.539 -17.219 -16.938 1 97.38 355 ILE A C 1
ATOM 2698 O O . ILE A 1 355 ? 13.609 -16.781 -17.625 1 97.38 355 ILE A O 1
ATOM 2702 N N . SER A 1 356 ? 15.773 -16.938 -17.109 1 96.38 356 SER A N 1
ATOM 2703 C CA . SER A 1 356 ? 16.156 -15.969 -18.125 1 96.38 356 SER A CA 1
ATOM 2704 C C . SER A 1 356 ? 15.844 -16.484 -19.531 1 96.38 356 SER A C 1
ATOM 2706 O O . SER A 1 356 ? 15.648 -15.703 -20.453 1 96.38 356 SER A O 1
ATOM 2708 N N . GLU A 1 357 ? 15.734 -17.766 -19.719 1 95.44 357 GLU A N 1
ATOM 2709 C CA . GLU A 1 357 ? 15.484 -18.375 -21.031 1 95.44 357 GLU A CA 1
ATOM 2710 C C . GLU A 1 357 ? 14.062 -18.094 -21.5 1 95.44 357 GLU A C 1
ATOM 2712 O O . GLU A 1 357 ? 13.812 -17.984 -22.703 1 95.44 357 GLU A O 1
ATOM 2717 N N . PHE A 1 358 ? 13.211 -17.969 -20.531 1 93.81 358 PHE A N 1
ATOM 2718 C CA . PHE A 1 358 ? 11.828 -17.812 -20.969 1 93.81 358 PHE A CA 1
ATOM 2719 C C . PHE A 1 358 ? 11.289 -16.438 -20.609 1 93.81 358 PHE A C 1
ATOM 2721 O O . PHE A 1 358 ? 10.125 -16.141 -20.844 1 93.81 358 PHE A O 1
ATOM 2728 N N . SER A 1 359 ? 12.094 -15.57 -19.938 1 94.12 359 SER A N 1
ATOM 2729 C CA . SER A 1 359 ? 11.672 -14.219 -19.562 1 94.12 359 SER A CA 1
ATOM 2730 C C . SER A 1 359 ? 12.156 -13.188 -20.578 1 94.12 359 SER A C 1
ATOM 2732 O O . SER A 1 359 ? 13.062 -13.453 -21.359 1 94.12 359 SER A O 1
ATOM 2734 N N . VAL A 1 360 ? 11.461 -12.039 -20.594 1 92.62 360 VAL A N 1
ATOM 2735 C CA . VAL A 1 360 ? 11.828 -10.93 -21.469 1 92.62 360 VAL A CA 1
ATOM 2736 C C . VAL A 1 360 ? 13.039 -10.203 -20.891 1 92.62 360 VAL A C 1
ATOM 2738 O O . VAL A 1 360 ? 13.922 -9.758 -21.625 1 92.62 360 VAL A O 1
ATOM 2741 N N . PHE A 1 361 ? 13.062 -10.102 -19.656 1 93.38 361 PHE A N 1
ATOM 2742 C CA . PHE A 1 361 ? 14.094 -9.344 -18.953 1 93.38 361 PHE A CA 1
ATOM 2743 C C . PHE A 1 361 ? 14.203 -9.797 -17.5 1 93.38 361 PHE A C 1
ATOM 2745 O O . PHE A 1 361 ? 13.188 -10.062 -16.844 1 93.38 361 PHE A O 1
ATOM 2752 N N . VAL A 1 362 ? 15.43 -9.984 -16.984 1 95.69 362 VAL A N 1
ATOM 2753 C CA . VAL A 1 362 ? 15.695 -10.297 -15.578 1 95.69 362 VAL A CA 1
ATOM 2754 C C . VAL A 1 362 ? 16.734 -9.336 -15.016 1 95.69 362 VAL A C 1
ATOM 2756 O O . VAL A 1 362 ? 17.781 -9.109 -15.641 1 95.69 362 VAL A O 1
ATOM 2759 N N . ARG A 1 363 ? 16.453 -8.75 -13.859 1 95.94 363 ARG A N 1
ATOM 2760 C CA . ARG A 1 363 ? 17.422 -7.898 -13.172 1 95.94 363 ARG A CA 1
ATOM 2761 C C . ARG A 1 363 ? 17.547 -8.297 -11.711 1 95.94 363 ARG A C 1
ATOM 2763 O O . ARG A 1 363 ? 16.562 -8.406 -10.992 1 95.94 363 ARG A O 1
ATOM 2770 N N . ILE A 1 364 ? 18.781 -8.586 -11.352 1 96.38 364 ILE A N 1
ATOM 2771 C CA . ILE A 1 364 ? 19.062 -8.773 -9.93 1 96.38 364 ILE A CA 1
ATOM 2772 C C . ILE A 1 364 ? 19.125 -7.418 -9.227 1 96.38 364 ILE A C 1
ATOM 2774 O O . ILE A 1 364 ? 19.891 -6.539 -9.625 1 96.38 364 ILE A O 1
ATOM 2778 N N . LEU A 1 365 ? 18.312 -7.23 -8.164 1 96.75 365 LEU A N 1
ATOM 2779 C CA . LEU A 1 365 ? 18.203 -5.949 -7.473 1 96.75 365 LEU A CA 1
ATOM 2780 C C . LEU A 1 365 ? 19.219 -5.867 -6.328 1 96.75 365 LEU A C 1
ATOM 2782 O O . LEU A 1 365 ? 19.562 -4.773 -5.871 1 96.75 365 LEU A O 1
ATOM 2786 N N . GLY A 1 366 ? 19.562 -7.031 -5.797 1 96.19 366 GLY A N 1
ATOM 2787 C CA . GLY A 1 366 ? 20.547 -7.086 -4.73 1 96.19 366 GLY A CA 1
ATOM 2788 C C . GLY A 1 366 ? 20.703 -8.469 -4.133 1 96.19 366 GLY A C 1
ATOM 2789 O O . GLY A 1 366 ? 19.812 -9.312 -4.254 1 96.19 366 GLY A O 1
ATOM 2790 N N . CYS A 1 367 ? 21.859 -8.742 -3.648 1 95.75 367 CYS A N 1
ATOM 2791 C CA . CYS A 1 367 ? 22.203 -9.906 -2.84 1 95.75 367 CYS A CA 1
ATOM 2792 C C . CYS A 1 367 ? 22.797 -9.484 -1.497 1 95.75 367 CYS A C 1
ATOM 2794 O O . CYS A 1 367 ? 23.844 -8.844 -1.447 1 95.75 367 CYS A O 1
ATOM 2796 N N . TYR A 1 368 ? 22.109 -9.812 -0.417 1 94.75 368 TYR A N 1
ATOM 2797 C CA . TYR A 1 368 ? 22.406 -9.273 0.908 1 94.75 368 TYR A CA 1
ATOM 2798 C C . TYR A 1 368 ? 22.062 -10.289 1.994 1 94.75 368 TYR A C 1
ATOM 2800 O O . TYR A 1 368 ? 21.5 -11.352 1.707 1 94.75 368 TYR A O 1
ATOM 2808 N N . ALA A 1 369 ? 22.516 -9.977 3.191 1 94.19 369 ALA A N 1
ATOM 2809 C CA . ALA A 1 369 ? 22.188 -10.859 4.309 1 94.19 369 ALA A CA 1
ATOM 2810 C C . ALA A 1 369 ? 20.734 -10.711 4.723 1 94.19 369 ALA A C 1
ATOM 2812 O O . ALA A 1 369 ? 20.25 -9.594 4.938 1 94.19 369 ALA A O 1
ATOM 2813 N N . ALA A 1 370 ? 20.047 -11.82 4.734 1 92.5 370 ALA A N 1
ATOM 2814 C CA . ALA A 1 370 ? 18.703 -11.789 5.301 1 92.5 370 ALA A CA 1
ATOM 2815 C C . ALA A 1 370 ? 18.719 -11.312 6.75 1 92.5 370 ALA A C 1
ATOM 2817 O O . ALA A 1 370 ? 19.641 -11.656 7.504 1 92.5 370 ALA A O 1
ATOM 2818 N N . ASN A 1 371 ? 17.828 -10.469 7.102 1 89.06 371 ASN A N 1
ATOM 2819 C CA . ASN A 1 371 ? 17.703 -10.016 8.484 1 89.06 371 ASN A CA 1
ATOM 2820 C C . ASN A 1 371 ? 16.375 -10.438 9.086 1 89.06 371 ASN A C 1
ATOM 2822 O O . ASN A 1 371 ? 15.359 -9.758 8.914 1 89.06 371 ASN A O 1
ATOM 2826 N N . PRO A 1 372 ? 16.375 -11.531 9.812 1 83.06 372 PRO A N 1
ATOM 2827 C CA . PRO A 1 372 ? 15.125 -12.031 10.383 1 83.06 372 PRO A CA 1
ATOM 2828 C C . PRO A 1 372 ? 14.703 -11.258 11.633 1 83.06 372 PRO A C 1
ATOM 2830 O O . PRO A 1 372 ? 13.602 -11.461 12.148 1 83.06 372 PRO A O 1
ATOM 2833 N N . ASN A 1 373 ? 15.609 -10.336 12.086 1 86.75 373 ASN A N 1
ATOM 2834 C CA . ASN A 1 373 ? 15.312 -9.609 13.312 1 86.75 373 ASN A CA 1
ATOM 2835 C C . ASN A 1 373 ? 14.336 -8.461 13.062 1 86.75 373 ASN A C 1
ATOM 2837 O O . ASN A 1 373 ? 14.406 -7.793 12.031 1 86.75 373 ASN A O 1
ATOM 2841 N N . VAL A 1 374 ? 13.406 -8.336 13.969 1 89.19 374 VAL A N 1
ATOM 2842 C CA . VAL A 1 374 ? 12.531 -7.168 14.008 1 89.19 374 VAL A CA 1
ATOM 2843 C C . VAL A 1 374 ? 12.984 -6.211 15.109 1 89.19 374 VAL A C 1
ATOM 2845 O O . VAL A 1 374 ? 13.031 -6.586 16.281 1 89.19 374 VAL A O 1
ATOM 2848 N N . TYR A 1 375 ? 13.312 -4.98 14.656 1 90.5 375 TYR A N 1
ATOM 2849 C CA . TYR A 1 375 ? 13.836 -3.998 15.602 1 90.5 375 TYR A CA 1
ATOM 2850 C C . TYR A 1 375 ? 12.719 -3.098 16.125 1 90.5 375 TYR A C 1
ATOM 2852 O O . TYR A 1 375 ? 11.781 -2.77 15.383 1 90.5 375 TYR A O 1
ATOM 2860 N N . ASP A 1 376 ? 12.75 -2.775 17.375 1 85.75 376 ASP A N 1
ATOM 2861 C CA . ASP A 1 376 ? 11.797 -1.87 18.016 1 85.75 376 ASP A CA 1
ATOM 2862 C C . ASP A 1 376 ? 12.5 -0.624 18.547 1 85.75 376 ASP A C 1
ATOM 2864 O O . ASP A 1 376 ? 13.617 -0.707 19.062 1 85.75 376 ASP A O 1
ATOM 2868 N N . LEU A 1 377 ? 11.844 0.567 18.203 1 74.62 377 LEU A N 1
ATOM 2869 C CA . LEU A 1 377 ? 12.422 1.835 18.641 1 74.62 377 LEU A CA 1
ATOM 2870 C C . LEU A 1 377 ? 12.375 1.956 20.156 1 74.62 377 LEU A C 1
ATOM 2872 O O . LEU A 1 377 ? 11.297 1.893 20.766 1 74.62 377 LEU A O 1
ATOM 2876 N N . GLN A 1 378 ? 12.945 1.144 20.953 1 58.03 378 GLN A N 1
ATOM 2877 C CA . GLN A 1 378 ? 12.977 1.396 22.391 1 58.03 378 GLN A CA 1
ATOM 2878 C C . GLN A 1 378 ? 14.086 2.377 22.766 1 58.03 378 GLN A C 1
ATOM 2880 O O . GLN A 1 378 ? 15.109 2.441 22.078 1 58.03 378 GLN A O 1
ATOM 2885 N N . MET B 1 1 ? 18.469 -57.219 -53.25 1 22.41 1 MET B N 1
ATOM 2886 C CA . MET B 1 1 ? 18.797 -56 -54 1 22.41 1 MET B CA 1
ATOM 2887 C C . MET B 1 1 ? 17.938 -54.812 -53.562 1 22.41 1 MET B C 1
ATOM 2889 O O . MET B 1 1 ? 16.719 -54.844 -53.719 1 22.41 1 MET B O 1
ATOM 2893 N N . ALA B 1 2 ? 18.391 -54.125 -52.375 1 23.91 2 ALA B N 1
ATOM 2894 C CA . ALA B 1 2 ? 17.984 -53.281 -51.281 1 23.91 2 ALA B CA 1
ATOM 2895 C C . ALA B 1 2 ? 17.75 -51.844 -51.75 1 23.91 2 ALA B C 1
ATOM 2897 O O . ALA B 1 2 ? 18.688 -51.156 -52.219 1 23.91 2 ALA B O 1
ATOM 2898 N N . PHE B 1 3 ? 16.641 -51.531 -52.438 1 22.75 3 PHE B N 1
ATOM 2899 C CA . PHE B 1 3 ? 16.266 -50.438 -53.312 1 22.75 3 PHE B CA 1
ATOM 2900 C C . PHE B 1 3 ? 16.328 -49.094 -52.562 1 22.75 3 PHE B C 1
ATOM 2902 O O . PHE B 1 3 ? 15.656 -48.906 -51.531 1 22.75 3 PHE B O 1
ATOM 2909 N N . ALA B 1 4 ? 17.422 -48.25 -52.594 1 21.45 4 ALA B N 1
ATOM 2910 C CA . ALA B 1 4 ? 18.141 -47.094 -52.094 1 21.45 4 ALA B CA 1
ATOM 2911 C C . ALA B 1 4 ? 17.422 -45.781 -52.438 1 21.45 4 ALA B C 1
ATOM 2913 O O . ALA B 1 4 ? 17.641 -45.219 -53.531 1 21.45 4 ALA B O 1
ATOM 2914 N N . THR B 1 5 ? 16.109 -45.812 -52.375 1 22.06 5 THR B N 1
ATOM 2915 C CA . THR B 1 5 ? 15.422 -44.75 -53.125 1 22.06 5 THR B CA 1
ATOM 2916 C C . THR B 1 5 ? 15.797 -43.375 -52.562 1 22.06 5 THR B C 1
ATOM 2918 O O . THR B 1 5 ? 15.797 -43.156 -51.344 1 22.06 5 THR B O 1
ATOM 2921 N N . SER B 1 6 ? 16.484 -42.469 -53.25 1 20.05 6 SER B N 1
ATOM 2922 C CA . SER B 1 6 ? 17.281 -41.25 -53.188 1 20.05 6 SER B CA 1
ATOM 2923 C C . SER B 1 6 ? 16.406 -40.062 -52.906 1 20.05 6 SER B C 1
ATOM 2925 O O . SER B 1 6 ? 16.125 -39.219 -53.781 1 20.05 6 SER B O 1
ATOM 2927 N N . LEU B 1 7 ? 15.562 -40.031 -51.906 1 18.56 7 LEU B N 1
ATOM 2928 C CA . LEU B 1 7 ? 14.516 -39.031 -51.812 1 18.56 7 LEU B CA 1
ATOM 2929 C C . LEU B 1 7 ? 15.109 -37.625 -51.75 1 18.56 7 LEU B C 1
ATOM 2931 O O . LEU B 1 7 ? 15.945 -37.344 -50.875 1 18.56 7 LEU B O 1
ATOM 2935 N N . LYS B 1 8 ? 15.227 -36.906 -52.844 1 21.27 8 LYS B N 1
ATOM 2936 C CA . LYS B 1 8 ? 15.867 -35.625 -53.156 1 21.27 8 LYS B CA 1
ATOM 2937 C C . LYS B 1 8 ? 15.289 -34.5 -52.281 1 21.27 8 LYS B C 1
ATOM 2939 O O . LYS B 1 8 ? 14.109 -34.188 -52.406 1 21.27 8 LYS B O 1
ATOM 2944 N N . LEU B 1 9 ? 15.477 -34.406 -51 1 19.08 9 LEU B N 1
ATOM 2945 C CA . LEU B 1 9 ? 14.844 -33.5 -50.062 1 19.08 9 LEU B CA 1
ATOM 2946 C C . LEU B 1 9 ? 15.188 -32.062 -50.406 1 19.08 9 LEU B C 1
ATOM 2948 O O . LEU B 1 9 ? 16.359 -31.688 -50.438 1 19.08 9 LEU B O 1
ATOM 2952 N N . HIS B 1 10 ? 14.539 -31.453 -51.375 1 19.19 10 HIS B N 1
ATOM 2953 C CA . HIS B 1 10 ? 14.805 -30.141 -51.969 1 19.19 10 HIS B CA 1
ATOM 2954 C C . HIS B 1 10 ? 14.836 -29.062 -50.875 1 19.19 10 HIS B C 1
ATOM 2956 O O . HIS B 1 10 ? 13.969 -29.031 -50 1 19.19 10 HIS B O 1
ATOM 2962 N N . ASN B 1 11 ? 15.969 -28.5 -50.5 1 20.94 11 ASN B N 1
ATOM 2963 C CA . ASN B 1 11 ? 16.547 -27.547 -49.562 1 20.94 11 ASN B CA 1
ATOM 2964 C C . ASN B 1 11 ? 16.094 -26.125 -49.875 1 20.94 11 ASN B C 1
ATOM 2966 O O . ASN B 1 11 ? 16.688 -25.438 -50.719 1 20.94 11 ASN B O 1
ATOM 2970 N N . PRO B 1 12 ? 14.805 -25.906 -50.219 1 20.58 12 PRO B N 1
ATOM 2971 C CA . PRO B 1 12 ? 14.617 -24.719 -51.062 1 20.58 12 PRO B CA 1
ATOM 2972 C C . PRO B 1 12 ? 15 -23.422 -50.344 1 20.58 12 PRO B C 1
ATOM 2974 O O . PRO B 1 12 ? 14.984 -22.344 -50.969 1 20.58 12 PRO B O 1
ATOM 2977 N N . PHE B 1 13 ? 14.82 -23.281 -49.062 1 22.11 13 PHE B N 1
ATOM 2978 C CA . PHE B 1 13 ? 14.383 -21.969 -48.594 1 22.11 13 PHE B CA 1
ATOM 2979 C C . PHE B 1 13 ? 15.508 -20.953 -48.688 1 22.11 13 PHE B C 1
ATOM 2981 O O . PHE B 1 13 ? 16.547 -21.109 -48.031 1 22.11 13 PHE B O 1
ATOM 2988 N N . SER B 1 14 ? 15.664 -20.438 -49.781 1 20.09 14 SER B N 1
ATOM 2989 C CA . SER B 1 14 ? 16.688 -19.484 -50.219 1 20.09 14 SER B CA 1
ATOM 2990 C C . SER B 1 14 ? 16.656 -18.234 -49.344 1 20.09 14 SER B C 1
ATOM 2992 O O . SER B 1 14 ? 15.602 -17.812 -48.906 1 20.09 14 SER B O 1
ATOM 2994 N N . PRO B 1 15 ? 17.828 -17.562 -49 1 21.2 15 PRO B N 1
ATOM 2995 C CA . PRO B 1 15 ? 18.312 -16.562 -48.031 1 21.2 15 PRO B CA 1
ATOM 2996 C C . PRO B 1 15 ? 17.922 -15.133 -48.438 1 21.2 15 PRO B C 1
ATOM 2998 O O . PRO B 1 15 ? 18.344 -14.172 -47.781 1 21.2 15 PRO B O 1
ATOM 3001 N N . THR B 1 16 ? 16.797 -14.898 -49.031 1 20.89 16 THR B N 1
ATOM 3002 C CA . THR B 1 16 ? 16.906 -13.625 -49.75 1 20.89 16 THR B CA 1
ATOM 3003 C C . THR B 1 16 ? 17.266 -12.508 -48.781 1 20.89 16 THR B C 1
ATOM 3005 O O . THR B 1 16 ? 16.922 -12.555 -47.594 1 20.89 16 THR B O 1
ATOM 3008 N N . SER B 1 17 ? 18.094 -11.492 -49.219 1 20.66 17 SER B N 1
ATOM 3009 C CA . SER B 1 17 ? 18.922 -10.398 -48.75 1 20.66 17 SER B CA 1
ATOM 3010 C C . SER B 1 17 ? 18.078 -9.258 -48.188 1 20.66 17 SER B C 1
ATOM 3012 O O . SER B 1 17 ? 18.531 -8.117 -48.094 1 20.66 17 SER B O 1
ATOM 3014 N N . ALA B 1 18 ? 16.984 -9.367 -47.625 1 19.31 18 ALA B N 1
ATOM 3015 C CA . ALA B 1 18 ? 16.125 -8.188 -47.594 1 19.31 18 ALA B CA 1
ATOM 3016 C C . ALA B 1 18 ? 16.781 -7.059 -46.812 1 19.31 18 ALA B C 1
ATOM 3018 O O . ALA B 1 18 ? 17.375 -7.289 -45.75 1 19.31 18 ALA B O 1
ATOM 3019 N N . ALA B 1 19 ? 17 -5.84 -47.438 1 21.12 19 ALA B N 1
ATOM 3020 C CA . ALA B 1 19 ? 17.531 -4.523 -47.094 1 21.12 19 ALA B CA 1
ATOM 3021 C C . ALA B 1 19 ? 16.875 -3.955 -45.844 1 21.12 19 ALA B C 1
ATOM 3023 O O . ALA B 1 19 ? 15.641 -3.908 -45.75 1 21.12 19 ALA B O 1
ATOM 3024 N N . THR B 1 20 ? 17.469 -4.07 -44.719 1 20.02 20 THR B N 1
ATOM 3025 C CA . THR B 1 20 ? 17.141 -3.705 -43.344 1 20.02 20 THR B CA 1
ATOM 3026 C C . THR B 1 20 ? 16.781 -2.227 -43.219 1 20.02 20 THR B C 1
ATOM 3028 O O . THR B 1 20 ? 17.641 -1.36 -43.344 1 20.02 20 THR B O 1
ATOM 3031 N N . GLU B 1 21 ? 15.766 -1.756 -44 1 19.41 21 GLU B N 1
ATOM 3032 C CA . GLU B 1 21 ? 15.508 -0.322 -43.906 1 19.41 21 GLU B CA 1
ATOM 3033 C C . GLU B 1 21 ? 15.336 0.108 -42.438 1 19.41 21 GLU B C 1
ATOM 3035 O O . GLU B 1 21 ? 14.555 -0.495 -41.719 1 19.41 21 GLU B O 1
ATOM 3040 N N . ARG B 1 22 ? 16.266 0.831 -41.875 1 20.75 22 ARG B N 1
ATOM 3041 C CA . ARG B 1 22 ? 16.531 1.469 -40.594 1 20.75 22 ARG B CA 1
ATOM 3042 C C . ARG B 1 22 ? 15.406 2.422 -40.219 1 20.75 22 ARG B C 1
ATOM 3044 O O . ARG B 1 22 ? 15.367 3.564 -40.688 1 20.75 22 ARG B O 1
ATOM 3051 N N . ARG B 1 23 ? 14.148 2.088 -40.438 1 22.12 23 ARG B N 1
ATOM 3052 C CA . ARG B 1 23 ? 13.258 3.211 -40.188 1 22.12 23 ARG B CA 1
ATOM 3053 C C . ARG B 1 23 ? 13.422 3.711 -38.75 1 22.12 23 ARG B C 1
ATOM 3055 O O . ARG B 1 23 ? 13.383 2.922 -37.812 1 22.12 23 ARG B O 1
ATOM 3062 N N . ASP B 1 24 ? 14.031 4.812 -38.594 1 19.55 24 ASP B N 1
ATOM 3063 C CA . ASP B 1 24 ? 14.328 5.684 -37.438 1 19.55 24 ASP B CA 1
ATOM 3064 C C . ASP B 1 24 ? 13.07 5.969 -36.625 1 19.55 24 ASP B C 1
ATOM 3066 O O . ASP B 1 24 ? 12.07 6.449 -37.156 1 19.55 24 ASP B O 1
ATOM 3070 N N . LEU B 1 25 ? 12.633 5.008 -35.875 1 21.23 25 LEU B N 1
ATOM 3071 C CA . LEU B 1 25 ? 11.43 5.215 -35.062 1 21.23 25 LEU B CA 1
ATOM 3072 C C . LEU B 1 25 ? 11.508 6.527 -34.312 1 21.23 25 LEU B C 1
ATOM 3074 O O . LEU B 1 25 ? 12.359 6.684 -33.406 1 21.23 25 LEU B O 1
ATOM 3078 N N . ASP B 1 26 ? 11.328 7.645 -34.938 1 20.56 26 ASP B N 1
ATOM 3079 C CA . ASP B 1 26 ? 11.258 8.992 -34.406 1 20.56 26 ASP B CA 1
ATOM 3080 C C . ASP B 1 26 ? 10.273 9.055 -33.25 1 20.56 26 ASP B C 1
ATOM 3082 O O . ASP B 1 26 ? 9.086 8.758 -33.406 1 20.56 26 ASP B O 1
ATOM 3086 N N . PHE B 1 27 ? 10.648 8.578 -32.188 1 20.3 27 PHE B N 1
ATOM 3087 C CA . PHE B 1 27 ? 9.805 8.711 -31.016 1 20.3 27 PHE B CA 1
ATOM 3088 C C . PHE B 1 27 ? 9.375 10.164 -30.828 1 20.3 27 PHE B C 1
ATOM 3090 O O . PHE B 1 27 ? 10.219 11.055 -30.719 1 20.3 27 PHE B O 1
ATOM 3097 N N . PRO B 1 28 ? 8.305 10.578 -31.391 1 22.44 28 PRO B N 1
ATOM 3098 C CA . PRO B 1 28 ? 7.918 11.992 -31.266 1 22.44 28 PRO B CA 1
ATOM 3099 C C . PRO B 1 28 ? 7.938 12.477 -29.812 1 22.44 28 PRO B C 1
ATOM 3101 O O . PRO B 1 28 ? 7.727 11.688 -28.891 1 22.44 28 PRO B O 1
ATOM 3104 N N . ALA B 1 29 ? 8.82 13.367 -29.453 1 23.38 29 ALA B N 1
ATOM 3105 C CA . ALA B 1 29 ? 8.93 14.219 -28.266 1 23.38 29 ALA B CA 1
ATOM 3106 C C . ALA B 1 29 ? 7.559 14.75 -27.844 1 23.38 29 ALA B C 1
ATOM 3108 O O . ALA B 1 29 ? 6.871 15.398 -28.625 1 23.38 29 ALA B O 1
ATOM 3109 N N . ALA B 1 30 ? 6.809 13.984 -27.172 1 22.83 30 ALA B N 1
ATOM 3110 C CA . ALA B 1 30 ? 5.527 14.461 -26.656 1 22.83 30 ALA B CA 1
ATOM 3111 C C . ALA B 1 30 ? 5.652 15.867 -26.078 1 22.83 30 ALA B C 1
ATOM 3113 O O . ALA B 1 30 ? 6.34 16.078 -25.078 1 22.83 30 ALA B O 1
ATOM 3114 N N . VAL B 1 31 ? 5.855 16.828 -26.922 1 22.33 31 VAL B N 1
ATOM 3115 C CA . VAL B 1 31 ? 5.75 18.25 -26.578 1 22.33 31 VAL B CA 1
ATOM 3116 C C . VAL B 1 31 ? 4.48 18.484 -25.766 1 22.33 31 VAL B C 1
ATOM 3118 O O . VAL B 1 31 ? 3.369 18.312 -26.266 1 22.33 31 VAL B O 1
ATOM 3121 N N . TYR B 1 32 ? 4.473 17.984 -24.625 1 22.25 32 TYR B N 1
ATOM 3122 C CA . TYR B 1 32 ? 3.352 18.312 -23.734 1 22.25 32 TYR B CA 1
ATOM 3123 C C . TYR B 1 32 ? 3.117 19.812 -23.688 1 22.25 32 TYR B C 1
ATOM 3125 O O . TYR B 1 32 ? 3.92 20.547 -23.109 1 22.25 32 TYR B O 1
ATOM 3133 N N . ARG B 1 33 ? 2.768 20.375 -24.797 1 25.52 33 ARG B N 1
ATOM 3134 C CA . ARG B 1 33 ? 2.312 21.766 -24.719 1 25.52 33 ARG B CA 1
ATOM 3135 C C . ARG B 1 33 ? 1.2 21.906 -23.688 1 25.52 33 ARG B C 1
ATOM 3137 O O . ARG B 1 33 ? 0.147 21.281 -23.812 1 25.52 33 ARG B O 1
ATOM 3144 N N . THR B 1 34 ? 1.548 22.094 -22.469 1 25.61 34 THR B N 1
ATOM 3145 C CA . THR B 1 34 ? 0.609 22.578 -21.453 1 25.61 34 THR B CA 1
ATOM 3146 C C . THR B 1 34 ? -0.298 23.656 -22.047 1 25.61 34 THR B C 1
ATOM 3148 O O . THR B 1 34 ? 0.169 24.734 -22.406 1 25.61 34 THR B O 1
ATOM 3151 N N . ARG B 1 35 ? -1.161 23.281 -22.984 1 26.25 35 ARG B N 1
ATOM 3152 C CA . ARG B 1 35 ? -2.043 24.297 -23.531 1 26.25 35 ARG B CA 1
ATOM 3153 C C . ARG B 1 35 ? -2.744 25.062 -22.422 1 26.25 35 ARG B C 1
ATOM 3155 O O . ARG B 1 35 ? -3.434 24.469 -21.594 1 26.25 35 ARG B O 1
ATOM 3162 N N . TRP B 1 36 ? -2.178 26.141 -22.047 1 24.59 36 TRP B N 1
ATOM 3163 C CA . TRP B 1 36 ? -2.861 27.172 -21.266 1 24.59 36 TRP B CA 1
ATOM 3164 C C . TRP B 1 36 ? -4.234 27.484 -21.844 1 24.59 36 TRP B C 1
ATOM 3166 O O . TRP B 1 36 ? -4.352 27.812 -23.031 1 24.59 36 TRP B O 1
ATOM 3176 N N . LEU B 1 37 ? -5.23 26.672 -21.625 1 25.91 37 LEU B N 1
ATOM 3177 C CA . LEU B 1 37 ? -6.566 26.875 -22.172 1 25.91 37 LEU B CA 1
ATOM 3178 C C . LEU B 1 37 ? -7.031 28.312 -21.938 1 25.91 37 LEU B C 1
ATOM 3180 O O . LEU B 1 37 ? -7.223 28.734 -20.781 1 25.91 37 LEU B O 1
ATOM 3184 N N . ARG B 1 38 ? -6.617 29.297 -22.75 1 24.25 38 ARG B N 1
ATOM 3185 C CA . ARG B 1 38 ? -7.148 30.656 -22.766 1 24.25 38 ARG B CA 1
ATOM 3186 C C . ARG B 1 38 ? -8.641 30.656 -23.078 1 24.25 38 ARG B C 1
ATOM 3188 O O . ARG B 1 38 ? -9.188 31.688 -23.484 1 24.25 38 ARG B O 1
ATOM 3195 N N . ASN B 1 39 ? -9.422 29.562 -23.281 1 23.36 39 ASN B N 1
ATOM 3196 C CA . ASN B 1 39 ? -10.656 29.812 -24 1 23.36 39 ASN B CA 1
ATOM 3197 C C . ASN B 1 39 ? -11.562 30.797 -23.266 1 23.36 39 ASN B C 1
ATOM 3199 O O . ASN B 1 39 ? -11.688 30.719 -22.031 1 23.36 39 ASN B O 1
ATOM 3203 N N . PRO B 1 40 ? -11.922 31.969 -23.859 1 24.11 40 PRO B N 1
ATOM 3204 C CA . PRO B 1 40 ? -12.844 33 -23.359 1 24.11 40 PRO B CA 1
ATOM 3205 C C . PRO B 1 40 ? -14.211 32.438 -23 1 24.11 40 PRO B C 1
ATOM 3207 O O . PRO B 1 40 ? -14.641 31.422 -23.562 1 24.11 40 PRO B O 1
ATOM 3210 N N . PRO B 1 41 ? -14.68 32.625 -21.859 1 23.84 41 PRO B N 1
ATOM 3211 C CA . PRO B 1 41 ? -15.945 32.094 -21.328 1 23.84 41 PRO B CA 1
ATOM 3212 C C . PRO B 1 41 ? -17.156 32.5 -22.172 1 23.84 41 PRO B C 1
ATOM 3214 O O . PRO B 1 41 ? -17.438 33.688 -22.344 1 23.84 41 PRO B O 1
ATOM 3217 N N . ARG B 1 42 ? -17.297 31.984 -23.469 1 20.8 42 ARG B N 1
ATOM 3218 C CA . ARG B 1 42 ? -18.484 32.406 -24.203 1 20.8 42 ARG B CA 1
ATOM 3219 C C . ARG B 1 42 ? -19.75 32.219 -23.391 1 20.8 42 ARG B C 1
ATOM 3221 O O . ARG B 1 42 ? -19.891 31.219 -22.688 1 20.8 42 ARG B O 1
ATOM 3228 N N . THR B 1 43 ? -20.484 33.281 -23.156 1 20.59 43 THR B N 1
ATOM 3229 C CA . THR B 1 43 ? -21.75 33.5 -22.469 1 20.59 43 THR B CA 1
ATOM 3230 C C . THR B 1 43 ? -22.875 32.688 -23.109 1 20.59 43 THR B C 1
ATOM 3232 O O . THR B 1 43 ? -23.219 32.906 -24.281 1 20.59 43 THR B O 1
ATOM 3235 N N . VAL B 1 44 ? -22.719 31.328 -23.141 1 21.03 44 VAL B N 1
ATOM 3236 C CA . VAL B 1 44 ? -23.812 30.609 -23.797 1 21.03 44 VAL B CA 1
ATOM 3237 C C . VAL B 1 44 ? -25.156 31.125 -23.297 1 21.03 44 VAL B C 1
ATOM 3239 O O . VAL B 1 44 ? -25.422 31.156 -22.094 1 21.03 44 VAL B O 1
ATOM 3242 N N . ALA B 1 45 ? -25.734 32.062 -24.047 1 19.86 45 ALA B N 1
ATOM 3243 C CA . ALA B 1 45 ? -27.062 32.625 -23.875 1 19.86 45 ALA B CA 1
ATOM 3244 C C . ALA B 1 45 ? -28.109 31.531 -23.703 1 19.86 45 ALA B C 1
ATOM 3246 O O . ALA B 1 45 ? -28.188 30.609 -24.516 1 19.86 45 ALA B O 1
ATOM 3247 N N . MET B 1 46 ? -28.438 31.203 -22.5 1 19.41 46 MET B N 1
ATOM 3248 C CA . MET B 1 46 ? -29.484 30.266 -22.062 1 19.41 46 MET B CA 1
ATOM 3249 C C . MET B 1 46 ? -30.797 30.562 -22.766 1 19.41 46 MET B C 1
ATOM 3251 O O . MET B 1 46 ? -31.391 31.641 -22.594 1 19.41 46 MET B O 1
ATOM 3255 N N . ALA B 1 47 ? -30.844 30.203 -24.125 1 20.3 47 ALA B N 1
ATOM 3256 C CA . ALA B 1 47 ? -32.094 30.453 -24.828 1 20.3 47 ALA B CA 1
ATOM 3257 C C . ALA B 1 47 ? -33.281 29.969 -24 1 20.3 47 ALA B C 1
ATOM 3259 O O . ALA B 1 47 ? -33.219 28.906 -23.391 1 20.3 47 ALA B O 1
ATOM 3260 N N . THR B 1 48 ? -34.188 30.859 -23.672 1 20.55 48 THR B N 1
ATOM 3261 C CA . THR B 1 48 ? -35.438 30.828 -22.922 1 20.55 48 THR B CA 1
ATOM 3262 C C . THR B 1 48 ? -36.469 29.891 -23.578 1 20.55 48 THR B C 1
ATOM 3264 O O . THR B 1 48 ? -36.906 30.141 -24.703 1 20.55 48 THR B O 1
ATOM 3267 N N . VAL B 1 49 ? -36.094 28.578 -23.75 1 20.56 49 VAL B N 1
ATOM 3268 C CA . VAL B 1 49 ? -37.094 27.781 -24.453 1 20.56 49 VAL B CA 1
ATOM 3269 C C . VAL B 1 49 ? -38.469 28.016 -23.875 1 20.56 49 VAL B C 1
ATOM 3271 O O . VAL B 1 49 ? -38.656 28.062 -22.641 1 20.56 49 VAL B O 1
ATOM 3274 N N . PRO B 1 50 ? -39.344 28.516 -24.688 1 20.2 50 PRO B N 1
ATOM 3275 C CA . PRO B 1 50 ? -40.688 28.922 -24.344 1 20.2 50 PRO B CA 1
ATOM 3276 C C . PRO B 1 50 ? -41.5 27.781 -23.719 1 20.2 50 PRO B C 1
ATOM 3278 O O . PRO B 1 50 ? -41.281 26.609 -24.047 1 20.2 50 PRO B O 1
ATOM 3281 N N . THR B 1 51 ? -41.875 27.938 -22.453 1 22.08 51 THR B N 1
ATOM 3282 C CA . THR B 1 51 ? -42.656 27.094 -21.547 1 22.08 51 THR B CA 1
ATOM 3283 C C . THR B 1 51 ? -44.031 26.781 -22.125 1 22.08 51 THR B C 1
ATOM 3285 O O . THR B 1 51 ? -44.906 26.266 -21.406 1 22.08 51 THR B O 1
ATOM 3288 N N . ASN B 1 52 ? -44.062 26.453 -23.469 1 20.2 52 ASN B N 1
ATOM 3289 C CA . ASN B 1 52 ? -45.469 26.391 -23.906 1 20.2 52 ASN B CA 1
ATOM 3290 C C . ASN B 1 52 ? -46.281 25.484 -22.984 1 20.2 52 ASN B C 1
ATOM 3292 O O . ASN B 1 52 ? -45.906 24.359 -22.703 1 20.2 52 ASN B O 1
ATOM 3296 N N . ASP B 1 53 ? -47.281 26.078 -22.281 1 20.69 53 ASP B N 1
ATOM 3297 C CA . ASP B 1 53 ? -48.156 25.812 -21.141 1 20.69 53 ASP B CA 1
ATOM 3298 C C . ASP B 1 53 ? -49.125 24.656 -21.438 1 20.69 53 ASP B C 1
ATOM 3300 O O . ASP B 1 53 ? -49.906 24.266 -20.562 1 20.69 53 ASP B O 1
ATOM 3304 N N . GLY B 1 54 ? -49.406 24.406 -22.734 1 21.09 54 GLY B N 1
ATOM 3305 C CA . GLY B 1 54 ? -50.75 23.938 -22.875 1 21.09 54 GLY B CA 1
ATOM 3306 C C . GLY B 1 54 ? -50.969 22.516 -22.344 1 21.09 54 GLY B C 1
ATOM 3307 O O . GLY B 1 54 ? -50.438 21.562 -22.922 1 21.09 54 GLY B O 1
ATOM 3308 N N . ALA B 1 55 ? -51.094 22.422 -21.094 1 21.69 55 ALA B N 1
ATOM 3309 C CA . ALA B 1 55 ? -51.156 21.125 -20.422 1 21.69 55 ALA B CA 1
ATOM 3310 C C . ALA B 1 55 ? -52.344 20.312 -20.922 1 21.69 55 ALA B C 1
ATOM 3312 O O . ALA B 1 55 ? -53.5 20.734 -20.766 1 21.69 55 ALA B O 1
ATOM 3313 N N . PRO B 1 56 ? -52.312 19.703 -22.031 1 19.8 56 PRO B N 1
ATOM 3314 C CA . PRO B 1 56 ? -53.562 19.078 -22.422 1 19.8 56 PRO B CA 1
ATOM 3315 C C . PRO B 1 56 ? -54.125 18.188 -21.312 1 19.8 56 PRO B C 1
ATOM 3317 O O . PRO B 1 56 ? -53.375 17.562 -20.562 1 19.8 56 PRO B O 1
ATOM 3320 N N . ARG B 1 57 ? -55.375 18.469 -20.875 1 20.69 57 ARG B N 1
ATOM 3321 C CA . ARG B 1 57 ? -56.156 17.859 -19.828 1 20.69 57 ARG B CA 1
ATOM 3322 C C . ARG B 1 57 ? -56.438 16.391 -20.125 1 20.69 57 ARG B C 1
ATOM 3324 O O . ARG B 1 57 ? -57.156 16.062 -21.078 1 20.69 57 ARG B O 1
ATOM 3331 N N . ILE B 1 58 ? -55.438 15.562 -20.141 1 20.22 58 ILE B N 1
ATOM 3332 C CA . ILE B 1 58 ? -55.719 14.172 -20.484 1 20.22 58 ILE B CA 1
ATOM 3333 C C . ILE B 1 58 ? -56.812 13.609 -19.594 1 20.22 58 ILE B C 1
ATOM 3335 O O . ILE B 1 58 ? -56.781 13.82 -18.375 1 20.22 58 ILE B O 1
ATOM 3339 N N . ASN B 1 59 ? -57.906 13.227 -20.141 1 19.8 59 ASN B N 1
ATOM 3340 C CA . ASN B 1 59 ? -59.219 12.695 -19.703 1 19.8 59 ASN B CA 1
ATOM 3341 C C . ASN B 1 59 ? -59.031 11.602 -18.656 1 19.8 59 ASN B C 1
ATOM 3343 O O . ASN B 1 59 ? -57.969 11 -18.547 1 19.8 59 ASN B O 1
ATOM 3347 N N . GLY B 1 60 ? -60.25 11.164 -17.922 1 21.45 60 GLY B N 1
ATOM 3348 C CA . GLY B 1 60 ? -60.625 10.547 -16.656 1 21.45 60 GLY B CA 1
ATOM 3349 C C . GLY B 1 60 ? -60.312 9.062 -16.609 1 21.45 60 GLY B C 1
ATOM 3350 O O . GLY B 1 60 ? -60.906 8.273 -17.328 1 21.45 60 GLY B O 1
ATOM 3351 N N . HIS B 1 61 ? -59.188 8.539 -16.844 1 22.58 61 HIS B N 1
ATOM 3352 C CA . HIS B 1 61 ? -59.188 7.094 -17 1 22.58 61 HIS B CA 1
ATOM 3353 C C . HIS B 1 61 ? -59.875 6.414 -15.828 1 22.58 61 HIS B C 1
ATOM 3355 O O . HIS B 1 61 ? -59.938 6.965 -14.727 1 22.58 61 HIS B O 1
ATOM 3361 N N . PRO B 1 62 ? -60.688 5.344 -16.109 1 24.3 62 PRO B N 1
ATOM 3362 C CA . PRO B 1 62 ? -61.531 4.543 -15.203 1 24.3 62 PRO B CA 1
ATOM 3363 C C . PRO B 1 62 ? -60.781 4.109 -13.945 1 24.3 62 PRO B C 1
ATOM 3365 O O . PRO B 1 62 ? -59.531 4.023 -13.945 1 24.3 62 PRO B O 1
ATOM 3368 N N . HIS B 1 63 ? -61.5 4.145 -12.766 1 24.33 63 HIS B N 1
ATOM 3369 C CA . HIS B 1 63 ? -61.125 3.904 -11.367 1 24.33 63 HIS B CA 1
ATOM 3370 C C . HIS B 1 63 ? -60.656 2.473 -11.164 1 24.33 63 HIS B C 1
ATOM 3372 O O . HIS B 1 63 ? -61.406 1.622 -10.68 1 24.33 63 HIS B O 1
ATOM 3378 N N . ILE B 1 64 ? -60.062 1.684 -12.055 1 25.05 64 ILE B N 1
ATOM 3379 C CA . ILE B 1 64 ? -59.844 0.32 -11.602 1 25.05 64 ILE B CA 1
ATOM 3380 C C . ILE B 1 64 ? -59.25 0.345 -10.18 1 25.05 64 ILE B C 1
ATOM 3382 O O . ILE B 1 64 ? -58.375 1.153 -9.875 1 25.05 64 ILE B O 1
ATOM 3386 N N . ASN B 1 65 ? -60 -0.13 -9.188 1 24.98 65 ASN B N 1
ATOM 3387 C CA . ASN B 1 65 ? -59.781 -0.318 -7.762 1 24.98 65 ASN B CA 1
ATOM 3388 C C . ASN B 1 65 ? -58.438 -0.94 -7.477 1 24.98 65 ASN B C 1
ATOM 3390 O O . ASN B 1 65 ? -58.312 -2.162 -7.367 1 24.98 65 ASN B O 1
ATOM 3394 N N . GLY B 1 66 ? -57.438 -0.708 -8.328 1 24.31 66 GLY B N 1
ATOM 3395 C CA . GLY B 1 66 ? -56.156 -1.371 -8.188 1 24.31 66 GLY B CA 1
ATOM 3396 C C . GLY B 1 66 ? -55.5 -1.114 -6.844 1 24.31 66 GLY B C 1
ATOM 3397 O O . GLY B 1 66 ? -55.25 0.038 -6.469 1 24.31 66 GLY B O 1
ATOM 3398 N N . HIS B 1 67 ? -55.844 -1.912 -5.848 1 27.97 67 HIS B N 1
ATOM 3399 C CA . HIS B 1 67 ? -55.156 -1.76 -4.574 1 27.97 67 HIS B CA 1
ATOM 3400 C C . HIS B 1 67 ? -53.688 -1.368 -4.793 1 27.97 67 HIS B C 1
ATOM 3402 O O . HIS B 1 67 ? -52.938 -2.074 -5.48 1 27.97 67 HIS B O 1
ATOM 3408 N N . ALA B 1 68 ? -53.375 -0.123 -4.785 1 27.31 68 ALA B N 1
ATOM 3409 C CA . ALA B 1 68 ? -52.062 0.482 -4.809 1 27.31 68 ALA B CA 1
ATOM 3410 C C . ALA B 1 68 ? -51.156 -0.152 -3.762 1 27.31 68 ALA B C 1
ATOM 3412 O O . ALA B 1 68 ? -51.281 0.123 -2.566 1 27.31 68 ALA B O 1
ATOM 3413 N N . HIS B 1 69 ? -50.938 -1.434 -3.893 1 30.64 69 HIS B N 1
ATOM 3414 C CA . HIS B 1 69 ? -49.781 -1.8 -3.059 1 30.64 69 HIS B CA 1
ATOM 3415 C C . HIS B 1 69 ? -48.719 -0.728 -3.105 1 30.64 69 HIS B C 1
ATOM 3417 O O . HIS B 1 69 ? -48.25 -0.362 -4.184 1 30.64 69 HIS B O 1
ATOM 3423 N N . SER B 1 70 ? -48.844 0.318 -2.439 1 30.94 70 SER B N 1
ATOM 3424 C CA . SER B 1 70 ? -47.875 1.399 -2.289 1 30.94 70 SER B CA 1
ATOM 3425 C C . SER B 1 70 ? -46.438 0.878 -2.395 1 30.94 70 SER B C 1
ATOM 3427 O O . SER B 1 70 ? -45.969 0.14 -1.522 1 30.94 70 SER B O 1
ATOM 3429 N N . TYR B 1 71 ? -46.031 0.46 -3.523 1 28.78 71 TYR B N 1
ATOM 3430 C CA . TYR B 1 71 ? -44.562 0.342 -3.684 1 28.78 71 TYR B CA 1
ATOM 3431 C C . TYR B 1 71 ? -43.875 1.524 -3.045 1 28.78 71 TYR B C 1
ATOM 3433 O O . TYR B 1 71 ? -43.938 2.65 -3.545 1 28.78 71 TYR B O 1
ATOM 3441 N N . ALA B 1 72 ? -43.938 1.745 -1.781 1 34.94 72 ALA B N 1
ATOM 3442 C CA . ALA B 1 72 ? -42.969 2.73 -1.302 1 34.94 72 ALA B CA 1
ATOM 3443 C C . ALA B 1 72 ? -41.781 2.859 -2.264 1 34.94 72 ALA B C 1
ATOM 3445 O O . ALA B 1 72 ? -41.219 1.854 -2.705 1 34.94 72 ALA B O 1
ATOM 3446 N N . PRO B 1 73 ? -41.719 3.775 -3.189 1 41.22 73 PRO B N 1
ATOM 3447 C CA . PRO B 1 73 ? -40.625 3.879 -4.145 1 41.22 73 PRO B CA 1
ATOM 3448 C C . PRO B 1 73 ? -39.344 3.213 -3.641 1 41.22 73 PRO B C 1
ATOM 3450 O O . PRO B 1 73 ? -39 3.35 -2.465 1 41.22 73 PRO B O 1
ATOM 3453 N N . ALA B 1 74 ? -39.031 2.031 -3.961 1 47.5 74 ALA B N 1
ATOM 3454 C CA . ALA B 1 74 ? -37.812 1.312 -3.584 1 47.5 74 ALA B CA 1
ATOM 3455 C C . ALA B 1 74 ? -36.656 2.281 -3.305 1 47.5 74 ALA B C 1
ATOM 3457 O O . ALA B 1 74 ? -36.281 3.074 -4.172 1 47.5 74 ALA B O 1
ATOM 3458 N N . LEU B 1 75 ? -36.531 2.895 -2.086 1 67.12 75 LEU B N 1
ATOM 3459 C CA . LEU B 1 75 ? -35.5 3.816 -1.636 1 67.12 75 LEU B CA 1
ATOM 3460 C C . LEU B 1 75 ? -34.156 3.477 -2.275 1 67.12 75 LEU B C 1
ATOM 3462 O O . LEU B 1 75 ? -33.844 2.305 -2.506 1 67.12 75 LEU B O 1
ATOM 3466 N N . ALA B 1 76 ? -33.531 4.379 -3.037 1 86.19 76 ALA B N 1
ATOM 3467 C CA . ALA B 1 76 ? -32.219 4.23 -3.643 1 86.19 76 ALA B CA 1
ATOM 3468 C C . ALA B 1 76 ? -31.234 3.529 -2.689 1 86.19 76 ALA B C 1
ATOM 3470 O O . ALA B 1 76 ? -31.203 3.832 -1.495 1 86.19 76 ALA B O 1
ATOM 3471 N N . PRO B 1 77 ? -30.672 2.432 -3.166 1 94.88 77 PRO B N 1
ATOM 3472 C CA . PRO B 1 77 ? -29.688 1.771 -2.309 1 94.88 77 PRO B CA 1
ATOM 3473 C C . PRO B 1 77 ? -28.672 2.748 -1.71 1 94.88 77 PRO B C 1
ATOM 3475 O O . PRO B 1 77 ? -28.281 3.715 -2.369 1 94.88 77 PRO B O 1
ATOM 3478 N N . ARG B 1 78 ? -28.391 2.588 -0.421 1 98 78 ARG B N 1
ATOM 3479 C CA . ARG B 1 78 ? -27.406 3.402 0.271 1 98 78 ARG B CA 1
ATOM 3480 C C . ARG B 1 78 ? -26.031 2.732 0.243 1 98 78 ARG B C 1
ATOM 3482 O O . ARG B 1 78 ? -25.875 1.596 0.694 1 98 78 ARG B O 1
ATOM 3489 N N . VAL B 1 79 ? -25.016 3.43 -0.301 1 98.44 79 VAL B N 1
ATOM 3490 C CA . VAL B 1 79 ? -23.656 2.895 -0.362 1 98.44 79 VAL B CA 1
ATOM 3491 C C . VAL B 1 79 ? -22.734 3.732 0.515 1 98.44 79 VAL B C 1
ATOM 3493 O O . VAL B 1 79 ? -22.578 4.934 0.29 1 98.44 79 VAL B O 1
ATOM 3496 N N . ALA B 1 80 ? -22.172 3.086 1.53 1 98.62 80 ALA B N 1
ATOM 3497 C CA . ALA B 1 80 ? -21.234 3.75 2.422 1 98.62 80 ALA B CA 1
ATOM 3498 C C . ALA B 1 80 ? -19.844 3.824 1.789 1 98.62 80 ALA B C 1
ATOM 3500 O O . ALA B 1 80 ? -19.406 2.883 1.122 1 98.62 80 ALA B O 1
ATOM 3501 N N . PHE B 1 81 ? -19.125 4.926 1.904 1 97.12 81 PHE B N 1
ATOM 3502 C CA . PHE B 1 81 ? -17.766 5.121 1.438 1 97.12 81 PHE B CA 1
ATOM 3503 C C . PHE B 1 81 ? -16.969 5.969 2.43 1 97.12 81 PHE B C 1
ATOM 3505 O O . PHE B 1 81 ? -17.547 6.711 3.225 1 97.12 81 PHE B O 1
ATOM 3512 N N . GLN B 1 82 ? -15.711 5.793 2.469 1 92.44 82 GLN B N 1
ATOM 3513 C CA . GLN B 1 82 ? -14.852 6.672 3.256 1 92.44 82 GLN B CA 1
ATOM 3514 C C . GLN B 1 82 ? -14.539 7.961 2.496 1 92.44 82 GLN B C 1
ATOM 3516 O O . GLN B 1 82 ? -14.086 7.918 1.352 1 92.44 82 GLN B O 1
ATOM 3521 N N . GLY B 1 83 ? -14.758 9.07 3.049 1 89.38 83 GLY B N 1
ATOM 3522 C CA . GLY B 1 83 ? -14.453 10.359 2.451 1 89.38 83 GLY B CA 1
ATOM 3523 C C . GLY B 1 83 ? -15.641 11.297 2.408 1 89.38 83 GLY B C 1
ATOM 3524 O O . GLY B 1 83 ? -16.609 11.117 3.15 1 89.38 83 GLY B O 1
ATOM 3525 N N . ALA B 1 84 ? -15.477 12.367 1.601 1 90.25 84 ALA B N 1
ATOM 3526 C CA . ALA B 1 84 ? -16.5 13.391 1.406 1 90.25 84 ALA B CA 1
ATOM 3527 C C . ALA B 1 84 ? -16.984 13.414 -0.042 1 90.25 84 ALA B C 1
ATOM 3529 O O . ALA B 1 84 ? -16.359 12.82 -0.921 1 90.25 84 ALA B O 1
ATOM 3530 N N . PRO B 1 85 ? -18.156 14.055 -0.236 1 91.25 85 PRO B N 1
ATOM 3531 C CA . PRO B 1 85 ? -18.609 14.195 -1.625 1 91.25 85 PRO B CA 1
ATOM 3532 C C . PRO B 1 85 ? -17.516 14.742 -2.543 1 91.25 85 PRO B C 1
ATOM 3534 O O . PRO B 1 85 ? -16.797 15.664 -2.168 1 91.25 85 PRO B O 1
ATOM 3537 N N . GLY B 1 86 ? -17.344 14.109 -3.676 1 91.44 86 GLY B N 1
ATOM 3538 C CA . GLY B 1 86 ? -16.297 14.484 -4.613 1 91.44 86 GLY B CA 1
ATOM 3539 C C . GLY B 1 86 ? -15.094 13.555 -4.559 1 91.44 86 GLY B C 1
ATOM 3540 O O . GLY B 1 86 ? -14.227 13.609 -5.43 1 91.44 86 GLY B O 1
ATOM 3541 N N . ALA B 1 87 ? -15.102 12.672 -3.547 1 93.25 87 ALA B N 1
ATOM 3542 C CA . ALA B 1 87 ? -14.008 11.711 -3.396 1 93.25 87 ALA B CA 1
ATOM 3543 C C . ALA B 1 87 ? -14.07 10.633 -4.469 1 93.25 87 ALA B C 1
ATOM 3545 O O . ALA B 1 87 ? -15.148 10.328 -4.988 1 93.25 87 ALA B O 1
ATOM 3546 N N . TYR B 1 88 ? -12.977 10.047 -4.773 1 93.81 88 TYR B N 1
ATOM 3547 C CA . TYR B 1 88 ? -12.922 8.945 -5.723 1 93.81 88 TYR B CA 1
ATOM 3548 C C . TYR B 1 88 ? -13.75 7.762 -5.238 1 93.81 88 TYR B C 1
ATOM 3550 O O . TYR B 1 88 ? -14.375 7.062 -6.039 1 93.81 88 TYR B O 1
ATOM 3558 N N . SER B 1 89 ? -13.805 7.531 -3.949 1 95.5 89 SER B N 1
ATOM 3559 C CA . SER B 1 89 ? -14.609 6.449 -3.4 1 95.5 89 SER B CA 1
ATOM 3560 C C . SER B 1 89 ? -16.094 6.668 -3.678 1 95.5 89 SER B C 1
ATOM 3562 O O . SER B 1 89 ? -16.844 5.715 -3.912 1 95.5 89 SER B O 1
ATOM 3564 N N . GLU B 1 90 ? -16.484 7.883 -3.586 1 95.69 90 GLU B N 1
ATOM 3565 C CA . GLU B 1 90 ? -17.875 8.172 -3.918 1 95.69 90 GLU B CA 1
ATOM 3566 C C . GLU B 1 90 ? -18.172 7.867 -5.387 1 95.69 90 GLU B C 1
ATOM 3568 O O . GLU B 1 90 ? -19.203 7.285 -5.711 1 95.69 90 GLU B O 1
ATOM 3573 N N . PHE B 1 91 ? -17.297 8.312 -6.215 1 94.69 91 PHE B N 1
ATOM 3574 C CA . PHE B 1 91 ? -17.453 8.039 -7.637 1 94.69 91 PHE B CA 1
ATOM 3575 C C . PHE B 1 91 ? -17.484 6.535 -7.895 1 94.69 91 PHE B C 1
ATOM 3577 O O . PHE B 1 91 ? -18.266 6.062 -8.719 1 94.69 91 PHE B O 1
ATOM 3584 N N . ALA B 1 92 ? -16.609 5.82 -7.211 1 96.44 92 ALA B N 1
ATOM 3585 C CA . ALA B 1 92 ? -16.625 4.367 -7.336 1 96.44 92 ALA B CA 1
ATOM 3586 C C . ALA B 1 92 ? -17.984 3.799 -6.941 1 96.44 92 ALA B C 1
ATOM 3588 O O . ALA B 1 92 ? -18.516 2.912 -7.613 1 96.44 92 ALA B O 1
ATOM 3589 N N . ALA B 1 93 ? -18.547 4.324 -5.867 1 97.19 93 ALA B N 1
ATOM 3590 C CA . ALA B 1 93 ? -19.859 3.891 -5.398 1 97.19 93 ALA B CA 1
ATOM 3591 C C . ALA B 1 93 ? -20.922 4.145 -6.457 1 97.19 93 ALA B C 1
ATOM 3593 O O . ALA B 1 93 ? -21.703 3.246 -6.785 1 97.19 93 ALA B O 1
ATOM 3594 N N . LYS B 1 94 ? -20.906 5.293 -7.039 1 95.69 94 LYS B N 1
ATOM 3595 C CA . LYS B 1 94 ? -21.922 5.688 -8.016 1 95.69 94 LYS B CA 1
ATOM 3596 C C . LYS B 1 94 ? -21.734 4.926 -9.328 1 95.69 94 LYS B C 1
ATOM 3598 O O . LYS B 1 94 ? -22.703 4.684 -10.047 1 95.69 94 LYS B O 1
ATOM 3603 N N . THR B 1 95 ? -20.531 4.613 -9.602 1 94.69 95 THR B N 1
ATOM 3604 C CA . THR B 1 95 ? -20.25 3.793 -10.781 1 94.69 95 THR B CA 1
ATOM 3605 C C . THR B 1 95 ? -20.766 2.369 -10.578 1 94.69 95 THR B C 1
ATOM 3607 O O . THR B 1 95 ? -21.375 1.789 -11.469 1 94.69 95 THR B O 1
ATOM 3610 N N . ALA B 1 96 ? -20.547 1.823 -9.383 1 95.56 96 ALA B N 1
ATOM 3611 C CA . ALA B 1 96 ? -20.969 0.458 -9.07 1 95.56 96 ALA B CA 1
ATOM 3612 C C . ALA B 1 96 ? -22.484 0.355 -8.961 1 95.56 96 ALA B C 1
ATOM 3614 O O . ALA B 1 96 ? -23.078 -0.636 -9.398 1 95.56 96 ALA B O 1
ATOM 3615 N N . VAL B 1 97 ? -23.094 1.357 -8.328 1 96.31 97 VAL B N 1
ATOM 3616 C CA . VAL B 1 97 ? -24.547 1.387 -8.117 1 96.31 97 VAL B CA 1
ATOM 3617 C C . VAL B 1 97 ? -25.109 2.721 -8.594 1 96.31 97 VAL B C 1
ATOM 3619 O O . VAL B 1 97 ? -25.375 3.615 -7.793 1 96.31 97 VAL B O 1
ATOM 3622 N N . PRO B 1 98 ? -25.344 2.766 -9.898 1 94.69 98 PRO B N 1
ATOM 3623 C CA . PRO B 1 98 ? -25.875 4.023 -10.43 1 94.69 98 PRO B CA 1
ATOM 3624 C C . PRO B 1 98 ? -27.156 4.461 -9.734 1 94.69 98 PRO B C 1
ATOM 3626 O O . PRO B 1 98 ? -28.047 3.645 -9.516 1 94.69 98 PRO B O 1
ATOM 3629 N N . GLY B 1 99 ? -27.25 5.68 -9.312 1 93.88 99 GLY B N 1
ATOM 3630 C CA . GLY B 1 99 ? -28.453 6.23 -8.688 1 93.88 99 GLY B CA 1
ATOM 3631 C C . GLY B 1 99 ? -28.484 6.016 -7.188 1 93.88 99 GLY B C 1
ATOM 3632 O O . GLY B 1 99 ? -29.422 6.445 -6.52 1 93.88 99 GLY B O 1
ATOM 3633 N N . CYS B 1 100 ? -27.422 5.484 -6.656 1 96.19 100 CYS B N 1
ATOM 3634 C CA . CYS B 1 100 ? -27.438 5.207 -5.223 1 96.19 100 CYS B CA 1
ATOM 3635 C C . CYS B 1 100 ? -27.297 6.496 -4.422 1 96.19 100 CYS B C 1
ATOM 3637 O O . CYS B 1 100 ? -26.828 7.508 -4.934 1 96.19 100 CYS B O 1
ATOM 3639 N N . ALA B 1 101 ? -27.859 6.41 -3.172 1 97.12 101 ALA B N 1
ATOM 3640 C CA . ALA B 1 101 ? -27.484 7.395 -2.158 1 97.12 101 ALA B CA 1
ATOM 3641 C C . ALA B 1 101 ? -26.172 7.02 -1.478 1 97.12 101 ALA B C 1
ATOM 3643 O O . ALA B 1 101 ? -25.953 5.852 -1.157 1 97.12 101 ALA B O 1
ATOM 3644 N N . THR B 1 102 ? -25.312 7.969 -1.367 1 96.81 102 THR B N 1
ATOM 3645 C CA . THR B 1 102 ? -24.031 7.672 -0.755 1 96.81 102 THR B CA 1
ATOM 3646 C C . THR B 1 102 ? -24.016 8.094 0.711 1 96.81 102 THR B C 1
ATOM 3648 O O . THR B 1 102 ? -24.656 9.07 1.086 1 96.81 102 THR B O 1
ATOM 3651 N N . VAL B 1 103 ? -23.328 7.34 1.543 1 97.88 103 VAL B N 1
ATOM 3652 C CA . VAL B 1 103 ? -23.188 7.578 2.977 1 97.88 103 VAL B CA 1
ATOM 3653 C C . VAL B 1 103 ? -21.719 7.82 3.314 1 97.88 103 VAL B C 1
ATOM 3655 O O . VAL B 1 103 ? -20.953 6.871 3.484 1 97.88 103 VAL B O 1
ATOM 3658 N N . PRO B 1 104 ? -21.359 9.117 3.432 1 95.31 104 PRO B N 1
ATOM 3659 C CA . PRO B 1 104 ? -19.969 9.414 3.779 1 95.31 104 PRO B CA 1
ATOM 3660 C C . PRO B 1 104 ? -19.594 8.922 5.176 1 95.31 104 PRO B C 1
ATOM 3662 O O . PRO B 1 104 ? -20.406 8.992 6.098 1 95.31 104 PRO B O 1
ATOM 3665 N N . CYS B 1 105 ? -18.438 8.297 5.293 1 92.81 105 CYS B N 1
ATOM 3666 C CA . CYS B 1 105 ? -17.875 7.805 6.551 1 92.81 105 CYS B CA 1
ATOM 3667 C C . CYS B 1 105 ? -16.469 8.32 6.766 1 92.81 105 CYS B C 1
ATOM 3669 O O . CYS B 1 105 ? -15.766 8.656 5.805 1 92.81 105 CYS B O 1
ATOM 3671 N N . ARG B 1 106 ? -16.031 8.359 7.965 1 83.38 106 ARG B N 1
ATOM 3672 C CA . ARG B 1 106 ? -14.711 8.898 8.281 1 83.38 106 ARG B CA 1
ATOM 3673 C C . ARG B 1 106 ? -13.609 7.895 7.934 1 83.38 106 ARG B C 1
ATOM 3675 O O . ARG B 1 106 ? -12.531 8.281 7.488 1 83.38 106 ARG B O 1
ATOM 3682 N N . THR B 1 107 ? -13.859 6.629 8.234 1 85.81 107 THR B N 1
ATOM 3683 C CA . THR B 1 107 ? -12.867 5.59 7.988 1 85.81 107 THR B CA 1
ATOM 3684 C C . THR B 1 107 ? -13.469 4.441 7.188 1 85.81 107 THR B C 1
ATOM 3686 O O . THR B 1 107 ? -14.695 4.336 7.066 1 85.81 107 THR B O 1
ATOM 3689 N N . PHE B 1 108 ? -12.625 3.596 6.668 1 91.81 108 PHE B N 1
ATOM 3690 C CA . PHE B 1 108 ? -13.094 2.4 5.98 1 91.81 108 PHE B CA 1
ATOM 3691 C C . PHE B 1 108 ? -13.82 1.469 6.941 1 91.81 108 PHE B C 1
ATOM 3693 O O . PHE B 1 108 ? -14.812 0.836 6.574 1 91.81 108 PHE B O 1
ATOM 3700 N N . ALA B 1 109 ? -13.336 1.421 8.148 1 89.81 109 ALA B N 1
ATOM 3701 C CA . ALA B 1 109 ? -13.992 0.623 9.18 1 89.81 109 ALA B CA 1
ATOM 3702 C C . ALA B 1 109 ? -15.406 1.129 9.453 1 89.81 109 ALA B C 1
ATOM 3704 O O . ALA B 1 109 ? -16.328 0.335 9.602 1 89.81 109 ALA B O 1
ATOM 3705 N N . ASP B 1 110 ? -15.523 2.428 9.43 1 91.62 110 ASP B N 1
ATOM 3706 C CA . ASP B 1 110 ? -16.844 3.025 9.641 1 91.62 110 ASP B CA 1
ATOM 3707 C C . ASP B 1 110 ? -17.797 2.656 8.5 1 91.62 110 ASP B C 1
ATOM 3709 O O . ASP B 1 110 ? -18.984 2.471 8.719 1 91.62 110 ASP B O 1
ATOM 3713 N N . ALA B 1 111 ? -17.266 2.609 7.328 1 96.38 111 ALA B N 1
ATOM 3714 C CA . ALA B 1 111 ? -18.094 2.26 6.176 1 96.38 111 ALA B CA 1
ATOM 3715 C C . ALA B 1 111 ? -18.641 0.841 6.301 1 96.38 111 ALA B C 1
ATOM 3717 O O . ALA B 1 111 ? -19.828 0.599 6.051 1 96.38 111 ALA B O 1
ATOM 3718 N N . ILE B 1 112 ? -17.812 -0.063 6.75 1 96 112 ILE B N 1
ATOM 3719 C CA . ILE B 1 112 ? -18.234 -1.446 6.945 1 96 112 ILE B CA 1
ATOM 3720 C C . ILE B 1 112 ? -19.234 -1.524 8.094 1 96 112 ILE B C 1
ATOM 3722 O O . ILE B 1 112 ? -20.266 -2.197 7.984 1 96 112 ILE B O 1
ATOM 3726 N N . ALA B 1 113 ? -18.922 -0.803 9.125 1 93.56 113 ALA B N 1
ATOM 3727 C CA . ALA B 1 113 ? -19.797 -0.782 10.297 1 93.56 113 ALA B CA 1
ATOM 3728 C C . ALA B 1 113 ? -21.188 -0.252 9.93 1 93.56 113 ALA B C 1
ATOM 3730 O O . ALA B 1 113 ? -22.188 -0.702 10.484 1 93.56 113 ALA B O 1
ATOM 3731 N N . ALA B 1 114 ? -21.234 0.69 9.062 1 96.88 114 ALA B N 1
ATOM 3732 C CA . ALA B 1 114 ? -22.516 1.258 8.625 1 96.88 114 ALA B CA 1
ATOM 3733 C C . ALA B 1 114 ? -23.391 0.194 7.977 1 96.88 114 ALA B C 1
ATOM 3735 O O . ALA B 1 114 ? -24.609 0.187 8.164 1 96.88 114 ALA B O 1
ATOM 3736 N N . VAL B 1 115 ? -22.812 -0.666 7.25 1 97 115 VAL B N 1
ATOM 3737 C CA . VAL B 1 115 ? -23.562 -1.75 6.625 1 97 115 VAL B CA 1
ATOM 3738 C C . VAL B 1 115 ? -24.047 -2.729 7.691 1 97 115 VAL B C 1
ATOM 3740 O O . VAL B 1 115 ? -25.219 -3.137 7.684 1 97 115 VAL B O 1
ATOM 3743 N N . GLN B 1 116 ? -23.156 -3.037 8.609 1 93.31 116 GLN B N 1
ATOM 3744 C CA . GLN B 1 116 ? -23.5 -3.977 9.672 1 93.31 116 GLN B CA 1
ATOM 3745 C C . GLN B 1 116 ? -24.625 -3.428 10.547 1 93.31 116 GLN B C 1
ATOM 3747 O O . GLN B 1 116 ? -25.469 -4.188 11.031 1 93.31 116 GLN B O 1
ATOM 3752 N N . ALA B 1 117 ? -24.656 -2.146 10.711 1 94.5 117 ALA B N 1
ATOM 3753 C CA . ALA B 1 117 ? -25.641 -1.493 11.562 1 94.5 117 ALA B CA 1
ATOM 3754 C C . ALA B 1 117 ? -26.922 -1.207 10.797 1 94.5 117 ALA B C 1
ATOM 3756 O O . ALA B 1 117 ? -27.891 -0.694 11.367 1 94.5 117 ALA B O 1
ATOM 3757 N N . GLY B 1 118 ? -26.938 -1.448 9.547 1 94.75 118 GLY B N 1
ATOM 3758 C CA . GLY B 1 118 ? -28.125 -1.216 8.742 1 94.75 118 GLY B CA 1
ATOM 3759 C C . GLY B 1 118 ? -28.266 0.226 8.289 1 94.75 118 GLY B C 1
ATOM 3760 O O . GLY B 1 118 ? -29.312 0.615 7.758 1 94.75 118 GLY B O 1
ATOM 3761 N N . GLN B 1 119 ? -27.25 1.013 8.445 1 96.88 119 GLN B N 1
ATOM 3762 C CA . GLN B 1 119 ? -27.266 2.416 8.047 1 96.88 119 GLN B CA 1
ATOM 3763 C C . GLN B 1 119 ? -26.938 2.566 6.562 1 96.88 119 GLN B C 1
ATOM 3765 O O . GLN B 1 119 ? -27.172 3.627 5.98 1 96.88 119 GLN B O 1
ATOM 3770 N N . ALA B 1 120 ? -26.359 1.562 5.961 1 97.94 120 ALA B N 1
ATOM 3771 C CA . ALA B 1 120 ? -26.078 1.452 4.531 1 97.94 120 ALA B CA 1
ATOM 3772 C C . ALA B 1 120 ? -26.359 0.039 4.023 1 97.94 120 ALA B C 1
ATOM 3774 O O . ALA B 1 120 ? -26.391 -0.913 4.809 1 97.94 120 ALA B O 1
ATOM 3775 N N . ASP B 1 121 ? -26.609 -0.027 2.787 1 97.62 121 ASP B N 1
ATOM 3776 C CA . ASP B 1 121 ? -26.891 -1.331 2.197 1 97.62 121 ASP B CA 1
ATOM 3777 C C . ASP B 1 121 ? -25.625 -2.01 1.705 1 97.62 121 ASP B C 1
ATOM 3779 O O . ASP B 1 121 ? -25.531 -3.238 1.668 1 97.62 121 ASP B O 1
ATOM 3783 N N . ARG B 1 122 ? -24.688 -1.18 1.316 1 98.19 122 ARG B N 1
ATOM 3784 C CA . ARG B 1 122 ? -23.406 -1.648 0.783 1 98.19 122 ARG B CA 1
ATOM 3785 C C . ARG B 1 122 ? -22.266 -0.71 1.174 1 98.19 122 ARG B C 1
ATOM 3787 O O . ARG B 1 122 ? -22.516 0.399 1.655 1 98.19 122 ARG B O 1
ATOM 3794 N N . ALA B 1 123 ? -21.047 -1.229 1.042 1 98.56 123 ALA B N 1
ATOM 3795 C CA . ALA B 1 123 ? -19.859 -0.416 1.256 1 98.56 123 ALA B CA 1
ATOM 3796 C C . ALA B 1 123 ? -18.875 -0.569 0.099 1 98.56 123 ALA B C 1
ATOM 3798 O O . ALA B 1 123 ? -18.734 -1.655 -0.468 1 98.56 123 ALA B O 1
ATOM 3799 N N . ILE B 1 124 ? -18.234 0.52 -0.297 1 98.5 124 ILE B N 1
ATOM 3800 C CA . ILE B 1 124 ? -17.219 0.495 -1.348 1 98.5 124 ILE B CA 1
ATOM 3801 C C . ILE B 1 124 ? -15.852 0.787 -0.748 1 98.5 124 ILE B C 1
ATOM 3803 O O . ILE B 1 124 ? -15.688 1.74 0.018 1 98.5 124 ILE B O 1
ATOM 3807 N N . LEU B 1 125 ? -14.883 -0.11 -1.041 1 97.62 125 LEU B N 1
ATOM 3808 C CA . LEU B 1 125 ? -13.531 0.029 -0.496 1 97.62 125 LEU B CA 1
ATOM 3809 C C . LEU B 1 125 ? -12.484 -0.113 -1.595 1 97.62 125 LEU B C 1
ATOM 3811 O O . LEU B 1 125 ? -12.602 -0.986 -2.459 1 97.62 125 LEU B O 1
ATOM 3815 N N . PRO B 1 126 ? -11.469 0.837 -1.568 1 95.62 126 PRO B N 1
ATOM 3816 C CA . PRO B 1 126 ? -10.305 0.563 -2.416 1 95.62 126 PRO B CA 1
ATOM 3817 C C . PRO B 1 126 ? -9.453 -0.593 -1.896 1 95.62 126 PRO B C 1
ATOM 3819 O O . PRO B 1 126 ? -9.25 -0.718 -0.685 1 95.62 126 PRO B O 1
ATOM 3822 N N . VAL B 1 127 ? -8.953 -1.486 -2.812 1 94.5 127 VAL B N 1
ATOM 3823 C CA . VAL B 1 127 ? -8.242 -2.652 -2.303 1 94.5 127 VAL B CA 1
ATOM 3824 C C . VAL B 1 127 ? -6.895 -2.785 -3.012 1 94.5 127 VAL B C 1
ATOM 3826 O O . VAL B 1 127 ? -6.008 -3.502 -2.545 1 94.5 127 VAL B O 1
ATOM 3829 N N . GLU B 1 128 ? -6.746 -2.16 -4.121 1 90.44 128 GLU B N 1
ATOM 3830 C CA . GLU B 1 128 ? -5.504 -2.26 -4.879 1 90.44 128 GLU B CA 1
ATOM 3831 C C . GLU B 1 128 ? -5.297 -1.033 -5.766 1 90.44 128 GLU B C 1
ATOM 3833 O O . GLU B 1 128 ? -6.25 -0.522 -6.359 1 90.44 128 GLU B O 1
ATOM 3838 N N . SER B 1 129 ? -4.078 -0.573 -5.77 1 87 129 SER B N 1
ATOM 3839 C CA . SER B 1 129 ? -3.719 0.512 -6.68 1 87 129 SER B CA 1
ATOM 3840 C C . SER B 1 129 ? -2.408 0.217 -7.398 1 87 129 SER B C 1
ATOM 3842 O O . SER B 1 129 ? -1.523 -0.44 -6.848 1 87 129 SER B O 1
ATOM 3844 N N . THR B 1 130 ? -2.324 0.729 -8.594 1 80.75 130 THR B N 1
ATOM 3845 C CA . THR B 1 130 ? -1.112 0.528 -9.383 1 80.75 130 THR B CA 1
ATOM 3846 C C . THR B 1 130 ? 0.071 1.251 -8.75 1 80.75 130 THR B C 1
ATOM 3848 O O . THR B 1 130 ? 1.225 0.871 -8.961 1 80.75 130 THR B O 1
ATOM 3851 N N . MET B 1 131 ? -0.188 2.221 -7.898 1 78.62 131 MET B N 1
ATOM 3852 C CA . MET B 1 131 ? 0.875 3.018 -7.297 1 78.62 131 MET B CA 1
ATOM 3853 C C . MET B 1 131 ? 1.209 2.51 -5.898 1 78.62 131 MET B C 1
ATOM 3855 O O . MET B 1 131 ? 2.377 2.486 -5.504 1 78.62 131 MET B O 1
ATOM 3859 N N . GLU B 1 132 ? 0.18 2.016 -5.227 1 82.25 132 GLU B N 1
ATOM 3860 C CA . GLU B 1 132 ? 0.393 1.713 -3.814 1 82.25 132 GLU B CA 1
ATOM 3861 C C . GLU B 1 132 ? 0.317 0.211 -3.555 1 82.25 132 GLU B C 1
ATOM 3863 O O . GLU B 1 132 ? 0.618 -0.249 -2.451 1 82.25 132 GLU B O 1
ATOM 3868 N N . GLY B 1 133 ? -0.087 -0.522 -4.512 1 83.5 133 GLY B N 1
ATOM 3869 C CA . GLY B 1 133 ? -0.209 -1.955 -4.297 1 83.5 133 GLY B CA 1
ATOM 3870 C C . GLY B 1 133 ? -1.471 -2.342 -3.549 1 83.5 133 GLY B C 1
ATOM 3871 O O . GLY B 1 133 ? -2.51 -1.694 -3.697 1 83.5 133 GLY B O 1
ATOM 3872 N N . THR B 1 134 ? -1.383 -3.449 -2.869 1 88.5 134 THR B N 1
ATOM 3873 C CA . THR B 1 134 ? -2.541 -4.004 -2.178 1 88.5 134 THR B CA 1
ATOM 3874 C C . THR B 1 134 ? -2.76 -3.303 -0.841 1 88.5 134 THR B C 1
ATOM 3876 O O . THR B 1 134 ? -1.817 -3.123 -0.068 1 88.5 134 THR B O 1
ATOM 3879 N N . ALA B 1 135 ? -3.963 -2.85 -0.65 1 89.75 135 ALA B N 1
ATOM 3880 C CA . ALA B 1 135 ? -4.34 -2.312 0.654 1 89.75 135 ALA B CA 1
ATOM 3881 C C . ALA B 1 135 ? -4.723 -3.43 1.62 1 89.75 135 ALA B C 1
ATOM 3883 O O . ALA B 1 135 ? -5.906 -3.723 1.808 1 89.75 135 ALA B O 1
ATOM 3884 N N . LEU B 1 136 ? -3.762 -3.955 2.34 1 87.75 136 LEU B N 1
ATOM 3885 C CA . LEU B 1 136 ? -3.971 -5.129 3.178 1 87.75 136 LEU B CA 1
ATOM 3886 C C . LEU B 1 136 ? -4.91 -4.812 4.336 1 87.75 136 LEU B C 1
ATOM 3888 O O . LEU B 1 136 ? -5.676 -5.672 4.773 1 87.75 136 LEU B O 1
ATOM 3892 N N . ARG B 1 137 ? -4.898 -3.615 4.746 1 87 137 ARG B N 1
ATOM 3893 C CA . ARG B 1 137 ? -5.797 -3.213 5.824 1 87 137 ARG B CA 1
ATOM 3894 C C . ARG B 1 137 ? -7.254 -3.371 5.41 1 87 137 ARG B C 1
ATOM 3896 O O . ARG B 1 137 ? -8.094 -3.795 6.211 1 87 137 ARG B O 1
ATOM 3903 N N . ASN B 1 138 ? -7.543 -2.969 4.227 1 92.62 138 ASN B N 1
ATOM 3904 C CA . ASN B 1 138 ? -8.914 -3.082 3.748 1 92.62 138 ASN B CA 1
ATOM 3905 C C . ASN B 1 138 ? -9.305 -4.539 3.502 1 92.62 138 ASN B C 1
ATOM 3907 O O . ASN B 1 138 ? -10.461 -4.918 3.707 1 92.62 138 ASN B O 1
ATOM 3911 N N . TYR B 1 139 ? -8.344 -5.344 3.096 1 92 139 TYR B N 1
ATOM 3912 C CA . TYR B 1 139 ? -8.602 -6.777 3.033 1 92 139 TYR B CA 1
ATOM 3913 C C . TYR B 1 139 ? -8.891 -7.34 4.422 1 92 139 TYR B C 1
ATOM 3915 O O . TYR B 1 139 ? -9.781 -8.172 4.586 1 92 139 TYR B O 1
ATOM 3923 N N . ASP B 1 140 ? -8.141 -6.922 5.352 1 89.88 140 ASP B N 1
ATOM 3924 C CA . ASP B 1 140 ? -8.359 -7.355 6.73 1 89.88 140 ASP B CA 1
ATOM 3925 C C . ASP B 1 140 ? -9.781 -7.047 7.188 1 89.88 140 ASP B C 1
ATOM 3927 O O . ASP B 1 140 ? -10.43 -7.883 7.816 1 89.88 140 ASP B O 1
ATOM 3931 N N . LEU B 1 141 ? -10.195 -5.859 6.875 1 91.19 141 LEU B N 1
ATOM 3932 C CA . LEU B 1 141 ? -11.562 -5.488 7.227 1 91.19 141 LEU B CA 1
ATOM 3933 C C . LEU B 1 141 ? -12.57 -6.43 6.57 1 91.19 141 LEU B C 1
ATOM 3935 O O . LEU B 1 141 ? -13.523 -6.871 7.215 1 91.19 141 LEU B O 1
ATOM 3939 N N . LEU B 1 142 ? -12.344 -6.703 5.367 1 94.19 142 LEU B N 1
ATOM 3940 C CA . LEU B 1 142 ? -13.211 -7.625 4.637 1 94.19 142 LEU B CA 1
ATOM 3941 C C . LEU B 1 142 ? -13.234 -8.992 5.309 1 94.19 142 LEU B C 1
ATOM 3943 O O . LEU B 1 142 ? -14.297 -9.578 5.5 1 94.19 142 LEU B O 1
ATOM 3947 N N . LEU B 1 143 ? -12.094 -9.469 5.766 1 93.81 143 LEU B N 1
ATOM 3948 C CA . LEU B 1 143 ? -11.953 -10.812 6.309 1 93.81 143 LEU B CA 1
ATOM 3949 C C . LEU B 1 143 ? -12.555 -10.898 7.707 1 93.81 143 LEU B C 1
ATOM 3951 O O . LEU B 1 143 ? -12.992 -11.977 8.133 1 93.81 143 LEU B O 1
ATOM 3955 N N . ARG B 1 144 ? -12.641 -9.805 8.352 1 93.06 144 ARG B N 1
ATOM 3956 C CA . ARG B 1 144 ? -13.102 -9.789 9.734 1 93.06 144 ARG B CA 1
ATOM 3957 C C . ARG B 1 144 ? -14.617 -9.656 9.805 1 93.06 144 ARG B C 1
ATOM 3959 O O . ARG B 1 144 ? -15.211 -9.75 10.891 1 93.06 144 ARG B O 1
ATOM 3966 N N . HIS B 1 145 ? -15.219 -9.43 8.688 1 93.56 145 HIS B N 1
ATOM 3967 C CA . HIS B 1 145 ? -16.656 -9.188 8.672 1 93.56 145 HIS B CA 1
ATOM 3968 C C . HIS B 1 145 ? -17.359 -10.133 7.703 1 93.56 145 HIS B C 1
ATOM 3970 O O . HIS B 1 145 ? -16.719 -10.703 6.816 1 93.56 145 HIS B O 1
ATOM 3976 N N . ASP B 1 146 ? -18.625 -10.273 7.992 1 92.81 146 ASP B N 1
ATOM 3977 C CA . ASP B 1 146 ? -19.422 -11.18 7.172 1 92.81 146 ASP B CA 1
ATOM 3978 C C . ASP B 1 146 ? -20.062 -10.445 6 1 92.81 146 ASP B C 1
ATOM 3980 O O . ASP B 1 146 ? -21.281 -10.32 5.934 1 92.81 146 ASP B O 1
ATOM 3984 N N . LEU B 1 147 ? -19.312 -9.945 5.16 1 95.31 147 LEU B N 1
ATOM 3985 C CA . LEU B 1 147 ? -19.703 -9.32 3.904 1 95.31 147 LEU B CA 1
ATOM 3986 C C . LEU B 1 147 ? -19.062 -10.031 2.717 1 95.31 147 LEU B C 1
ATOM 3988 O O . LEU B 1 147 ? -18.062 -10.727 2.873 1 95.31 147 LEU B O 1
ATOM 3992 N N . VAL B 1 148 ? -19.688 -9.93 1.552 1 96.19 148 VAL B N 1
ATOM 3993 C CA . VAL B 1 148 ? -19.156 -10.578 0.355 1 96.19 148 VAL B CA 1
ATOM 3994 C C . VAL B 1 148 ? -18.922 -9.531 -0.734 1 96.19 148 VAL B C 1
ATOM 3996 O O . VAL B 1 148 ? -19.609 -8.516 -0.789 1 96.19 148 VAL B O 1
ATOM 3999 N N . ILE B 1 149 ? -17.922 -9.812 -1.567 1 97.38 149 ILE B N 1
ATOM 4000 C CA . ILE B 1 149 ? -17.672 -8.969 -2.73 1 97.38 149 ILE B CA 1
ATOM 4001 C C . ILE B 1 149 ? -18.781 -9.172 -3.762 1 97.38 149 ILE B C 1
ATOM 4003 O O . ILE B 1 149 ? -19.031 -10.297 -4.207 1 97.38 149 ILE B O 1
ATOM 4007 N N . SER B 1 150 ? -19.391 -8.102 -4.156 1 96.06 150 SER B N 1
ATOM 4008 C CA . SER B 1 150 ? -20.484 -8.227 -5.113 1 96.06 150 SER B CA 1
ATOM 4009 C C . SER B 1 150 ? -20.125 -7.594 -6.453 1 96.06 150 SER B C 1
ATOM 4011 O O . SER B 1 150 ? -20.734 -7.902 -7.477 1 96.06 150 SER B O 1
ATOM 4013 N N . GLN B 1 151 ? -19.188 -6.684 -6.445 1 96.44 151 GLN B N 1
ATOM 4014 C CA . GLN B 1 151 ? -18.734 -6.023 -7.664 1 96.44 151 GLN B CA 1
ATOM 4015 C C . GLN B 1 151 ? -17.312 -5.492 -7.5 1 96.44 151 GLN B C 1
ATOM 4017 O O . GLN B 1 151 ? -16.812 -5.383 -6.379 1 96.44 151 GLN B O 1
ATOM 4022 N N . GLU B 1 152 ? -16.672 -5.277 -8.594 1 96.56 152 GLU B N 1
ATOM 4023 C CA . GLU B 1 152 ? -15.438 -4.496 -8.617 1 96.56 152 GLU B CA 1
ATOM 4024 C C . GLU B 1 152 ? -15.539 -3.326 -9.594 1 96.56 152 GLU B C 1
ATOM 4026 O O . GLU B 1 152 ? -16.297 -3.387 -10.562 1 96.56 152 GLU B O 1
ATOM 4031 N N . VAL B 1 153 ? -14.859 -2.242 -9.219 1 95.5 153 VAL B N 1
ATOM 4032 C CA . VAL B 1 153 ? -14.766 -1.055 -10.062 1 95.5 153 VAL B CA 1
ATOM 4033 C C . VAL B 1 153 ? -13.312 -0.599 -10.148 1 95.5 153 VAL B C 1
ATOM 4035 O O . VAL B 1 153 ? -12.625 -0.504 -9.133 1 95.5 153 VAL B O 1
ATOM 4038 N N . ASN B 1 154 ? -12.852 -0.408 -11.375 1 92.69 154 ASN B N 1
ATOM 4039 C CA . ASN B 1 154 ? -11.523 0.173 -11.594 1 92.69 154 ASN B CA 1
ATOM 4040 C C . ASN B 1 154 ? -11.617 1.646 -11.977 1 92.69 154 ASN B C 1
ATOM 4042 O O . ASN B 1 154 ? -12.266 1.996 -12.969 1 92.69 154 ASN B O 1
ATOM 4046 N N . LEU B 1 155 ? -10.945 2.479 -11.141 1 93 155 LEU B N 1
ATOM 4047 C CA . LEU B 1 155 ? -11.016 3.914 -11.383 1 93 155 LEU B CA 1
ATOM 4048 C C . LEU B 1 155 ? -9.641 4.469 -11.75 1 93 155 LEU B C 1
ATOM 4050 O O . LEU B 1 155 ? -8.641 4.145 -11.109 1 93 155 LEU B O 1
ATOM 4054 N N . PHE B 1 156 ? -9.672 5.23 -12.852 1 90.12 156 PHE B N 1
ATOM 4055 C CA . PHE B 1 156 ? -8.5 6.035 -13.164 1 90.12 156 PHE B CA 1
ATOM 4056 C C . PHE B 1 156 ? -8.422 7.254 -12.258 1 90.12 156 PHE B C 1
ATOM 4058 O O . PHE B 1 156 ? -9.305 8.109 -12.281 1 90.12 156 PHE B O 1
ATOM 4065 N N . VAL B 1 157 ? -7.395 7.27 -11.406 1 89.5 157 VAL B N 1
ATOM 4066 C CA . VAL B 1 157 ? -7.246 8.375 -10.461 1 89.5 157 VAL B CA 1
ATOM 4067 C C . VAL B 1 157 ? -6.332 9.445 -11.055 1 89.5 157 VAL B C 1
ATOM 4069 O O . VAL B 1 157 ? -5.125 9.227 -11.195 1 89.5 157 VAL B O 1
ATOM 4072 N N . HIS B 1 158 ? -6.789 10.477 -11.555 1 89.75 158 HIS B N 1
ATOM 4073 C CA . HIS B 1 158 ? -5.953 11.594 -11.977 1 89.75 158 HIS B CA 1
ATOM 4074 C C . HIS B 1 158 ? -6.238 12.844 -11.141 1 89.75 158 HIS B C 1
ATOM 4076 O O . HIS B 1 158 ? -7.367 13.047 -10.688 1 89.75 158 HIS B O 1
ATOM 4082 N N . TYR B 1 159 ? -5.285 13.641 -10.898 1 94.38 159 TYR B N 1
ATOM 4083 C CA . TYR B 1 159 ? -5.344 14.781 -9.992 1 94.38 159 TYR B CA 1
ATOM 4084 C C . TYR B 1 159 ? -5.402 16.094 -10.773 1 94.38 159 TYR B C 1
ATOM 4086 O O . TYR B 1 159 ? -4.766 16.219 -11.82 1 94.38 159 TYR B O 1
ATOM 4094 N N . CYS B 1 160 ? -6.184 16.969 -10.258 1 96.06 160 CYS B N 1
ATOM 4095 C CA . CYS B 1 160 ? -6.234 18.344 -10.75 1 96.06 160 CYS B CA 1
ATOM 4096 C C . CYS B 1 160 ? -5.703 19.312 -9.703 1 96.06 160 CYS B C 1
ATOM 4098 O O . CYS B 1 160 ? -5.805 19.062 -8.5 1 96.06 160 CYS B O 1
ATOM 4100 N N . LEU B 1 161 ? -5.07 20.312 -10.242 1 98.06 161 LEU B N 1
ATOM 4101 C CA . LEU B 1 161 ? -4.809 21.484 -9.414 1 98.06 161 LEU B CA 1
ATOM 4102 C C . LEU B 1 161 ? -5.988 22.438 -9.438 1 98.06 161 LEU B C 1
ATOM 4104 O O . LEU B 1 161 ? -6.348 22.969 -10.5 1 98.06 161 LEU B O 1
ATOM 4108 N N . LEU B 1 162 ? -6.559 22.641 -8.281 1 98.19 162 LEU B N 1
ATOM 4109 C CA . LEU B 1 162 ? -7.797 23.406 -8.195 1 98.19 162 LEU B CA 1
ATOM 4110 C C . LEU B 1 162 ? -7.582 24.688 -7.395 1 98.19 162 LEU B C 1
ATOM 4112 O O . LEU B 1 162 ? -6.848 24.703 -6.406 1 98.19 162 LEU B O 1
ATOM 4116 N N . ALA B 1 163 ? -8.242 25.75 -7.809 1 98.38 163 ALA B N 1
ATOM 4117 C CA . ALA B 1 163 ? -8.203 27.016 -7.102 1 98.38 163 ALA B CA 1
ATOM 4118 C C . ALA B 1 163 ? -9.562 27.719 -7.141 1 98.38 163 ALA B C 1
ATOM 4120 O O . ALA B 1 163 ? -10.453 27.297 -7.879 1 98.38 163 ALA B O 1
ATOM 4121 N N . MET B 1 164 ? -9.672 28.688 -6.242 1 98 164 MET B N 1
ATOM 4122 C CA . MET B 1 164 ? -10.867 29.531 -6.273 1 98 164 MET B CA 1
ATOM 4123 C C . MET B 1 164 ? -11.055 30.172 -7.648 1 98 164 MET B C 1
ATOM 4125 O O . MET B 1 164 ? -10.07 30.469 -8.328 1 98 164 MET B O 1
ATOM 4129 N N . PRO B 1 165 ? -12.328 30.328 -8.055 1 97.12 165 PRO B N 1
ATOM 4130 C CA . PRO B 1 165 ? -12.578 30.922 -9.375 1 97.12 165 PRO B CA 1
ATOM 4131 C C . PRO B 1 165 ? -11.844 32.25 -9.578 1 97.12 165 PRO B C 1
ATOM 4133 O O . PRO B 1 165 ? -11.875 33.125 -8.703 1 97.12 165 PRO B O 1
ATOM 4136 N N . GLY B 1 166 ? -11.164 32.312 -10.672 1 96.81 166 GLY B N 1
ATOM 4137 C CA . GLY B 1 166 ? -10.508 33.562 -11.039 1 96.81 166 GLY B CA 1
ATOM 4138 C C . GLY B 1 166 ? -9.07 33.625 -10.562 1 96.81 166 GLY B C 1
ATOM 4139 O O . GLY B 1 166 ? -8.32 34.531 -10.984 1 96.81 166 GLY B O 1
ATOM 4140 N N . VAL B 1 167 ? -8.633 32.781 -9.68 1 97.19 167 VAL B N 1
ATOM 4141 C CA . VAL B 1 167 ? -7.266 32.812 -9.172 1 97.19 167 VAL B CA 1
ATOM 4142 C C . VAL B 1 167 ? -6.293 32.344 -10.258 1 97.19 167 VAL B C 1
ATOM 4144 O O . VAL B 1 167 ? -6.527 31.344 -10.93 1 97.19 167 VAL B O 1
ATOM 4147 N N . ARG B 1 168 ? -5.242 33.125 -10.508 1 94.56 168 ARG B N 1
ATOM 4148 C CA . ARG B 1 168 ? -4.184 32.781 -11.445 1 94.56 168 ARG B CA 1
ATOM 4149 C C . ARG B 1 168 ? -3.082 31.984 -10.742 1 94.56 168 ARG B C 1
ATOM 4151 O O . ARG B 1 168 ? -2.816 32.188 -9.562 1 94.56 168 ARG B O 1
ATOM 4158 N N . PRO B 1 169 ? -2.438 31.078 -11.477 1 93.69 169 PRO B N 1
ATOM 4159 C CA . PRO B 1 169 ? -1.384 30.25 -10.891 1 93.69 169 PRO B CA 1
ATOM 4160 C C . PRO B 1 169 ? -0.323 31.062 -10.164 1 93.69 169 PRO B C 1
ATOM 4162 O O . PRO B 1 169 ? 0.173 30.656 -9.109 1 93.69 169 PRO B O 1
ATOM 4165 N N . ALA B 1 170 ? -0.012 32.25 -10.68 1 93.75 170 ALA B N 1
ATOM 4166 C CA . ALA B 1 170 ? 1.041 33.094 -10.117 1 93.75 170 ALA B CA 1
ATOM 4167 C C . ALA B 1 170 ? 0.652 33.594 -8.734 1 93.75 170 ALA B C 1
ATOM 4169 O O . ALA B 1 170 ? 1.51 34.031 -7.961 1 93.75 170 ALA B O 1
ATOM 4170 N N . GLU B 1 171 ? -0.563 33.531 -8.383 1 95.75 171 GLU B N 1
ATOM 4171 C CA . GLU B 1 171 ? -1.062 34.062 -7.105 1 95.75 171 GLU B CA 1
ATOM 4172 C C . GLU B 1 171 ? -1.005 32.969 -6.027 1 95.75 171 GLU B C 1
ATOM 4174 O O . GLU B 1 171 ? -1.185 33.281 -4.84 1 95.75 171 GLU B O 1
ATOM 4179 N N . LEU B 1 172 ? -0.701 31.797 -6.453 1 97.12 172 LEU B N 1
ATOM 4180 C CA . LEU B 1 172 ? -0.705 30.672 -5.52 1 97.12 172 LEU B CA 1
ATOM 4181 C C . LEU B 1 172 ? 0.582 30.641 -4.703 1 97.12 172 LEU B C 1
ATOM 4183 O O . LEU B 1 172 ? 1.666 30.891 -5.234 1 97.12 172 LEU B O 1
ATOM 4187 N N . ARG B 1 173 ? 0.403 30.359 -3.408 1 96.5 173 ARG B N 1
ATOM 4188 C CA . ARG B 1 173 ? 1.547 30.297 -2.506 1 96.5 173 ARG B CA 1
ATOM 4189 C C . ARG B 1 173 ? 1.686 28.891 -1.906 1 96.5 173 ARG B C 1
ATOM 4191 O O . ARG B 1 173 ? 2.775 28.5 -1.484 1 96.5 173 ARG B O 1
ATOM 4198 N N . ARG B 1 174 ? 0.583 28.234 -1.826 1 96.44 174 ARG B N 1
ATOM 4199 C CA . ARG B 1 174 ? 0.642 26.906 -1.202 1 96.44 174 ARG B CA 1
ATOM 4200 C C . ARG B 1 174 ? -0.362 25.953 -1.841 1 96.44 174 ARG B C 1
ATOM 4202 O O . ARG B 1 174 ? -1.294 26.391 -2.52 1 96.44 174 ARG B O 1
ATOM 4209 N N . VAL B 1 175 ? -0.128 24.672 -1.612 1 97.75 175 VAL B N 1
ATOM 4210 C CA . VAL B 1 175 ? -0.993 23.609 -2.104 1 97.75 175 VAL B CA 1
ATOM 4211 C C . VAL B 1 175 ? -1.396 22.703 -0.947 1 97.75 175 VAL B C 1
ATOM 4213 O O . VAL B 1 175 ? -0.565 22.359 -0.103 1 97.75 175 VAL B O 1
ATOM 4216 N N . ILE B 1 176 ? -2.717 22.406 -0.911 1 97.06 176 ILE B N 1
ATOM 4217 C CA . ILE B 1 176 ? -3.182 21.531 0.155 1 97.06 176 ILE B CA 1
ATOM 4218 C C . ILE B 1 176 ? -3.826 20.281 -0.448 1 97.06 176 ILE B C 1
ATOM 4220 O O . ILE B 1 176 ? -4.449 20.344 -1.509 1 97.06 176 ILE B O 1
ATOM 4224 N N . SER B 1 177 ? -3.615 19.125 0.128 1 96.38 177 SER B N 1
ATOM 4225 C CA . SER B 1 177 ? -4.27 17.875 -0.239 1 96.38 177 SER B CA 1
ATOM 4226 C C . SER B 1 177 ? -3.879 16.75 0.714 1 96.38 177 SER B C 1
ATOM 4228 O O . SER B 1 177 ? -3.238 16.984 1.739 1 96.38 177 SER B O 1
ATOM 4230 N N . HIS B 1 178 ? -4.43 15.539 0.46 1 90.94 178 HIS B N 1
ATOM 4231 C CA . HIS B 1 178 ? -3.947 14.344 1.149 1 90.94 178 HIS B CA 1
ATOM 4232 C C . HIS B 1 178 ? -2.465 14.117 0.875 1 90.94 178 HIS B C 1
ATOM 4234 O O . HIS B 1 178 ? -2.002 14.297 -0.253 1 90.94 178 HIS B O 1
ATOM 4240 N N . PRO B 1 179 ? -1.723 13.625 1.92 1 86.19 179 PRO B N 1
ATOM 4241 C CA . PRO B 1 179 ? -0.285 13.406 1.739 1 86.19 179 PRO B CA 1
ATOM 4242 C C . PRO B 1 179 ? 0.035 12.539 0.524 1 86.19 179 PRO B C 1
ATOM 4244 O O . PRO B 1 179 ? 1.005 12.805 -0.19 1 86.19 179 PRO B O 1
ATOM 4247 N N . MET B 1 180 ? -0.777 11.594 0.283 1 84.88 180 MET B N 1
ATOM 4248 C CA . MET B 1 180 ? -0.539 10.719 -0.862 1 84.88 180 MET B CA 1
ATOM 4249 C C . MET B 1 180 ? -0.671 11.484 -2.172 1 84.88 180 MET B C 1
ATOM 4251 O O . MET B 1 180 ? 0.156 11.336 -3.072 1 84.88 180 MET B O 1
ATOM 4255 N N . ALA B 1 181 ? -1.673 12.266 -2.227 1 91.69 181 ALA B N 1
ATOM 4256 C CA . ALA B 1 181 ? -1.875 13.07 -3.428 1 91.69 181 ALA B CA 1
ATOM 4257 C C . ALA B 1 181 ? -0.737 14.07 -3.619 1 91.69 181 ALA B C 1
ATOM 4259 O O . ALA B 1 181 ? -0.26 14.273 -4.738 1 91.69 181 ALA B O 1
ATOM 4260 N N . LEU B 1 182 ? -0.318 14.688 -2.564 1 92 182 LEU B N 1
ATOM 4261 C CA . LEU B 1 182 ? 0.808 15.609 -2.617 1 92 182 LEU B CA 1
ATOM 4262 C C . LEU B 1 182 ? 2.066 14.914 -3.115 1 92 182 LEU B C 1
ATOM 4264 O O . LEU B 1 182 ? 2.801 15.453 -3.943 1 92 182 LEU B O 1
ATOM 4268 N N . ALA B 1 183 ? 2.221 13.711 -2.654 1 84.62 183 ALA B N 1
ATOM 4269 C CA . ALA B 1 183 ? 3.396 12.938 -3.045 1 84.62 183 ALA B CA 1
ATOM 4270 C C . ALA B 1 183 ? 3.324 12.539 -4.516 1 84.62 183 ALA B C 1
ATOM 4272 O O . ALA B 1 183 ? 4.332 12.586 -5.23 1 84.62 183 ALA B O 1
ATOM 4273 N N . HIS B 1 184 ? 2.145 12.195 -4.945 1 88.62 184 HIS B N 1
ATOM 4274 C CA . HIS B 1 184 ? 1.942 11.727 -6.312 1 88.62 184 HIS B CA 1
ATOM 4275 C C . HIS B 1 184 ? 2.127 12.867 -7.312 1 88.62 184 HIS B C 1
ATOM 4277 O O . HIS B 1 184 ? 2.283 12.625 -8.508 1 88.62 184 HIS B O 1
ATOM 4283 N N . CYS B 1 185 ? 2.158 14.094 -6.82 1 93.19 185 CYS B N 1
ATOM 4284 C CA . CYS B 1 185 ? 2.26 15.25 -7.703 1 93.19 185 CYS B CA 1
ATOM 4285 C C . CYS B 1 185 ? 3.51 16.062 -7.391 1 93.19 185 CYS B C 1
ATOM 4287 O O . CYS B 1 185 ? 3.59 17.25 -7.742 1 93.19 185 CYS B O 1
ATOM 4289 N N . GLY B 1 186 ? 4.402 15.523 -6.695 1 89.19 186 GLY B N 1
ATOM 4290 C CA . GLY B 1 186 ? 5.547 16.25 -6.188 1 89.19 186 GLY B CA 1
ATOM 4291 C C . GLY B 1 186 ? 6.367 16.922 -7.277 1 89.19 186 GLY B C 1
ATOM 4292 O O . GLY B 1 186 ? 6.695 18.094 -7.184 1 89.19 186 GLY B O 1
ATOM 4293 N N . ARG B 1 187 ? 6.695 16.188 -8.273 1 87.06 187 ARG B N 1
ATOM 4294 C CA . ARG B 1 187 ? 7.508 16.734 -9.359 1 87.06 187 ARG B CA 1
ATOM 4295 C C . ARG B 1 187 ? 6.758 17.828 -10.109 1 87.06 187 ARG B C 1
ATOM 4297 O O . ARG B 1 187 ? 7.328 18.875 -10.414 1 87.06 187 ARG B O 1
ATOM 4304 N N . ALA B 1 188 ? 5.535 17.594 -10.383 1 92.75 188 ALA B N 1
ATOM 4305 C CA . ALA B 1 188 ? 4.723 18.578 -11.086 1 92.75 188 ALA B CA 1
ATOM 4306 C C . ALA B 1 188 ? 4.609 19.875 -10.273 1 92.75 188 ALA B C 1
ATOM 4308 O O . ALA B 1 188 ? 4.719 20.969 -10.828 1 92.75 188 ALA B O 1
ATOM 4309 N N . LEU B 1 189 ? 4.422 19.719 -9 1 94.88 189 LEU B N 1
ATOM 4310 C CA . LEU B 1 189 ? 4.309 20.875 -8.117 1 94.88 189 LEU B CA 1
ATOM 4311 C C . LEU B 1 189 ? 5.613 21.656 -8.086 1 94.88 189 LEU B C 1
ATOM 4313 O O . LEU B 1 189 ? 5.605 22.891 -8.117 1 94.88 189 LEU B O 1
ATOM 4317 N N . ALA B 1 190 ? 6.68 20.938 -8.016 1 89.5 190 ALA B N 1
ATOM 4318 C CA . ALA B 1 190 ? 7.988 21.594 -8.016 1 89.5 190 ALA B CA 1
ATOM 4319 C C . ALA B 1 190 ? 8.211 22.375 -9.297 1 89.5 190 ALA B C 1
ATOM 4321 O O . ALA B 1 190 ? 8.719 23.5 -9.266 1 89.5 190 ALA B O 1
ATOM 4322 N N . GLN B 1 191 ? 7.801 21.844 -10.336 1 91.56 191 GLN B N 1
ATOM 4323 C CA . GLN B 1 191 ? 7.941 22.5 -11.633 1 91.56 191 GLN B CA 1
ATOM 4324 C C . GLN B 1 191 ? 7.094 23.766 -11.703 1 91.56 191 GLN B C 1
ATOM 4326 O O . GLN B 1 191 ? 7.461 24.719 -12.391 1 91.56 191 GLN B O 1
ATOM 4331 N N . LEU B 1 192 ? 6.039 23.781 -10.992 1 93.69 192 LEU B N 1
ATOM 4332 C CA . LEU B 1 192 ? 5.145 24.938 -10.969 1 93.69 192 LEU B CA 1
ATOM 4333 C C . LEU B 1 192 ? 5.605 25.953 -9.938 1 93.69 192 LEU B C 1
ATOM 4335 O O . LEU B 1 192 ? 4.992 27.016 -9.789 1 93.69 192 LEU B O 1
ATOM 4339 N N . GLY B 1 193 ? 6.648 25.578 -9.18 1 93.12 193 GLY B N 1
ATOM 4340 C CA . GLY B 1 193 ? 7.16 26.484 -8.156 1 93.12 193 GLY B CA 1
ATOM 4341 C C . GLY B 1 193 ? 6.34 26.469 -6.879 1 93.12 193 GLY B C 1
ATOM 4342 O O . GLY B 1 193 ? 6.422 27.391 -6.07 1 93.12 193 GLY B O 1
ATOM 4343 N N . LEU B 1 194 ? 5.492 25.484 -6.746 1 95 194 LEU B N 1
ATOM 4344 C CA . LEU B 1 194 ? 4.656 25.359 -5.559 1 95 194 LEU B CA 1
ATOM 4345 C C . LEU B 1 194 ? 5.309 24.453 -4.527 1 95 194 LEU B C 1
ATOM 4347 O O . LEU B 1 194 ? 5.008 23.25 -4.465 1 95 194 LEU B O 1
ATOM 4351 N N . HIS B 1 195 ? 6.043 24.984 -3.645 1 90.06 195 HIS B N 1
ATOM 4352 C CA . HIS B 1 195 ? 6.887 24.234 -2.725 1 90.06 195 HIS B CA 1
ATOM 4353 C C . HIS B 1 195 ? 6.219 24.078 -1.362 1 90.06 195 HIS B C 1
ATOM 4355 O O . HIS B 1 195 ? 6.52 23.141 -0.619 1 90.06 195 HIS B O 1
ATOM 4361 N N . ARG B 1 196 ? 5.387 25.031 -1.04 1 93.94 196 ARG B N 1
ATOM 4362 C CA . ARG B 1 196 ? 4.676 24.906 0.229 1 93.94 196 ARG B CA 1
ATOM 4363 C C . ARG B 1 196 ? 3.488 23.969 0.108 1 93.94 196 ARG B C 1
ATOM 4365 O O . ARG B 1 196 ? 2.445 24.328 -0.438 1 93.94 196 ARG B O 1
ATOM 4372 N N . ARG B 1 197 ? 3.662 22.812 0.683 1 92.5 197 ARG B N 1
ATOM 4373 C CA . ARG B 1 197 ? 2.664 21.75 0.607 1 92.5 197 ARG B CA 1
ATOM 4374 C C . ARG B 1 197 ? 2.146 21.375 1.994 1 92.5 197 ARG B C 1
ATOM 4376 O O . ARG B 1 197 ? 2.928 21.047 2.887 1 92.5 197 ARG B O 1
ATOM 4383 N N . GLU B 1 198 ? 0.897 21.453 2.125 1 91.5 198 GLU B N 1
ATOM 4384 C CA . GLU B 1 198 ? 0.292 21.234 3.436 1 91.5 198 GLU B CA 1
ATOM 4385 C C . GLU B 1 198 ? -0.697 20.078 3.4 1 91.5 198 GLU B C 1
ATOM 4387 O O . GLU B 1 198 ? -1.732 20.156 2.736 1 91.5 198 GLU B O 1
ATOM 4392 N N . PRO B 1 199 ? -0.425 19.047 4.195 1 90.69 199 PRO B N 1
ATOM 4393 C CA . PRO B 1 199 ? -1.328 17.891 4.215 1 90.69 199 PRO B CA 1
ATOM 4394 C C . PRO B 1 199 ? -2.652 18.188 4.914 1 90.69 199 PRO B C 1
ATOM 4396 O O . PRO B 1 199 ? -2.68 18.938 5.895 1 90.69 199 PRO B O 1
ATOM 4399 N N . VAL B 1 200 ? -3.689 17.688 4.336 1 89.62 200 VAL B N 1
ATOM 4400 C CA . VAL B 1 200 ? -5.004 17.672 4.973 1 89.62 200 VAL B CA 1
ATOM 4401 C C . VAL B 1 200 ? -5.578 16.266 4.934 1 89.62 200 VAL B C 1
ATOM 4403 O O . VAL B 1 200 ? -4.902 15.32 4.512 1 89.62 200 VAL B O 1
ATOM 4406 N N . GLU B 1 201 ? -6.773 16.078 5.34 1 82.81 201 GLU B N 1
ATOM 4407 C CA . GLU B 1 201 ? -7.324 14.766 5.621 1 82.81 201 GLU B CA 1
ATOM 4408 C C . GLU B 1 201 ? -7.555 13.977 4.336 1 82.81 201 GLU B C 1
ATOM 4410 O O . GLU B 1 201 ? -7.262 12.781 4.27 1 82.81 201 GLU B O 1
ATOM 4415 N N . ASP B 1 202 ? -8.156 14.609 3.4 1 87.06 202 ASP B N 1
ATOM 4416 C CA . ASP B 1 202 ? -8.43 13.938 2.133 1 87.06 202 ASP B CA 1
ATOM 4417 C C . ASP B 1 202 ? -8.539 14.945 0.992 1 87.06 202 ASP B C 1
ATOM 4419 O O . ASP B 1 202 ? -8.5 16.156 1.22 1 87.06 202 ASP B O 1
ATOM 4423 N N . THR B 1 203 ? -8.586 14.477 -0.164 1 91.62 203 THR B N 1
ATOM 4424 C CA . THR B 1 203 ? -8.562 15.336 -1.343 1 91.62 203 THR B CA 1
ATOM 4425 C C . THR B 1 203 ? -9.852 16.156 -1.441 1 91.62 203 THR B C 1
ATOM 4427 O O . THR B 1 203 ? -9.812 17.344 -1.738 1 91.62 203 THR B O 1
ATOM 4430 N N . ALA B 1 204 ? -11 15.523 -1.204 1 91.38 204 ALA B N 1
ATOM 4431 C CA . ALA B 1 204 ? -12.266 16.25 -1.253 1 91.38 204 ALA B CA 1
ATOM 4432 C C . ALA B 1 204 ? -12.352 17.281 -0.131 1 91.38 204 ALA B C 1
ATOM 4434 O O . ALA B 1 204 ? -12.867 18.391 -0.332 1 91.38 204 ALA B O 1
ATOM 4435 N N . GLY B 1 205 ? -11.844 16.922 0.955 1 88.94 205 GLY B N 1
ATOM 4436 C CA . GLY B 1 205 ? -11.789 17.859 2.064 1 88.94 205 GLY B CA 1
ATOM 4437 C C . GLY B 1 205 ? -10.945 19.078 1.77 1 88.94 205 GLY B C 1
ATOM 4438 O O . GLY B 1 205 ? -11.258 20.188 2.227 1 88.94 205 GLY B O 1
ATOM 4439 N N . ALA B 1 206 ? -9.875 18.906 1.059 1 94.62 206 ALA B N 1
ATOM 4440 C CA . ALA B 1 206 ? -9.031 20.031 0.656 1 94.62 206 ALA B CA 1
ATOM 4441 C C . ALA B 1 206 ? -9.828 21.047 -0.14 1 94.62 206 ALA B C 1
ATOM 4443 O O . ALA B 1 206 ? -9.688 22.266 0.079 1 94.62 206 ALA B O 1
ATOM 4444 N N . VAL B 1 207 ? -10.641 20.562 -0.967 1 95.44 207 VAL B N 1
ATOM 4445 C CA . VAL B 1 207 ? -11.461 21.422 -1.812 1 95.44 207 VAL B CA 1
ATOM 4446 C C . VAL B 1 207 ? -12.5 22.141 -0.957 1 95.44 207 VAL B C 1
ATOM 4448 O O . VAL B 1 207 ? -12.727 23.344 -1.124 1 95.44 207 VAL B O 1
ATOM 4451 N N . GLU B 1 208 ? -13.133 21.391 -0.122 1 92.75 208 GLU B N 1
ATOM 4452 C CA . GLU B 1 208 ? -14.109 21.984 0.792 1 92.75 208 GLU B CA 1
ATOM 4453 C C . GLU B 1 208 ? -13.484 23.109 1.605 1 92.75 208 GLU B C 1
ATOM 4455 O O . GLU B 1 208 ? -14.117 24.156 1.831 1 92.75 208 GLU B O 1
ATOM 4460 N N . MET B 1 209 ? -12.273 22.922 2.033 1 92.75 209 MET B N 1
ATOM 4461 C CA . MET B 1 209 ? -11.562 23.922 2.822 1 92.75 209 MET B CA 1
ATOM 4462 C C . MET B 1 209 ? -11.32 25.188 2.008 1 92.75 209 MET B C 1
ATOM 4464 O O . MET B 1 209 ? -11.508 26.297 2.51 1 92.75 209 MET B O 1
ATOM 4468 N N . LEU B 1 210 ? -10.898 25.031 0.773 1 95.62 210 LEU B N 1
ATOM 4469 C CA . LEU B 1 210 ? -10.703 26.188 -0.108 1 95.62 210 LEU B CA 1
ATOM 4470 C C . LEU B 1 210 ? -11.969 27.031 -0.181 1 95.62 210 LEU B C 1
ATOM 4472 O O . LEU B 1 210 ? -11.906 28.25 -0.032 1 95.62 210 LEU B O 1
ATOM 4476 N N . ARG B 1 211 ? -13.016 26.328 -0.359 1 94.06 211 ARG B N 1
ATOM 4477 C CA . ARG B 1 211 ? -14.289 27.016 -0.571 1 94.06 211 ARG B CA 1
ATOM 4478 C C . ARG B 1 211 ? -14.797 27.641 0.724 1 94.06 211 ARG B C 1
ATOM 4480 O O . ARG B 1 211 ? -15.203 28.812 0.74 1 94.06 211 ARG B O 1
ATOM 4487 N N . SER B 1 212 ? -14.812 26.859 1.748 1 94 212 SER B N 1
ATOM 4488 C CA . SER B 1 212 ? -15.375 27.328 3.016 1 94 212 SER B CA 1
ATOM 4489 C C . SER B 1 212 ? -14.578 28.5 3.584 1 94 212 SER B C 1
ATOM 4491 O O . SER B 1 212 ? -15.148 29.391 4.203 1 94 212 SER B O 1
ATOM 4493 N N . HIS B 1 213 ? -13.258 28.531 3.357 1 95.19 213 HIS B N 1
ATOM 4494 C CA . HIS B 1 213 ? -12.406 29.578 3.928 1 95.19 213 HIS B CA 1
ATOM 4495 C C . HIS B 1 213 ? -12.031 30.609 2.879 1 95.19 213 HIS B C 1
ATOM 4497 O O . HIS B 1 213 ? -11.305 31.562 3.176 1 95.19 213 HIS B O 1
ATOM 4503 N N . ARG B 1 214 ? -12.516 30.438 1.688 1 95.06 214 ARG B N 1
ATOM 4504 C CA . ARG B 1 214 ? -12.266 31.344 0.574 1 95.06 214 ARG B CA 1
ATOM 4505 C C . ARG B 1 214 ? -10.773 31.656 0.444 1 95.06 214 ARG B C 1
ATOM 4507 O O . ARG B 1 214 ? -10.375 32.812 0.418 1 95.06 214 ARG B O 1
ATOM 4514 N N . LEU B 1 215 ? -9.969 30.609 0.386 1 96.88 215 LEU B N 1
ATOM 4515 C CA . LEU B 1 215 ? -8.516 30.75 0.313 1 96.88 215 LEU B CA 1
ATOM 4516 C C . LEU B 1 215 ? -8.078 31.109 -1.104 1 96.88 215 LEU B C 1
ATOM 4518 O O . LEU B 1 215 ? -8.102 30.25 -1.996 1 96.88 215 LEU B O 1
ATOM 4522 N N . LEU B 1 216 ? -7.598 32.344 -1.326 1 97.12 216 LEU B N 1
ATOM 4523 C CA . LEU B 1 216 ? -7.293 32.844 -2.662 1 97.12 216 LEU B CA 1
ATOM 4524 C C . LEU B 1 216 ? -5.832 32.594 -3.021 1 97.12 216 LEU B C 1
ATOM 4526 O O . LEU B 1 216 ? -5.453 32.656 -4.191 1 97.12 216 LEU B O 1
ATOM 4530 N N . ASP B 1 217 ? -4.961 32.281 -2.107 1 97.75 217 ASP B N 1
ATOM 4531 C CA . ASP B 1 217 ? -3.541 32.062 -2.363 1 97.75 217 ASP B CA 1
ATOM 4532 C C . ASP B 1 217 ? -3.18 30.594 -2.285 1 97.75 217 ASP B C 1
ATOM 4534 O O . ASP B 1 217 ? -2.004 30.234 -2.189 1 97.75 217 ASP B O 1
ATOM 4538 N N . THR B 1 218 ? -4.223 29.719 -2.166 1 98.25 218 THR B N 1
ATOM 4539 C CA . THR B 1 218 ? -4.047 28.297 -1.938 1 98.25 218 THR B CA 1
ATOM 4540 C C . THR B 1 218 ? -4.711 27.484 -3.045 1 98.25 218 THR B C 1
ATOM 4542 O O . THR B 1 218 ? -5.82 27.797 -3.475 1 98.25 218 THR B O 1
ATOM 4545 N N . ALA B 1 219 ? -3.982 26.484 -3.52 1 98.44 219 ALA B N 1
ATOM 4546 C CA . ALA B 1 219 ? -4.57 25.5 -4.43 1 98.44 219 ALA B CA 1
ATOM 4547 C C . ALA B 1 219 ? -4.781 24.156 -3.734 1 98.44 219 ALA B C 1
ATOM 4549 O O . ALA B 1 219 ? -4.172 23.891 -2.697 1 98.44 219 ALA B O 1
ATOM 4550 N N . ALA B 1 220 ? -5.688 23.406 -4.27 1 98.31 220 ALA B N 1
ATOM 4551 C CA . ALA B 1 220 ? -5.93 22.047 -3.799 1 98.31 220 ALA B CA 1
ATOM 4552 C C . ALA B 1 220 ? -5.684 21.016 -4.91 1 98.31 220 ALA B C 1
ATOM 4554 O O . ALA B 1 220 ? -5.887 21.328 -6.09 1 98.31 220 ALA B O 1
ATOM 4555 N N . ILE B 1 221 ? -5.18 19.891 -4.504 1 97.56 221 ILE B N 1
ATOM 4556 C CA . ILE B 1 221 ? -5.117 18.75 -5.418 1 97.56 221 ILE B CA 1
ATOM 4557 C C . ILE B 1 221 ? -6.293 17.812 -5.156 1 97.56 221 ILE B C 1
ATOM 4559 O O . ILE B 1 221 ? -6.453 17.297 -4.047 1 97.56 221 ILE B O 1
ATOM 4563 N N . ALA B 1 222 ? -7.098 17.641 -6.117 1 96.62 222 ALA B N 1
ATOM 4564 C CA . ALA B 1 222 ? -8.281 16.797 -5.965 1 96.62 222 ALA B CA 1
ATOM 4565 C C . ALA B 1 222 ? -8.797 16.328 -7.32 1 96.62 222 ALA B C 1
ATOM 4567 O O . ALA B 1 222 ? -8.117 16.484 -8.336 1 96.62 222 ALA B O 1
ATOM 4568 N N . SER B 1 223 ? -9.945 15.656 -7.246 1 94.5 223 SER B N 1
ATOM 4569 C CA . SER B 1 223 ? -10.555 15.117 -8.453 1 94.5 223 SER B CA 1
ATOM 4570 C C . SER B 1 223 ? -11.227 16.219 -9.273 1 94.5 223 SER B C 1
ATOM 4572 O O . SER B 1 223 ? -11.617 17.25 -8.734 1 94.5 223 SER B O 1
ATOM 4574 N N . PRO B 1 224 ? -11.359 15.977 -10.609 1 92.88 224 PRO B N 1
ATOM 4575 C CA . PRO B 1 224 ? -12.148 16.906 -11.406 1 92.88 224 PRO B CA 1
ATOM 4576 C C . PRO B 1 224 ? -13.594 17.031 -10.93 1 92.88 224 PRO B C 1
ATOM 4578 O O . PRO B 1 224 ? -14.188 18.109 -11.008 1 92.88 224 PRO B O 1
ATOM 4581 N N . ARG B 1 225 ? -14.117 16.016 -10.422 1 91.88 225 ARG B N 1
ATOM 4582 C CA . ARG B 1 225 ? -15.484 16.031 -9.914 1 91.88 225 ARG B CA 1
ATOM 4583 C C . ARG B 1 225 ? -15.625 16.984 -8.727 1 91.88 225 ARG B C 1
ATOM 4585 O O . ARG B 1 225 ? -16.641 17.672 -8.594 1 91.88 225 ARG B O 1
ATOM 4592 N N . ALA B 1 226 ? -14.625 16.922 -7.898 1 93.5 226 ALA B N 1
ATOM 4593 C CA . ALA B 1 226 ? -14.648 17.859 -6.77 1 93.5 226 ALA B CA 1
ATOM 4594 C C . ALA B 1 226 ? -14.672 19.297 -7.25 1 93.5 226 ALA B C 1
ATOM 4596 O O . ALA B 1 226 ? -15.367 20.141 -6.668 1 93.5 226 ALA B O 1
ATOM 4597 N N . ALA B 1 227 ? -13.945 19.594 -8.289 1 93.81 227 ALA B N 1
ATOM 4598 C CA . ALA B 1 227 ? -13.938 20.938 -8.852 1 93.81 227 ALA B CA 1
ATOM 4599 C C . ALA B 1 227 ? -15.352 21.375 -9.242 1 93.81 227 ALA B C 1
ATOM 4601 O O . ALA B 1 227 ? -15.773 22.484 -8.922 1 93.81 227 ALA B O 1
ATOM 4602 N N . LEU B 1 228 ? -16.062 20.5 -9.883 1 92.31 228 LEU B N 1
ATOM 4603 C CA . LEU B 1 228 ? -17.422 20.766 -10.352 1 92.31 228 LEU B CA 1
ATOM 4604 C C . LEU B 1 228 ? -18.375 20.938 -9.172 1 92.31 228 LEU B C 1
ATOM 4606 O O . LEU B 1 228 ? -19.156 21.906 -9.133 1 92.31 228 LEU B O 1
ATOM 4610 N N . LEU B 1 229 ? -18.281 20.094 -8.266 1 92.75 229 LEU B N 1
ATOM 4611 C CA . LEU B 1 229 ? -19.188 20.062 -7.129 1 92.75 229 LEU B CA 1
ATOM 4612 C C . LEU B 1 229 ? -19.031 21.328 -6.285 1 92.75 229 LEU B C 1
ATOM 4614 O O . LEU B 1 229 ? -20.016 21.844 -5.746 1 92.75 229 LEU B O 1
ATOM 4618 N N . TYR B 1 230 ? -17.828 21.812 -6.211 1 94.12 230 TYR B N 1
ATOM 4619 C CA . TYR B 1 230 ? -17.578 22.906 -5.285 1 94.12 230 TYR B CA 1
ATOM 4620 C C . TYR B 1 230 ? -17.344 24.203 -6.039 1 94.12 230 TYR B C 1
ATOM 4622 O O . TYR B 1 230 ? -17.016 25.234 -5.434 1 94.12 230 TYR B O 1
ATOM 4630 N N . GLY B 1 231 ? -17.453 24.172 -7.328 1 94.88 231 GLY B N 1
ATOM 4631 C CA . GLY B 1 231 ? -17.344 25.375 -8.141 1 94.88 231 GLY B CA 1
ATOM 4632 C C . GLY B 1 231 ? -15.945 25.969 -8.133 1 94.88 231 GLY B C 1
ATOM 4633 O O . GLY B 1 231 ? -15.789 27.172 -7.938 1 94.88 231 GLY B O 1
ATOM 4634 N N . LEU B 1 232 ? -14.922 25.172 -8.227 1 97.06 232 LEU B N 1
ATOM 4635 C CA . LEU B 1 232 ? -13.547 25.641 -8.281 1 97.06 232 LEU B CA 1
ATOM 4636 C C . LEU B 1 232 ? -13 25.578 -9.703 1 97.06 232 LEU B C 1
ATOM 4638 O O . LEU B 1 232 ? -13.523 24.844 -10.539 1 97.06 232 LEU B O 1
ATOM 4642 N N . ASP B 1 233 ? -12.008 26.344 -10.016 1 97.62 233 ASP B N 1
ATOM 4643 C CA . ASP B 1 233 ? -11.344 26.328 -11.32 1 97.62 233 ASP B CA 1
ATOM 4644 C C . ASP B 1 233 ? -10.273 25.25 -11.367 1 97.62 233 ASP B C 1
ATOM 4646 O O . ASP B 1 233 ? -9.523 25.062 -10.406 1 97.62 233 ASP B O 1
ATOM 4650 N N . VAL B 1 234 ? -10.242 24.562 -12.469 1 97.12 234 VAL B N 1
ATOM 4651 C CA . VAL B 1 234 ? -9.156 23.625 -12.742 1 97.12 234 VAL B CA 1
ATOM 4652 C C . VAL B 1 234 ? -7.984 24.359 -13.383 1 97.12 234 VAL B C 1
ATOM 4654 O O . VAL B 1 234 ? -8.062 24.781 -14.539 1 97.12 234 VAL B O 1
ATOM 4657 N N . LEU B 1 235 ? -6.887 24.516 -12.672 1 97.5 235 LEU B N 1
ATOM 4658 C CA . LEU B 1 235 ? -5.707 25.188 -13.188 1 97.5 235 LEU B CA 1
ATOM 4659 C C . LEU B 1 235 ? -4.82 24.234 -13.977 1 97.5 235 LEU B C 1
ATOM 4661 O O . LEU B 1 235 ? -4.098 24.656 -14.883 1 97.5 235 LEU B O 1
ATOM 4665 N N . ALA B 1 236 ? -4.785 23.031 -13.531 1 95.94 236 ALA B N 1
ATOM 4666 C CA . ALA B 1 236 ? -4.07 21.938 -14.211 1 95.94 236 ALA B CA 1
ATOM 4667 C C . ALA B 1 236 ? -4.828 20.625 -14.094 1 95.94 236 ALA B C 1
ATOM 4669 O O . ALA B 1 236 ? -5.379 20.312 -13.031 1 95.94 236 ALA B O 1
ATOM 4670 N N . ASP B 1 237 ? -4.902 19.984 -15.203 1 93.56 237 ASP B N 1
ATOM 4671 C CA . ASP B 1 237 ? -5.516 18.656 -15.297 1 93.56 237 ASP B CA 1
ATOM 4672 C C . ASP B 1 237 ? -4.473 17.578 -15.586 1 93.56 237 ASP B C 1
ATOM 4674 O O . ASP B 1 237 ? -3.627 17.75 -16.469 1 93.56 237 ASP B O 1
ATOM 4678 N N . GLY B 1 238 ? -4.566 16.531 -14.773 1 91.81 238 GLY B N 1
ATOM 4679 C CA . GLY B 1 238 ? -3.543 15.508 -14.93 1 91.81 238 GLY B CA 1
ATOM 4680 C C . GLY B 1 238 ? -2.209 15.898 -14.328 1 91.81 238 GLY B C 1
ATOM 4681 O O . GLY B 1 238 ? -1.169 15.797 -14.977 1 91.81 238 GLY B O 1
ATOM 4682 N N . LEU B 1 239 ? -2.285 16.391 -13.062 1 94.12 239 LEU B N 1
ATOM 4683 C CA . LEU B 1 239 ? -1.131 16.953 -12.375 1 94.12 239 LEU B CA 1
ATOM 4684 C C . LEU B 1 239 ? -0.185 15.844 -11.914 1 94.12 239 LEU B C 1
ATOM 4686 O O . LEU B 1 239 ? 0.977 16.109 -11.594 1 94.12 239 LEU B O 1
ATOM 4690 N N . GLN B 1 240 ? -0.657 14.531 -11.758 1 91.31 240 GLN B N 1
ATOM 4691 C CA . GLN B 1 240 ? 0.131 13.453 -11.156 1 91.31 240 GLN B CA 1
ATOM 4692 C C . GLN B 1 240 ? 1.403 13.195 -11.961 1 91.31 240 GLN B C 1
ATOM 4694 O O . GLN B 1 240 ? 1.403 13.305 -13.188 1 91.31 240 GLN B O 1
ATOM 4699 N N . ASP B 1 241 ? 2.412 12.852 -11.273 1 85.81 241 ASP B N 1
ATOM 4700 C CA . ASP B 1 241 ? 3.723 12.625 -11.875 1 85.81 241 ASP B CA 1
ATOM 4701 C C . ASP B 1 241 ? 3.691 11.422 -12.82 1 85.81 241 ASP B C 1
ATOM 4703 O O . ASP B 1 241 ? 4.352 11.438 -13.867 1 85.81 241 ASP B O 1
ATOM 4707 N N . GLU B 1 242 ? 2.877 10.438 -12.344 1 80 242 GLU B N 1
ATOM 4708 C CA . GLU B 1 242 ? 2.744 9.227 -13.141 1 80 242 GLU B CA 1
ATOM 4709 C C . GLU B 1 242 ? 1.457 9.25 -13.961 1 80 242 GLU B C 1
ATOM 4711 O O . GLU B 1 242 ? 0.397 9.617 -13.453 1 80 242 GLU B O 1
ATOM 4716 N N . SER B 1 243 ? 1.539 8.906 -15.125 1 76.38 243 SER B N 1
ATOM 4717 C CA . SER B 1 243 ? 0.417 9.047 -16.047 1 76.38 243 SER B CA 1
ATOM 4718 C C . SER B 1 243 ? -0.627 7.961 -15.82 1 76.38 243 SER B C 1
ATOM 4720 O O . SER B 1 243 ? -1.771 8.086 -16.25 1 76.38 243 SER B O 1
ATOM 4722 N N . TRP B 1 244 ? -0.269 6.961 -15.227 1 78.44 244 TRP B N 1
ATOM 4723 C CA . TRP B 1 244 ? -1.215 5.863 -15.055 1 78.44 244 TRP B CA 1
ATOM 4724 C C . TRP B 1 244 ? -1.34 5.473 -13.586 1 78.44 244 TRP B C 1
ATOM 4726 O O . TRP B 1 244 ? -0.361 5.051 -12.961 1 78.44 244 TRP B O 1
ATOM 4736 N N . ASN B 1 245 ? -2.494 5.727 -13.062 1 83.25 245 ASN B N 1
ATOM 4737 C CA . ASN B 1 245 ? -2.859 5.387 -11.688 1 83.25 245 ASN B CA 1
ATOM 4738 C C . ASN B 1 245 ? -4.285 4.855 -11.609 1 83.25 245 ASN B C 1
ATOM 4740 O O . ASN B 1 245 ? -5.246 5.625 -11.68 1 83.25 245 ASN B O 1
ATOM 4744 N N . VAL B 1 246 ? -4.363 3.551 -11.438 1 88.69 246 VAL B N 1
ATOM 4745 C CA . VAL B 1 246 ? -5.676 2.918 -11.367 1 88.69 246 VAL B CA 1
ATOM 4746 C C . VAL B 1 246 ? -5.867 2.264 -10 1 88.69 246 VAL B C 1
ATOM 4748 O O . VAL B 1 246 ? -4.953 1.613 -9.484 1 88.69 246 VAL B O 1
ATOM 4751 N N . THR B 1 247 ? -6.977 2.549 -9.406 1 91.88 247 THR B N 1
ATOM 4752 C CA . THR B 1 247 ? -7.344 1.928 -8.133 1 91.88 247 THR B CA 1
ATOM 4753 C C . THR B 1 247 ? -8.531 0.994 -8.312 1 91.88 247 THR B C 1
ATOM 4755 O O . THR B 1 247 ? -9.523 1.358 -8.953 1 91.88 247 THR B O 1
ATOM 4758 N N . ARG B 1 248 ? -8.391 -0.248 -7.859 1 93.94 248 ARG B N 1
ATOM 4759 C CA . ARG B 1 248 ? -9.469 -1.232 -7.836 1 93.94 248 ARG B CA 1
ATOM 4760 C C . ARG B 1 248 ? -10.297 -1.102 -6.562 1 93.94 248 ARG B C 1
ATOM 4762 O O . ARG B 1 248 ? -9.758 -1.145 -5.457 1 93.94 248 ARG B O 1
ATOM 4769 N N . PHE B 1 249 ? -11.617 -0.872 -6.746 1 97.25 249 PHE B N 1
ATOM 4770 C CA . PHE B 1 249 ? -12.562 -0.813 -5.641 1 97.25 249 PHE B CA 1
ATOM 4771 C C . PHE B 1 249 ? -13.445 -2.057 -5.617 1 97.25 249 PHE B C 1
ATOM 4773 O O . PHE B 1 249 ? -13.789 -2.604 -6.668 1 97.25 249 PHE B O 1
ATOM 4780 N N . LEU B 1 250 ? -13.789 -2.512 -4.418 1 97.94 250 LEU B N 1
ATOM 4781 C CA . LEU B 1 250 ? -14.742 -3.607 -4.242 1 97.94 250 LEU B CA 1
ATOM 4782 C C . LEU B 1 250 ? -16.016 -3.115 -3.578 1 97.94 250 LEU B C 1
ATOM 4784 O O . LEU B 1 250 ? -15.969 -2.359 -2.604 1 97.94 250 LEU B O 1
ATOM 4788 N N . LEU B 1 251 ? -17.094 -3.453 -4.184 1 98.31 251 LEU B N 1
ATOM 4789 C CA . LEU B 1 251 ? -18.375 -3.27 -3.523 1 98.31 251 LEU B CA 1
ATOM 4790 C C . LEU B 1 251 ? -18.703 -4.457 -2.627 1 98.31 251 LEU B C 1
ATOM 4792 O O . LEU B 1 251 ? -18.719 -5.602 -3.086 1 98.31 251 LEU B O 1
ATOM 4796 N N . LEU B 1 252 ? -18.938 -4.195 -1.365 1 97.88 252 LEU B N 1
ATOM 4797 C CA . LEU B 1 252 ? -19.234 -5.227 -0.378 1 97.88 252 LEU B CA 1
ATOM 4798 C C . LEU B 1 252 ? -20.719 -5.215 0.002 1 97.88 252 LEU B C 1
ATOM 4800 O O . LEU B 1 252 ? -21.297 -4.148 0.199 1 97.88 252 LEU B O 1
ATOM 4804 N N . SER B 1 253 ? -21.297 -6.367 0.057 1 96.5 253 SER B N 1
ATOM 4805 C CA . SER B 1 253 ? -22.703 -6.531 0.374 1 96.5 253 SER B CA 1
ATOM 4806 C C . SER B 1 253 ? -22.922 -7.625 1.418 1 96.5 253 SER B C 1
ATOM 4808 O O . SER B 1 253 ? -22.094 -8.531 1.545 1 96.5 253 SER B O 1
ATOM 4810 N N . PRO B 1 254 ? -24.062 -7.414 2.125 1 93.75 254 PRO B N 1
ATOM 4811 C CA . PRO B 1 254 ? -24.438 -8.57 2.947 1 93.75 254 PRO B CA 1
ATOM 4812 C C . PRO B 1 254 ? -24.75 -9.805 2.113 1 93.75 254 PRO B C 1
ATOM 4814 O O . PRO B 1 254 ? -25.172 -9.695 0.959 1 93.75 254 PRO B O 1
ATOM 4817 N N . LYS B 1 255 ? -24.438 -10.914 2.723 1 84.12 255 LYS B N 1
ATOM 4818 C CA . LYS B 1 255 ? -24.781 -12.156 2.037 1 84.12 255 LYS B CA 1
ATOM 4819 C C . LYS B 1 255 ? -26.297 -12.273 1.817 1 84.12 255 LYS B C 1
ATOM 4821 O O . LYS B 1 255 ? -27.078 -11.953 2.713 1 84.12 255 LYS B O 1
ATOM 4826 N N . SER B 1 256 ? -26.734 -12.211 0.478 1 69.62 256 SER B N 1
ATOM 4827 C CA . SER B 1 256 ? -28.172 -12.367 0.219 1 69.62 256 SER B CA 1
ATOM 4828 C C . SER B 1 256 ? -28.688 -13.688 0.783 1 69.62 256 SER B C 1
ATOM 4830 O O . SER B 1 256 ? -28.031 -14.719 0.672 1 69.62 256 SER B O 1
ATOM 4832 N N . PRO B 1 257 ? -29.656 -13.57 1.659 1 54.25 257 PRO B N 1
ATOM 4833 C CA . PRO B 1 257 ? -30.297 -14.828 2.057 1 54.25 257 PRO B CA 1
ATOM 4834 C C . PRO B 1 257 ? -30.75 -15.664 0.862 1 54.25 257 PRO B C 1
ATOM 4836 O O . PRO B 1 257 ? -31.5 -15.172 0.014 1 54.25 257 PRO B O 1
ATOM 4839 N N . THR B 1 258 ? -29.922 -16.125 0.026 1 46.16 258 THR B N 1
ATOM 4840 C CA . THR B 1 258 ? -30.422 -16.875 -1.118 1 46.16 258 THR B CA 1
ATOM 4841 C C . THR B 1 258 ? -31.625 -17.734 -0.716 1 46.16 258 THR B C 1
ATOM 4843 O O . THR B 1 258 ? -31.609 -18.375 0.338 1 46.16 258 THR B O 1
ATOM 4846 N N . SER B 1 259 ? -32.75 -17.391 -1.108 1 42.22 259 SER B N 1
ATOM 4847 C CA . SER B 1 259 ? -33.781 -18.422 -1.147 1 42.22 259 SER B CA 1
ATOM 4848 C C . SER B 1 259 ? -33.25 -19.719 -1.748 1 42.22 259 SER B C 1
ATOM 4850 O O . SER B 1 259 ? -32.5 -19.688 -2.738 1 42.22 259 SER B O 1
ATOM 4852 N N . PRO B 1 260 ? -33.219 -20.828 -1.024 1 43.47 260 PRO B N 1
ATOM 4853 C CA . PRO B 1 260 ? -32.719 -22.156 -1.369 1 43.47 260 PRO B CA 1
ATOM 4854 C C . PRO B 1 260 ? -32.938 -22.5 -2.844 1 43.47 260 PRO B C 1
ATOM 4856 O O . PRO B 1 260 ? -32.375 -23.484 -3.336 1 43.47 260 PRO B O 1
ATOM 4859 N N . ALA B 1 261 ? -33.938 -21.969 -3.594 1 45.47 261 ALA B N 1
ATOM 4860 C CA . ALA B 1 261 ? -34.406 -22.781 -4.719 1 45.47 261 ALA B CA 1
ATOM 4861 C C . ALA B 1 261 ? -33.375 -22.75 -5.863 1 45.47 261 ALA B C 1
ATOM 4863 O O . ALA B 1 261 ? -33.094 -23.797 -6.453 1 45.47 261 ALA B O 1
ATOM 4864 N N . THR B 1 262 ? -33.219 -21.625 -6.656 1 44.62 262 THR B N 1
ATOM 4865 C CA . THR B 1 262 ? -32.438 -21.688 -7.883 1 44.62 262 THR B CA 1
ATOM 4866 C C . THR B 1 262 ? -31.172 -20.844 -7.75 1 44.62 262 THR B C 1
ATOM 4868 O O . THR B 1 262 ? -31.219 -19.656 -7.449 1 44.62 262 THR B O 1
ATOM 4871 N N . PRO B 1 263 ? -30.047 -21.562 -7.672 1 51.34 263 PRO B N 1
ATOM 4872 C CA . PRO B 1 263 ? -28.781 -20.828 -7.648 1 51.34 263 PRO B CA 1
ATOM 4873 C C . PRO B 1 263 ? -28.75 -19.688 -8.672 1 51.34 263 PRO B C 1
ATOM 4875 O O . PRO B 1 263 ? -29.188 -19.875 -9.812 1 51.34 263 PRO B O 1
ATOM 4878 N N . PRO B 1 264 ? -28.594 -18.5 -8.227 1 56.34 264 PRO B N 1
ATOM 4879 C CA . PRO B 1 264 ? -28.562 -17.406 -9.203 1 56.34 264 PRO B CA 1
ATOM 4880 C C . PRO B 1 264 ? -27.547 -17.656 -10.32 1 56.34 264 PRO B C 1
ATOM 4882 O O . PRO B 1 264 ? -26.547 -18.344 -10.117 1 56.34 264 PRO B O 1
ATOM 4885 N N . LEU B 1 265 ? -27.922 -17.562 -11.609 1 59.88 265 LEU B N 1
ATOM 4886 C CA . LEU B 1 265 ? -27.031 -17.625 -12.766 1 59.88 265 LEU B CA 1
ATOM 4887 C C . LEU B 1 265 ? -25.766 -16.812 -12.508 1 59.88 265 LEU B C 1
ATOM 4889 O O . LEU B 1 265 ? -25.812 -15.75 -11.906 1 59.88 265 LEU B O 1
ATOM 4893 N N . PRO B 1 266 ? -24.672 -17.531 -12.836 1 70.06 266 PRO B N 1
ATOM 4894 C CA . PRO B 1 266 ? -23.422 -16.797 -12.68 1 70.06 266 PRO B CA 1
ATOM 4895 C C . PRO B 1 266 ? -23.391 -15.5 -13.477 1 70.06 266 PRO B C 1
ATOM 4897 O O . PRO B 1 266 ? -24.031 -15.398 -14.523 1 70.06 266 PRO B O 1
ATOM 4900 N N . PRO B 1 267 ? -22.781 -14.531 -12.922 1 76.31 267 PRO B N 1
ATOM 4901 C CA . PRO B 1 267 ? -22.625 -13.281 -13.656 1 76.31 267 PRO B CA 1
ATOM 4902 C C . PRO B 1 267 ? -21.812 -13.461 -14.945 1 76.31 267 PRO B C 1
ATOM 4904 O O . PRO B 1 267 ? -21.141 -14.484 -15.125 1 76.31 267 PRO B O 1
ATOM 4907 N N . PRO B 1 268 ? -22.016 -12.609 -15.953 1 83.12 268 PRO B N 1
ATOM 4908 C CA . PRO B 1 268 ? -21.156 -12.656 -17.141 1 83.12 268 PRO B CA 1
ATOM 4909 C C . PRO B 1 268 ? -19.672 -12.461 -16.797 1 83.12 268 PRO B C 1
ATOM 4911 O O . PRO B 1 268 ? -19.344 -11.648 -15.938 1 83.12 268 PRO B O 1
ATOM 4914 N N . ASN B 1 269 ? -18.828 -13.258 -17.406 1 91.12 269 ASN B N 1
ATOM 4915 C CA . ASN B 1 269 ? -17.391 -13.195 -17.172 1 91.12 269 ASN B CA 1
ATOM 4916 C C . ASN B 1 269 ? -17.062 -13.227 -15.688 1 91.12 269 ASN B C 1
ATOM 4918 O O . ASN B 1 269 ? -16.453 -12.289 -15.164 1 91.12 269 ASN B O 1
ATOM 4922 N N . PRO B 1 270 ? -17.5 -14.289 -15.055 1 95.31 270 PRO B N 1
ATOM 4923 C CA . PRO B 1 270 ? -17.406 -14.336 -13.594 1 95.31 270 PRO B CA 1
ATOM 4924 C C . PRO B 1 270 ? -15.953 -14.359 -13.109 1 95.31 270 PRO B C 1
ATOM 4926 O O . PRO B 1 270 ? -15.094 -14.953 -13.758 1 95.31 270 PRO B O 1
ATOM 4929 N N . LYS B 1 271 ? -15.719 -13.711 -12.039 1 95.94 271 LYS B N 1
ATOM 4930 C CA . LYS B 1 271 ? -14.484 -13.711 -11.258 1 95.94 271 LYS B CA 1
ATOM 4931 C C . LYS B 1 271 ? -14.758 -14.102 -9.805 1 95.94 271 LYS B C 1
ATOM 4933 O O . LYS B 1 271 ? -15.75 -13.672 -9.219 1 95.94 271 LYS B O 1
ATOM 4938 N N . THR B 1 272 ? -13.867 -14.953 -9.258 1 97.38 272 THR B N 1
ATOM 4939 C CA . THR B 1 272 ? -14.016 -15.375 -7.867 1 97.38 272 THR B CA 1
ATOM 4940 C C . THR B 1 272 ? -12.781 -14.992 -7.059 1 97.38 272 THR B C 1
ATOM 4942 O O . THR B 1 272 ? -11.648 -15.195 -7.508 1 97.38 272 THR B O 1
ATOM 4945 N N . SER B 1 273 ? -13.055 -14.312 -5.922 1 97.19 273 SER B N 1
ATOM 4946 C CA . SER B 1 273 ? -12 -14 -4.965 1 97.19 273 SER B CA 1
ATOM 4947 C C . SER B 1 273 ? -12.055 -14.922 -3.752 1 97.19 273 SER B C 1
ATOM 4949 O O . SER B 1 273 ? -13.141 -15.227 -3.248 1 97.19 273 SER B O 1
ATOM 4951 N N . MET B 1 274 ? -10.836 -15.414 -3.303 1 97.19 274 MET B N 1
ATOM 4952 C CA . MET B 1 274 ? -10.805 -16.281 -2.133 1 97.19 274 MET B CA 1
ATOM 4953 C C . MET B 1 274 ? -9.523 -16.078 -1.337 1 97.19 274 MET B C 1
ATOM 4955 O O . MET B 1 274 ? -8.562 -15.484 -1.832 1 97.19 274 MET B O 1
ATOM 4959 N N . VAL B 1 275 ? -9.586 -16.484 -0.105 1 96.44 275 VAL B N 1
ATOM 4960 C CA . VAL B 1 275 ? -8.414 -16.516 0.768 1 96.44 275 VAL B CA 1
ATOM 4961 C C . VAL B 1 275 ? -8.125 -17.953 1.2 1 96.44 275 VAL B C 1
ATOM 4963 O O . VAL B 1 275 ? -9.055 -18.719 1.453 1 96.44 275 VAL B O 1
ATOM 4966 N N . ILE B 1 276 ? -6.852 -18.359 1.181 1 96 276 ILE B N 1
ATOM 4967 C CA . ILE B 1 276 ? -6.395 -19.703 1.555 1 96 276 ILE B CA 1
ATOM 4968 C C . ILE B 1 276 ? -5.418 -19.594 2.725 1 96 276 ILE B C 1
ATOM 4970 O O . ILE B 1 276 ? -4.375 -18.953 2.617 1 96 276 ILE B O 1
ATOM 4974 N N . ALA B 1 277 ? -5.797 -20.156 3.832 1 93.94 277 ALA B N 1
ATOM 4975 C CA . ALA B 1 277 ? -4.859 -20.266 4.945 1 93.94 277 ALA B CA 1
ATOM 4976 C C . ALA B 1 277 ? -4.129 -21.609 4.902 1 93.94 277 ALA B C 1
ATOM 4978 O O . ALA B 1 277 ? -4.73 -22.641 4.621 1 93.94 277 ALA B O 1
ATOM 4979 N N . HIS B 1 278 ? -2.814 -21.547 5.125 1 90.25 278 HIS B N 1
ATOM 4980 C CA . HIS B 1 278 ? -2.02 -22.766 5.055 1 90.25 278 HIS B CA 1
ATOM 4981 C C . HIS B 1 278 ? -1.002 -22.828 6.191 1 90.25 278 HIS B C 1
ATOM 4983 O O . HIS B 1 278 ? -0.798 -21.828 6.902 1 90.25 278 HIS B O 1
ATOM 4989 N N . ARG B 1 279 ? -0.449 -24 6.539 1 81.75 279 ARG B N 1
ATOM 4990 C CA . ARG B 1 279 ? 0.406 -24.25 7.695 1 81.75 279 ARG B CA 1
ATOM 4991 C C . ARG B 1 279 ? 1.828 -23.766 7.441 1 81.75 279 ARG B C 1
ATOM 4993 O O . ARG B 1 279 ? 2.611 -23.594 8.375 1 81.75 279 ARG B O 1
ATOM 5000 N N . GLY B 1 280 ? 2.236 -23.438 6.316 1 74.38 280 GLY B N 1
ATOM 5001 C CA . GLY B 1 280 ? 3.6 -23.062 5.977 1 74.38 280 GLY B CA 1
ATOM 5002 C C . GLY B 1 280 ? 4.121 -23.766 4.734 1 74.38 280 GLY B C 1
ATOM 5003 O O . GLY B 1 280 ? 3.377 -24.484 4.059 1 74.38 280 GLY B O 1
ATOM 5004 N N . GLY B 1 281 ? 5.418 -23.484 4.488 1 75.44 281 GLY B N 1
ATOM 5005 C CA . GLY B 1 281 ? 5.953 -24.031 3.256 1 75.44 281 GLY B CA 1
ATOM 5006 C C . GLY B 1 281 ? 5.355 -23.406 2.012 1 75.44 281 GLY B C 1
ATOM 5007 O O . GLY B 1 281 ? 4.848 -24.109 1.135 1 75.44 281 GLY B O 1
ATOM 5008 N N . SER B 1 282 ? 5.527 -22.094 2.037 1 74.94 282 SER B N 1
ATOM 5009 C CA . SER B 1 282 ? 4.812 -21.281 1.051 1 74.94 282 SER B CA 1
ATOM 5010 C C . SER B 1 282 ? 5.113 -21.75 -0.368 1 74.94 282 SER B C 1
ATOM 5012 O O . SER B 1 282 ? 4.215 -21.812 -1.212 1 74.94 282 SER B O 1
ATOM 5014 N N . MET B 1 283 ? 6.227 -22.297 -0.58 1 82.25 283 MET B N 1
ATOM 5015 C CA . MET B 1 283 ? 6.582 -22.719 -1.935 1 82.25 283 MET B CA 1
ATOM 5016 C C . MET B 1 283 ? 5.758 -23.922 -2.367 1 82.25 283 MET B C 1
ATOM 5018 O O . MET B 1 283 ? 5.176 -23.938 -3.453 1 82.25 283 MET B O 1
ATOM 5022 N N . VAL B 1 284 ? 5.715 -24.875 -1.524 1 83.88 284 VAL B N 1
ATOM 5023 C CA . VAL B 1 284 ? 4.996 -26.094 -1.84 1 83.88 284 VAL B CA 1
ATOM 5024 C C . VAL B 1 284 ? 3.508 -25.797 -2.008 1 83.88 284 VAL B C 1
ATOM 5026 O O . VAL B 1 284 ? 2.879 -26.281 -2.957 1 83.88 284 VAL B O 1
ATOM 5029 N N . VAL B 1 285 ? 3.02 -25.031 -1.101 1 88.25 285 VAL B N 1
ATOM 5030 C CA . VAL B 1 285 ? 1.598 -24.703 -1.139 1 88.25 285 VAL B CA 1
ATOM 5031 C C . VAL B 1 285 ? 1.283 -23.922 -2.408 1 88.25 285 VAL B C 1
ATOM 5033 O O . VAL B 1 285 ? 0.269 -24.156 -3.064 1 88.25 285 VAL B O 1
ATOM 5036 N N . LEU B 1 286 ? 2.133 -22.984 -2.746 1 89.88 286 LEU B N 1
ATOM 5037 C CA . LEU B 1 286 ? 1.945 -22.188 -3.949 1 89.88 286 LEU B CA 1
ATOM 5038 C C . LEU B 1 286 ? 1.922 -23.062 -5.195 1 89.88 286 LEU B C 1
ATOM 5040 O O . LEU B 1 286 ? 1.063 -22.891 -6.062 1 89.88 286 LEU B O 1
ATOM 5044 N N . LEU B 1 287 ? 2.789 -24 -5.27 1 89.19 287 LEU B N 1
ATOM 5045 C CA . LEU B 1 287 ? 2.852 -24.906 -6.414 1 89.19 287 LEU B CA 1
ATOM 5046 C C . LEU B 1 287 ? 1.592 -25.766 -6.5 1 89.19 287 LEU B C 1
ATOM 5048 O O . LEU B 1 287 ? 1.054 -25.969 -7.59 1 89.19 287 LEU B O 1
ATOM 5052 N N . LYS B 1 288 ? 1.172 -26.203 -5.371 1 92.44 288 LYS B N 1
ATOM 5053 C CA . LYS B 1 288 ? -0.031 -27.016 -5.344 1 92.44 288 LYS B CA 1
ATOM 5054 C C . LYS B 1 288 ? -1.256 -26.219 -5.781 1 92.44 288 LYS B C 1
ATOM 5056 O O . LYS B 1 288 ? -2.072 -26.719 -6.566 1 92.44 288 LYS B O 1
ATOM 5061 N N . VAL B 1 289 ? -1.341 -25.016 -5.277 1 94.19 289 VAL B N 1
ATOM 5062 C CA . VAL B 1 289 ? -2.475 -24.172 -5.617 1 94.19 289 VAL B CA 1
ATOM 5063 C C . VAL B 1 289 ? -2.453 -23.844 -7.109 1 94.19 289 VAL B C 1
ATOM 5065 O O . VAL B 1 289 ? -3.467 -24 -7.797 1 94.19 289 VAL B O 1
ATOM 5068 N N . LEU B 1 290 ? -1.31 -23.516 -7.613 1 93 290 LEU B N 1
ATOM 5069 C CA . LEU B 1 290 ? -1.185 -23.172 -9.031 1 93 290 LEU B CA 1
ATOM 5070 C C . LEU B 1 290 ? -1.489 -24.391 -9.898 1 93 290 LEU B C 1
ATOM 5072 O O . LEU B 1 290 ? -2.143 -24.266 -10.938 1 93 290 LEU B O 1
ATOM 5076 N N . SER B 1 291 ? -1.063 -25.531 -9.469 1 92.88 291 SER B N 1
ATOM 5077 C CA . SER B 1 291 ? -1.312 -26.766 -10.211 1 92.88 291 SER B CA 1
ATOM 5078 C C . SER B 1 291 ? -2.801 -27.094 -10.258 1 92.88 291 SER B C 1
ATOM 5080 O O . SER B 1 291 ? -3.316 -27.516 -11.289 1 92.88 291 SER B O 1
ATOM 5082 N N . ALA B 1 292 ? -3.432 -26.859 -9.148 1 95.81 292 ALA B N 1
ATOM 5083 C CA . ALA B 1 292 ? -4.863 -27.141 -9.062 1 95.81 292 ALA B CA 1
ATOM 5084 C C . ALA B 1 292 ? -5.641 -26.328 -10.086 1 95.81 292 ALA B C 1
ATOM 5086 O O . ALA B 1 292 ? -6.551 -26.828 -10.742 1 95.81 292 ALA B O 1
ATOM 5087 N N . PHE B 1 293 ? -5.297 -25.109 -10.273 1 95.75 293 PHE B N 1
ATOM 5088 C CA . PHE B 1 293 ? -5.98 -24.234 -11.227 1 95.75 293 PHE B CA 1
ATOM 5089 C C . PHE B 1 293 ? -5.508 -24.516 -12.648 1 95.75 293 PHE B C 1
ATOM 5091 O O . PHE B 1 293 ? -6.316 -24.594 -13.57 1 95.75 293 PHE B O 1
ATOM 5098 N N . SER B 1 294 ? -4.23 -24.766 -12.805 1 92.62 294 SER B N 1
ATOM 5099 C CA . SER B 1 294 ? -3.652 -24.953 -14.133 1 92.62 294 SER B CA 1
ATOM 5100 C C . SER B 1 294 ? -4.18 -26.234 -14.789 1 92.62 294 SER B C 1
ATOM 5102 O O . SER B 1 294 ? -4.488 -26.25 -15.984 1 92.62 294 SER B O 1
ATOM 5104 N N . ARG B 1 295 ? -4.309 -27.297 -14.102 1 94.25 295 ARG B N 1
ATOM 5105 C CA . ARG B 1 295 ? -4.801 -28.578 -14.609 1 94.25 295 ARG B CA 1
ATOM 5106 C C . ARG B 1 295 ? -6.219 -28.438 -15.148 1 94.25 295 ARG B C 1
ATOM 5108 O O . ARG B 1 295 ? -6.652 -29.234 -15.977 1 94.25 295 ARG B O 1
ATOM 5115 N N . ARG B 1 296 ? -6.859 -27.406 -14.719 1 96.19 296 ARG B N 1
ATOM 5116 C CA . ARG B 1 296 ? -8.25 -27.203 -15.109 1 96.19 296 ARG B CA 1
ATOM 5117 C C . ARG B 1 296 ? -8.406 -25.984 -16.016 1 96.19 296 ARG B C 1
ATOM 5119 O O . ARG B 1 296 ? -9.516 -25.516 -16.25 1 96.19 296 ARG B O 1
ATOM 5126 N N . ASN B 1 297 ? -7.312 -25.453 -16.391 1 92.81 297 ASN B N 1
ATOM 5127 C CA . ASN B 1 297 ? -7.258 -24.328 -17.312 1 92.81 297 ASN B CA 1
ATOM 5128 C C . ASN B 1 297 ? -7.988 -23.109 -16.75 1 92.81 297 ASN B C 1
ATOM 5130 O O . ASN B 1 297 ? -8.789 -22.484 -17.438 1 92.81 297 ASN B O 1
ATOM 5134 N N . ILE B 1 298 ? -7.781 -22.875 -15.492 1 94.56 298 ILE B N 1
ATOM 5135 C CA . ILE B 1 298 ? -8.359 -21.703 -14.836 1 94.56 298 ILE B CA 1
ATOM 5136 C C . ILE B 1 298 ? -7.273 -20.656 -14.625 1 94.56 298 ILE B C 1
ATOM 5138 O O . ILE B 1 298 ? -6.246 -20.922 -13.992 1 94.56 298 ILE B O 1
ATOM 5142 N N . ASN B 1 299 ? -7.508 -19.453 -15.078 1 89.31 299 ASN B N 1
ATOM 5143 C CA . ASN B 1 299 ? -6.543 -18.375 -14.977 1 89.31 299 ASN B CA 1
ATOM 5144 C C . ASN B 1 299 ? -6.688 -17.609 -13.656 1 89.31 299 ASN B C 1
ATOM 5146 O O . ASN B 1 299 ? -7.805 -17.312 -13.234 1 89.31 299 ASN B O 1
ATOM 5150 N N . LEU B 1 300 ? -5.523 -17.359 -13.102 1 90.81 300 LEU B N 1
ATOM 5151 C CA . LEU B 1 300 ? -5.508 -16.516 -11.914 1 90.81 300 LEU B CA 1
ATOM 5152 C C . LEU B 1 300 ? -5.316 -15.047 -12.297 1 90.81 300 LEU B C 1
ATOM 5154 O O . LEU B 1 300 ? -4.52 -14.734 -13.188 1 90.81 300 LEU B O 1
ATOM 5158 N N . THR B 1 301 ? -6.055 -14.172 -11.68 1 87.25 301 THR B N 1
ATOM 5159 C CA . THR B 1 301 ? -5.91 -12.742 -11.93 1 87.25 301 THR B CA 1
ATOM 5160 C C . THR B 1 301 ? -5.23 -12.047 -10.758 1 87.25 301 THR B C 1
ATOM 5162 O O . THR B 1 301 ? -4.773 -10.906 -10.883 1 87.25 301 THR B O 1
ATOM 5165 N N . LYS B 1 302 ? -5.18 -12.688 -9.641 1 88.19 302 LYS B N 1
ATOM 5166 C CA . LYS B 1 302 ? -4.426 -12.227 -8.477 1 88.19 302 LYS B CA 1
ATOM 5167 C C . LYS B 1 302 ? -3.865 -13.406 -7.688 1 88.19 302 LYS B C 1
ATOM 5169 O O . LYS B 1 302 ? -4.547 -14.414 -7.496 1 88.19 302 LYS B O 1
ATOM 5174 N N . LEU B 1 303 ? -2.67 -13.312 -7.309 1 88.81 303 LEU B N 1
ATOM 5175 C CA . LEU B 1 303 ? -2.023 -14.219 -6.367 1 88.81 303 LEU B CA 1
ATOM 5176 C C . LEU B 1 303 ? -1.036 -13.469 -5.48 1 88.81 303 LEU B C 1
ATOM 5178 O O . LEU B 1 303 ? -0.083 -12.867 -5.98 1 88.81 303 LEU B O 1
ATOM 5182 N N . GLU B 1 304 ? -1.254 -13.461 -4.227 1 86.44 304 GLU B N 1
ATOM 5183 C CA . GLU B 1 304 ? -0.382 -12.766 -3.285 1 86.44 304 GLU B CA 1
ATOM 5184 C C . GLU B 1 304 ? -0.167 -13.586 -2.02 1 86.44 304 GLU B C 1
ATOM 5186 O O . GLU B 1 304 ? -1.128 -14.078 -1.418 1 86.44 304 GLU B O 1
ATOM 5191 N N . ILE B 1 305 ? 1.074 -13.727 -1.69 1 85 305 ILE B N 1
ATOM 5192 C CA . ILE B 1 305 ? 1.451 -14.492 -0.503 1 85 305 ILE B CA 1
ATOM 5193 C C . ILE B 1 305 ? 1.628 -13.539 0.681 1 85 305 ILE B C 1
ATOM 5195 O O . ILE B 1 305 ? 2.377 -12.562 0.597 1 85 305 ILE B O 1
ATOM 5199 N N . ILE B 1 306 ? 0.871 -13.828 1.675 1 79.81 306 ILE B N 1
ATOM 5200 C CA . ILE B 1 306 ? 1.023 -13.086 2.918 1 79.81 306 ILE B CA 1
ATOM 5201 C C . ILE B 1 306 ? 1.591 -13.992 4.004 1 79.81 306 ILE B C 1
ATOM 5203 O O . ILE B 1 306 ? 0.926 -14.938 4.441 1 79.81 306 ILE B O 1
ATOM 5207 N N . ASN B 1 307 ? 2.781 -13.859 4.312 1 73 307 ASN B N 1
ATOM 5208 C CA . ASN B 1 307 ? 3.432 -14.641 5.359 1 73 307 ASN B CA 1
ATOM 5209 C C . ASN B 1 307 ? 3.711 -13.797 6.598 1 73 307 ASN B C 1
ATOM 5211 O O . ASN B 1 307 ? 4.234 -12.688 6.496 1 73 307 ASN B O 1
ATOM 5215 N N . SER B 1 308 ? 2.965 -14.297 7.723 1 59.69 308 SER B N 1
ATOM 5216 C CA . SER B 1 308 ? 3.291 -13.672 9 1 59.69 308 SER B CA 1
ATOM 5217 C C . SER B 1 308 ? 4.43 -14.398 9.703 1 59.69 308 SER B C 1
ATOM 5219 O O . SER B 1 308 ? 4.352 -15.609 9.938 1 59.69 308 SER B O 1
ATOM 5221 N N . SER B 1 309 ? 5.32 -14.945 9.344 1 48.12 309 SER B N 1
ATOM 5222 C CA . SER B 1 309 ? 6.188 -15.859 10.086 1 48.12 309 SER B CA 1
ATOM 5223 C C . SER B 1 309 ? 6.688 -15.219 11.375 1 48.12 309 SER B C 1
ATOM 5225 O O . SER B 1 309 ? 6.836 -14 11.453 1 48.12 309 SER B O 1
ATOM 5227 N N . ALA B 1 310 ? 6.453 -16.094 12.461 1 42.62 310 ALA B N 1
ATOM 5228 C CA . ALA B 1 310 ? 7.031 -15.93 13.789 1 42.62 310 ALA B CA 1
ATOM 5229 C C . ALA B 1 310 ? 8.43 -15.328 13.703 1 42.62 310 ALA B C 1
ATOM 5231 O O . ALA B 1 310 ? 8.797 -14.477 14.523 1 42.62 310 ALA B O 1
ATOM 5232 N N . SER B 1 311 ? 9.219 -16.203 12.961 1 40.81 311 SER B N 1
ATOM 5233 C CA . SER B 1 311 ? 10.562 -15.68 12.734 1 40.81 311 SER B CA 1
ATOM 5234 C C . SER B 1 311 ? 10.523 -14.273 12.148 1 40.81 311 SER B C 1
ATOM 5236 O O . SER B 1 311 ? 11.5 -13.531 12.242 1 40.81 311 SER B O 1
ATOM 5238 N N . GLU B 1 312 ? 9.297 -14.07 11.523 1 46.66 312 GLU B N 1
ATOM 5239 C CA . GLU B 1 312 ? 9.148 -12.773 10.875 1 46.66 312 GLU B CA 1
ATOM 5240 C C . GLU B 1 312 ? 8.219 -11.859 11.664 1 46.66 312 GLU B C 1
ATOM 5242 O O . GLU B 1 312 ? 7.891 -10.758 11.219 1 46.66 312 GLU B O 1
ATOM 5247 N N . ASN B 1 313 ? 7.793 -12.211 12.898 1 46.5 313 ASN B N 1
ATOM 5248 C CA . ASN B 1 313 ? 7.109 -11.383 13.883 1 46.5 313 ASN B CA 1
ATOM 5249 C C . ASN B 1 313 ? 5.973 -10.578 13.258 1 46.5 313 ASN B C 1
ATOM 5251 O O . ASN B 1 313 ? 5.824 -9.391 13.531 1 46.5 313 ASN B O 1
ATOM 5255 N N . LYS B 1 314 ? 5.297 -11.211 12.242 1 56.56 314 LYS B N 1
ATOM 5256 C CA . LYS B 1 314 ? 4.094 -10.625 11.656 1 56.56 314 LYS B CA 1
ATOM 5257 C C . LYS B 1 314 ? 2.838 -11.117 12.367 1 56.56 314 LYS B C 1
ATOM 5259 O O . LYS B 1 314 ? 2.787 -12.258 12.828 1 56.56 314 LYS B O 1
ATOM 5264 N N . ALA B 1 315 ? 1.91 -10.219 12.812 1 64.38 315 ALA B N 1
ATOM 5265 C CA . ALA B 1 315 ? 0.595 -10.602 13.328 1 64.38 315 ALA B CA 1
ATOM 5266 C C . ALA B 1 315 ? -0.144 -11.484 12.328 1 64.38 315 ALA B C 1
ATOM 5268 O O . ALA B 1 315 ? -0.011 -11.305 11.109 1 64.38 315 ALA B O 1
ATOM 5269 N N . PRO B 1 316 ? -0.712 -12.539 12.836 1 76.44 316 PRO B N 1
ATOM 5270 C CA . PRO B 1 316 ? -1.493 -13.391 11.938 1 76.44 316 PRO B CA 1
ATOM 5271 C C . PRO B 1 316 ? -2.674 -12.656 11.305 1 76.44 316 PRO B C 1
ATOM 5273 O O . PRO B 1 316 ? -3.109 -11.617 11.812 1 76.44 316 PRO B O 1
ATOM 5276 N N . VAL B 1 317 ? -3.059 -13.102 10.18 1 82.06 317 VAL B N 1
ATOM 5277 C CA . VAL B 1 317 ? -4.277 -12.625 9.539 1 82.06 317 VAL B CA 1
ATOM 5278 C C . VAL B 1 317 ? -5.5 -13.18 10.266 1 82.06 317 VAL B C 1
ATOM 5280 O O . VAL B 1 317 ? -5.574 -14.383 10.539 1 82.06 317 VAL B O 1
ATOM 5283 N N . MET B 1 318 ? -6.391 -12.25 10.648 1 84 318 MET B N 1
ATOM 5284 C CA . MET B 1 318 ? -7.617 -12.656 11.328 1 84 318 MET B CA 1
ATOM 5285 C C . MET B 1 318 ? -8.75 -12.852 10.328 1 84 318 MET B C 1
ATOM 5287 O O . MET B 1 318 ? -9.047 -11.961 9.531 1 84 318 MET B O 1
ATOM 5291 N N . ILE B 1 319 ? -9.383 -14.07 10.344 1 89.5 319 ILE B N 1
ATOM 5292 C CA . ILE B 1 319 ? -10.469 -14.383 9.422 1 89.5 319 ILE B CA 1
ATOM 5293 C C . ILE B 1 319 ? -11.695 -14.836 10.195 1 89.5 319 ILE B C 1
ATOM 5295 O O . ILE B 1 319 ? -11.609 -15.734 11.039 1 89.5 319 ILE B O 1
ATOM 5299 N N . LEU B 1 320 ? -12.805 -14.148 9.883 1 87.81 320 LEU B N 1
ATOM 5300 C CA . LEU B 1 320 ? -14.07 -14.57 10.477 1 87.81 320 LEU B CA 1
ATOM 5301 C C . LEU B 1 320 ? -14.484 -15.945 9.945 1 87.81 320 LEU B C 1
ATOM 5303 O O . LEU B 1 320 ? -14.609 -16.125 8.727 1 87.81 320 LEU B O 1
ATOM 5307 N N . ASP B 1 321 ? -14.648 -16.859 10.812 1 87.38 321 ASP B N 1
ATOM 5308 C CA . ASP B 1 321 ? -15.125 -18.188 10.445 1 87.38 321 ASP B CA 1
ATOM 5309 C C . ASP B 1 321 ? -16.641 -18.203 10.305 1 87.38 321 ASP B C 1
ATOM 5311 O O . ASP B 1 321 ? -17.359 -18.547 11.25 1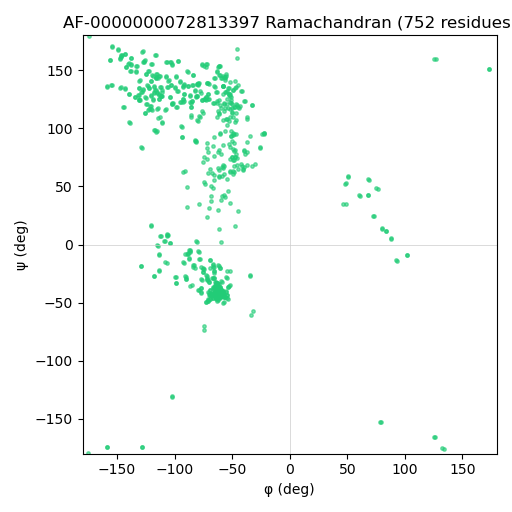 87.38 321 ASP B O 1
ATOM 5315 N N . ILE B 1 322 ? -17.125 -17.906 9.133 1 77.94 322 ILE B N 1
ATOM 5316 C CA . ILE B 1 322 ? -18.547 -17.75 8.875 1 77.94 322 ILE B CA 1
ATOM 5317 C C . ILE B 1 322 ? -19.234 -19.125 8.914 1 77.94 322 ILE B C 1
ATOM 5319 O O . ILE B 1 322 ? -20.438 -19.203 9.117 1 77.94 322 ILE B O 1
ATOM 5323 N N . ARG B 1 323 ? -18.547 -20.188 8.633 1 75.06 323 ARG B N 1
ATOM 5324 C CA . ARG B 1 323 ? -19.125 -21.531 8.602 1 75.06 323 ARG B CA 1
ATOM 5325 C C . ARG B 1 323 ? -19.203 -22.125 10 1 75.06 323 ARG B C 1
ATOM 5327 O O . ARG B 1 323 ? -20 -23.031 10.25 1 75.06 323 ARG B O 1
ATOM 5334 N N . GLY B 1 324 ? -18.391 -21.547 10.844 1 69.5 324 GLY B N 1
ATOM 5335 C CA . GLY B 1 324 ? -18.328 -22.078 12.195 1 69.5 324 GLY B CA 1
ATOM 5336 C C . GLY B 1 324 ? -19.094 -21.25 13.211 1 69.5 324 GLY B C 1
ATOM 5337 O O . GLY B 1 324 ? -20.266 -20.938 13 1 69.5 324 GLY B O 1
ATOM 5338 N N . LYS B 1 325 ? -18.453 -20.969 14.258 1 68.75 325 LYS B N 1
ATOM 5339 C CA . LYS B 1 325 ? -19.031 -20.297 15.422 1 68.75 325 LYS B CA 1
ATOM 5340 C C . LYS B 1 325 ? -19.109 -18.797 15.211 1 68.75 325 LYS B C 1
ATOM 5342 O O . LYS B 1 325 ? -19.531 -18.047 16.109 1 68.75 325 LYS B O 1
ATOM 5347 N N . GLY B 1 326 ? -18.703 -18.375 14.055 1 77.56 326 GLY B N 1
ATOM 5348 C CA . GLY B 1 326 ? -18.734 -16.938 13.82 1 77.56 326 GLY B CA 1
ATOM 5349 C C . GLY B 1 326 ? -17.656 -16.188 14.57 1 77.56 326 GLY B C 1
ATOM 5350 O O . GLY B 1 326 ? -17.828 -15.031 14.945 1 77.56 326 GLY B O 1
ATOM 5351 N N . SER B 1 327 ? -16.562 -16.938 14.883 1 84.69 327 SER B N 1
ATOM 5352 C CA . SER B 1 327 ? -15.445 -16.344 15.617 1 84.69 327 SER B CA 1
ATOM 5353 C C . SER B 1 327 ? -14.281 -16.016 14.688 1 84.69 327 SER B C 1
ATOM 5355 O O . SER B 1 327 ? -14.172 -16.594 13.602 1 84.69 327 SER B O 1
ATOM 5357 N N . LEU B 1 328 ? -13.516 -15.062 15.133 1 88.5 328 LEU B N 1
ATOM 5358 C CA . LEU B 1 328 ? -12.297 -14.719 14.406 1 88.5 328 LEU B CA 1
ATOM 5359 C C . LEU B 1 328 ? -11.195 -15.742 14.672 1 88.5 328 LEU B C 1
ATOM 5361 O O . LEU B 1 328 ? -10.977 -16.125 15.82 1 88.5 328 LEU B O 1
ATOM 5365 N N . ARG B 1 329 ? -10.578 -16.234 13.594 1 88.94 329 ARG B N 1
ATOM 5366 C CA . ARG B 1 329 ? -9.453 -17.156 13.672 1 88.94 329 ARG B CA 1
ATOM 5367 C C . ARG B 1 329 ? -8.18 -16.516 13.117 1 88.94 329 ARG B C 1
ATOM 5369 O O . ARG B 1 329 ? -8.227 -15.797 12.109 1 88.94 329 ARG B O 1
ATOM 5376 N N . ALA B 1 330 ? -7.066 -16.859 13.773 1 86.06 330 ALA B N 1
ATOM 5377 C CA . ALA B 1 330 ? -5.773 -16.297 13.383 1 86.06 330 ALA B CA 1
ATOM 5378 C C . ALA B 1 330 ? -5.016 -17.25 12.461 1 86.06 330 ALA B C 1
ATOM 5380 O O . ALA B 1 330 ? -4.895 -18.453 12.766 1 86.06 330 ALA B O 1
ATOM 5381 N N . PHE B 1 331 ? -4.477 -16.766 11.336 1 86.69 331 PHE B N 1
ATOM 5382 C CA . PHE B 1 331 ? -3.705 -17.578 10.398 1 86.69 331 PHE B CA 1
ATOM 5383 C C . PHE B 1 331 ? -2.396 -16.891 10.039 1 86.69 331 PHE B C 1
ATOM 5385 O O . PHE B 1 331 ? -2.402 -15.781 9.484 1 86.69 331 PHE B O 1
ATOM 5392 N N . PRO B 1 332 ? -1.283 -17.516 10.219 1 82.38 332 PRO B N 1
ATOM 5393 C CA . PRO B 1 332 ? 0.005 -16.891 9.93 1 82.38 332 PRO B CA 1
ATOM 5394 C C . PRO B 1 332 ? 0.313 -16.828 8.438 1 82.38 332 PRO B C 1
ATOM 5396 O O . PRO B 1 332 ? 1.077 -15.969 7.988 1 82.38 332 PRO B O 1
ATOM 5399 N N . HIS B 1 333 ? -0.167 -17.766 7.719 1 86.06 333 HIS B N 1
ATOM 5400 C CA . HIS B 1 333 ? 0.13 -17.859 6.293 1 86.06 333 HIS B CA 1
ATOM 5401 C C . HIS B 1 333 ? -1.149 -17.891 5.465 1 86.06 333 HIS B C 1
ATOM 5403 O O . HIS B 1 333 ? -1.966 -18.812 5.621 1 86.06 333 HIS B O 1
ATOM 5409 N N . VAL B 1 334 ? -1.227 -16.906 4.605 1 91.12 334 VAL B N 1
ATOM 5410 C CA . VAL B 1 334 ? -2.441 -16.859 3.797 1 91.12 334 VAL B CA 1
ATOM 5411 C C . VAL B 1 334 ? -2.088 -16.5 2.354 1 91.12 334 VAL B C 1
ATOM 5413 O O . VAL B 1 334 ? -1.062 -15.859 2.098 1 91.12 334 VAL B O 1
ATOM 5416 N N . LEU B 1 335 ? -2.883 -17 1.416 1 91.75 335 LEU B N 1
ATOM 5417 C CA . LEU B 1 335 ? -2.848 -16.609 0.012 1 91.75 335 LEU B CA 1
ATOM 5418 C C . LEU B 1 335 ? -4.129 -15.883 -0.384 1 91.75 335 LEU B C 1
ATOM 5420 O O . LEU B 1 335 ? -5.23 -16.344 -0.072 1 91.75 335 LEU B O 1
ATOM 5424 N N . TYR B 1 336 ? -3.955 -14.68 -0.93 1 92.25 336 TYR B N 1
ATOM 5425 C CA . TYR B 1 336 ? -5.066 -14.062 -1.647 1 92.25 336 TYR B CA 1
ATOM 5426 C C . TYR B 1 336 ? -5.09 -14.508 -3.104 1 92.25 336 TYR B C 1
ATOM 5428 O O . TYR B 1 336 ? -4.09 -14.383 -3.816 1 92.25 336 TYR B O 1
ATOM 5436 N N . VAL B 1 337 ? -6.262 -14.984 -3.543 1 94.25 337 VAL B N 1
ATOM 5437 C CA . VAL B 1 337 ? -6.363 -15.516 -4.898 1 94.25 337 VAL B CA 1
ATOM 5438 C C . VAL B 1 337 ? -7.621 -14.977 -5.574 1 94.25 337 VAL B C 1
ATOM 5440 O O . VAL B 1 337 ? -8.711 -15.031 -4.996 1 94.25 337 VAL B O 1
ATOM 5443 N N . ASP B 1 338 ? -7.473 -14.406 -6.738 1 94.31 338 ASP B N 1
ATOM 5444 C CA . ASP B 1 338 ? -8.562 -14.164 -7.676 1 94.31 338 ASP B CA 1
ATOM 5445 C C . ASP B 1 338 ? -8.406 -15.031 -8.93 1 94.31 338 ASP B C 1
ATOM 5447 O O . ASP B 1 338 ? -7.309 -15.148 -9.469 1 94.31 338 ASP B O 1
ATOM 5451 N N . PHE B 1 339 ? -9.523 -15.641 -9.375 1 94.44 339 PHE B N 1
ATOM 5452 C CA . PHE B 1 339 ? -9.445 -16.438 -10.594 1 94.44 339 PHE B CA 1
ATOM 5453 C C . PHE B 1 339 ? -10.656 -16.188 -11.484 1 94.44 339 PHE B C 1
ATOM 5455 O O . PHE B 1 339 ? -11.711 -15.766 -11 1 94.44 339 PHE B O 1
ATOM 5462 N N . GLU B 1 340 ? -10.43 -16.422 -12.75 1 93.69 340 GLU B N 1
ATOM 5463 C CA . GLU B 1 340 ? -11.516 -16.312 -13.719 1 93.69 340 GLU B CA 1
ATOM 5464 C C . GLU B 1 340 ? -12.469 -17.5 -13.609 1 93.69 340 GLU B C 1
ATOM 5466 O O . GLU B 1 340 ? -12.047 -18.656 -13.672 1 93.69 340 GLU B O 1
ATOM 5471 N N . GLY B 1 341 ? -13.727 -17.219 -13.43 1 94.81 341 GLY B N 1
ATOM 5472 C CA . GLY B 1 341 ? -14.734 -18.266 -13.344 1 94.81 341 GLY B CA 1
ATOM 5473 C C . GLY B 1 341 ? -15.586 -18.156 -12.094 1 94.81 341 GLY B C 1
ATOM 5474 O O . GLY B 1 341 ? -15.203 -17.516 -11.125 1 94.81 341 GLY B O 1
ATOM 5475 N N . SER B 1 342 ? -16.719 -18.781 -12.18 1 95.31 342 SER B N 1
ATOM 5476 C CA . SER B 1 342 ? -17.641 -18.844 -11.055 1 95.31 342 SER B CA 1
ATOM 5477 C C . SER B 1 342 ? -17.266 -19.984 -10.109 1 95.31 342 SER B C 1
ATOM 5479 O O . SER B 1 342 ? -16.844 -21.062 -10.547 1 95.31 342 SER B O 1
ATOM 5481 N N . LYS B 1 343 ? -17.5 -19.734 -8.883 1 93.5 343 LYS B N 1
ATOM 5482 C CA . LYS B 1 343 ? -17.312 -20.797 -7.895 1 93.5 343 LYS B CA 1
ATOM 5483 C C . LYS B 1 343 ? -18.25 -21.969 -8.164 1 93.5 343 LYS B C 1
ATOM 5485 O O . LYS B 1 343 ? -18.016 -23.078 -7.66 1 93.5 343 LYS B O 1
ATOM 5490 N N . GLU B 1 344 ? -19.266 -21.734 -8.93 1 92.31 344 GLU B N 1
ATOM 5491 C CA . GLU B 1 344 ? -20.234 -22.766 -9.234 1 92.31 344 GLU B CA 1
ATOM 5492 C C . GLU B 1 344 ? -19.812 -23.578 -10.453 1 92.31 344 GLU B C 1
ATOM 5494 O O . GLU B 1 344 ? -20.391 -24.641 -10.734 1 92.31 344 GLU B O 1
ATOM 5499 N N . ASP B 1 345 ? -18.828 -23.141 -11.195 1 94.5 345 ASP B N 1
ATOM 5500 C CA . ASP B 1 345 ? -18.281 -23.906 -12.305 1 94.5 345 ASP B CA 1
ATOM 5501 C C . ASP B 1 345 ? -17.656 -25.203 -11.82 1 94.5 345 ASP B C 1
ATOM 5503 O O . ASP B 1 345 ? -16.891 -25.219 -10.859 1 94.5 345 ASP B O 1
ATOM 5507 N N . PRO B 1 346 ? -18.016 -26.328 -12.477 1 95.94 346 PRO B N 1
ATOM 5508 C CA . PRO B 1 346 ? -17.516 -27.625 -12.023 1 95.94 346 PRO B CA 1
ATOM 5509 C C . PRO B 1 346 ? -15.992 -27.672 -11.93 1 95.94 346 PRO B C 1
ATOM 5511 O O . PRO B 1 346 ? -15.445 -28.234 -10.977 1 95.94 346 PRO B O 1
ATOM 5514 N N . ARG B 1 347 ? -15.32 -27.141 -12.914 1 96.75 347 ARG B N 1
ATOM 5515 C CA . ARG B 1 347 ? -13.867 -27.109 -12.875 1 96.75 347 ARG B CA 1
ATOM 5516 C C . ARG B 1 347 ? -13.359 -26.312 -11.68 1 96.75 347 ARG B C 1
ATOM 5518 O O . ARG B 1 347 ? -12.406 -26.734 -11.016 1 96.75 347 ARG B O 1
ATOM 5525 N N . ALA B 1 348 ? -13.984 -25.172 -11.453 1 96.69 348 ALA B N 1
ATOM 5526 C CA . ALA B 1 348 ? -13.609 -24.344 -10.312 1 96.69 348 ALA B CA 1
ATOM 5527 C C . ALA B 1 348 ? -13.875 -25.047 -8.992 1 96.69 348 ALA B C 1
ATOM 5529 O O . ALA B 1 348 ? -13.047 -25.016 -8.078 1 96.69 348 ALA B O 1
ATOM 5530 N N . LYS B 1 349 ? -14.984 -25.703 -8.93 1 96.88 349 LYS B N 1
ATOM 5531 C CA . LYS B 1 349 ? -15.336 -26.453 -7.723 1 96.88 349 LYS B CA 1
ATOM 5532 C C . LYS B 1 349 ? -14.305 -27.531 -7.43 1 96.88 349 LYS B C 1
ATOM 5534 O O . LYS B 1 349 ? -13.891 -27.719 -6.285 1 96.88 349 LYS B O 1
ATOM 5539 N N . GLU B 1 350 ? -13.945 -28.219 -8.438 1 97.88 350 GLU B N 1
ATOM 5540 C CA . GLU B 1 350 ? -12.945 -29.281 -8.281 1 97.88 350 GLU B CA 1
ATOM 5541 C C . GLU B 1 350 ? -11.617 -28.719 -7.789 1 97.88 350 GLU B C 1
ATOM 5543 O O . GLU B 1 350 ? -10.961 -29.312 -6.934 1 97.88 350 GLU B O 1
ATOM 5548 N N . ALA B 1 351 ? -11.25 -27.594 -8.352 1 97.94 351 ALA B N 1
ATOM 5549 C CA . ALA B 1 351 ? -10.008 -26.938 -7.93 1 97.94 351 ALA B CA 1
ATOM 5550 C C . ALA B 1 351 ? -10.078 -26.531 -6.465 1 97.94 351 ALA B C 1
ATOM 5552 O O . ALA B 1 351 ? -9.156 -26.797 -5.691 1 97.94 351 ALA B O 1
ATOM 5553 N N . ILE B 1 352 ? -11.195 -25.891 -6.105 1 97.81 352 ILE B N 1
ATOM 5554 C CA . ILE B 1 352 ? -11.383 -25.406 -4.742 1 97.81 352 ILE B CA 1
ATOM 5555 C C . ILE B 1 352 ? -11.391 -26.594 -3.779 1 97.81 352 ILE B C 1
ATOM 5557 O O . ILE B 1 352 ? -10.789 -26.531 -2.703 1 97.81 352 ILE B O 1
ATOM 5561 N N . ASP B 1 353 ? -11.992 -27.672 -4.164 1 97.69 353 ASP B N 1
ATOM 5562 C CA . ASP B 1 353 ? -12.031 -28.891 -3.342 1 97.69 353 ASP B CA 1
ATOM 5563 C C . ASP B 1 353 ? -10.633 -29.453 -3.137 1 97.69 353 ASP B C 1
ATOM 5565 O O . ASP B 1 353 ? -10.258 -29.812 -2.02 1 97.69 353 ASP B O 1
ATOM 5569 N N . GLU B 1 354 ? -9.93 -29.562 -4.184 1 97.75 354 GLU B N 1
ATOM 5570 C CA . GLU B 1 354 ? -8.555 -30.047 -4.082 1 97.75 354 GLU B CA 1
ATOM 5571 C C . GLU B 1 354 ? -7.727 -29.172 -3.148 1 97.75 354 GLU B C 1
ATOM 5573 O O . GLU B 1 354 ? -7.008 -29.688 -2.285 1 97.75 354 GLU B O 1
ATOM 5578 N N . ILE B 1 355 ? -7.863 -27.844 -3.277 1 97.38 355 ILE B N 1
ATOM 5579 C CA . ILE B 1 355 ? -7.109 -26.891 -2.467 1 97.38 355 ILE B CA 1
ATOM 5580 C C . ILE B 1 355 ? -7.5 -27.047 -0.999 1 97.38 355 ILE B C 1
ATOM 5582 O O . ILE B 1 355 ? -6.648 -26.969 -0.111 1 97.38 355 ILE B O 1
ATOM 5586 N N . SER B 1 356 ? -8.742 -27.281 -0.827 1 96.38 356 SER B N 1
ATOM 5587 C CA . SER B 1 356 ? -9.258 -27.422 0.532 1 96.38 356 SER B CA 1
ATOM 5588 C C . SER B 1 356 ? -8.68 -28.656 1.219 1 96.38 356 SER B C 1
ATOM 5590 O O . SER B 1 356 ? -8.602 -28.703 2.447 1 96.38 356 SER B O 1
ATOM 5592 N N . GLU B 1 357 ? -8.219 -29.625 0.502 1 95.5 357 GLU B N 1
ATOM 5593 C CA . GLU B 1 357 ? -7.699 -30.875 1.053 1 95.5 357 GLU B CA 1
ATOM 5594 C C . GLU B 1 357 ? -6.352 -30.656 1.738 1 95.5 357 GLU B C 1
ATOM 5596 O O . GLU B 1 357 ? -6.027 -31.344 2.709 1 95.5 357 GLU B O 1
ATOM 5601 N N . PHE B 1 358 ? -5.672 -29.672 1.218 1 93.88 358 PHE B N 1
ATOM 5602 C CA . PHE B 1 358 ? -4.34 -29.516 1.791 1 93.88 358 PHE B CA 1
ATOM 5603 C C . PHE B 1 358 ? -4.207 -28.188 2.523 1 93.88 358 PHE B C 1
ATOM 5605 O O . PHE B 1 358 ? -3.137 -27.859 3.039 1 93.88 358 PHE B O 1
ATOM 5612 N N . SER B 1 359 ? -5.266 -27.344 2.547 1 94.25 359 SER B N 1
ATOM 5613 C CA . SER B 1 359 ? -5.238 -26.062 3.242 1 94.25 359 SER B CA 1
ATOM 5614 C C . SER B 1 359 ? -5.859 -26.172 4.633 1 94.25 359 SER B C 1
ATOM 5616 O O . SER B 1 359 ? -6.578 -27.125 4.922 1 94.25 359 SER B O 1
ATOM 5618 N N . VAL B 1 360 ? -5.492 -25.234 5.496 1 92.81 360 VAL B N 1
ATOM 5619 C CA . VAL B 1 360 ? -6.039 -25.156 6.848 1 92.81 360 VAL B CA 1
ATOM 5620 C C . VAL B 1 360 ? -7.449 -24.562 6.805 1 92.81 360 VAL B C 1
ATOM 5622 O O . VAL B 1 360 ? -8.328 -25 7.551 1 92.81 360 VAL B O 1
ATOM 5625 N N . PHE B 1 361 ? -7.613 -23.656 5.977 1 93.25 361 PHE B N 1
ATOM 5626 C CA . PHE B 1 361 ? -8.867 -22.922 5.883 1 93.25 361 PHE B CA 1
ATOM 5627 C C . PHE B 1 361 ? -9.008 -22.266 4.516 1 93.25 361 PHE B C 1
ATOM 5629 O O . PHE B 1 361 ? -8.039 -21.75 3.971 1 93.25 361 PHE B O 1
ATOM 5636 N N . VAL B 1 362 ? -10.203 -22.344 3.883 1 95.75 362 VAL B N 1
ATOM 5637 C CA . VAL B 1 362 ? -10.516 -21.656 2.633 1 95.75 362 VAL B CA 1
ATOM 5638 C C . VAL B 1 362 ? -11.82 -20.891 2.781 1 95.75 362 VAL B C 1
ATOM 5640 O O . VAL B 1 362 ? -12.82 -21.422 3.277 1 95.75 362 VAL B O 1
ATOM 5643 N N . ARG B 1 363 ? -11.82 -19.625 2.383 1 95.94 363 ARG B N 1
ATOM 5644 C CA . ARG B 1 363 ? -13.031 -18.828 2.369 1 95.94 363 ARG B CA 1
ATOM 5645 C C . ARG B 1 363 ? -13.211 -18.125 1.021 1 95.94 363 ARG B C 1
ATOM 5647 O O . ARG B 1 363 ? -12.305 -17.453 0.536 1 95.94 363 ARG B O 1
ATOM 5654 N N . ILE B 1 364 ? -14.359 -18.391 0.438 1 96.44 364 ILE B N 1
ATOM 5655 C CA . ILE B 1 364 ? -14.734 -17.625 -0.746 1 96.44 364 ILE B CA 1
ATOM 5656 C C . ILE B 1 364 ? -15.203 -16.234 -0.332 1 96.44 364 ILE B C 1
ATOM 5658 O O . ILE B 1 364 ? -16.125 -16.094 0.473 1 96.44 364 ILE B O 1
ATOM 5662 N N . LEU B 1 365 ? -14.578 -15.172 -0.888 1 96.75 365 LEU B N 1
ATOM 5663 C CA . LEU B 1 365 ? -14.883 -13.797 -0.503 1 96.75 365 LEU B CA 1
ATOM 5664 C C . LEU B 1 365 ? -15.984 -13.211 -1.375 1 96.75 365 LEU B C 1
ATOM 5666 O O . LEU B 1 365 ? -16.641 -12.242 -0.989 1 96.75 365 LEU B O 1
ATOM 5670 N N . GLY B 1 366 ? -16.078 -13.727 -2.584 1 96.25 366 GLY B N 1
ATOM 5671 C CA . GLY B 1 366 ? -17.125 -13.289 -3.494 1 96.25 366 GLY B CA 1
ATOM 5672 C C . GLY B 1 366 ? -16.984 -13.859 -4.891 1 96.25 366 GLY B C 1
ATOM 5673 O O . GLY B 1 366 ? -15.891 -14.281 -5.285 1 96.25 366 GLY B O 1
ATOM 5674 N N . CYS B 1 367 ? -18.078 -14.016 -5.551 1 95.81 367 CYS B N 1
ATOM 5675 C CA . CYS B 1 367 ? -18.188 -14.344 -6.969 1 95.81 367 CYS B CA 1
ATOM 5676 C C . CYS B 1 367 ? -19 -13.289 -7.707 1 95.81 367 CYS B C 1
ATOM 5678 O O . CYS B 1 367 ? -20.172 -13.07 -7.41 1 95.81 367 CYS B O 1
ATOM 5680 N N . TYR B 1 368 ? -18.375 -12.594 -8.641 1 94.94 368 TYR B N 1
ATOM 5681 C CA . TYR B 1 368 ? -18.922 -11.398 -9.266 1 94.94 368 TYR B CA 1
ATOM 5682 C C . TYR B 1 368 ? -18.453 -11.25 -10.703 1 94.94 368 TYR B C 1
ATOM 5684 O O . TYR B 1 368 ? -17.609 -12.031 -11.164 1 94.94 368 TYR B O 1
ATOM 5692 N N . ALA B 1 369 ? -19.094 -10.344 -11.414 1 94.12 369 ALA B N 1
ATOM 5693 C CA . ALA B 1 369 ? -18.672 -10.094 -12.789 1 94.12 369 ALA B CA 1
ATOM 5694 C C . ALA B 1 369 ? -17.344 -9.344 -12.836 1 94.12 369 ALA B C 1
ATOM 5696 O O . ALA B 1 369 ? -17.188 -8.312 -12.172 1 94.12 369 ALA B O 1
ATOM 5697 N N . ALA B 1 370 ? -16.406 -9.914 -13.523 1 92.5 370 ALA B N 1
ATOM 5698 C CA . ALA B 1 370 ? -15.18 -9.164 -13.766 1 92.5 370 ALA B CA 1
ATOM 5699 C C . ALA B 1 370 ? -15.469 -7.859 -14.492 1 92.5 370 ALA B C 1
ATOM 5701 O O . ALA B 1 370 ? -16.328 -7.812 -15.383 1 92.5 370 ALA B O 1
ATOM 5702 N N . ASN B 1 371 ? -14.867 -6.805 -14.078 1 89.06 371 ASN B N 1
ATOM 5703 C CA . ASN B 1 371 ? -15 -5.52 -14.75 1 89.06 371 ASN B CA 1
ATOM 5704 C C . ASN B 1 371 ? -13.672 -5.059 -15.344 1 89.06 371 ASN B C 1
ATOM 5706 O O . ASN B 1 371 ? -12.852 -4.461 -14.648 1 89.06 371 ASN B O 1
ATOM 5710 N N . PRO B 1 372 ? -13.484 -5.301 -16.609 1 82.81 372 PRO B N 1
ATOM 5711 C CA . PRO B 1 372 ? -12.211 -4.926 -17.234 1 82.81 372 PRO B CA 1
ATOM 5712 C C . PRO B 1 372 ? -12.133 -3.438 -17.578 1 82.81 372 PRO B C 1
ATOM 5714 O O . PRO B 1 372 ? -11.078 -2.943 -17.969 1 82.81 372 PRO B O 1
ATOM 5717 N N . ASN B 1 373 ? -13.273 -2.738 -17.359 1 86.62 373 ASN B N 1
ATOM 5718 C CA . ASN B 1 373 ? -13.312 -1.323 -17.719 1 86.62 373 ASN B CA 1
ATOM 5719 C C . ASN B 1 373 ? -12.633 -0.463 -16.641 1 86.62 373 ASN B C 1
ATOM 5721 O O . ASN B 1 373 ? -12.766 -0.733 -15.453 1 86.62 373 ASN B O 1
ATOM 5725 N N . VAL B 1 374 ? -11.867 0.477 -17.109 1 89.25 374 VAL B N 1
ATOM 5726 C CA . VAL B 1 374 ? -11.328 1.519 -16.25 1 89.25 374 VAL B CA 1
ATOM 5727 C C . VAL B 1 374 ? -12.125 2.811 -16.438 1 89.25 374 VAL B C 1
ATOM 5729 O O . VAL B 1 374 ? -12.195 3.348 -17.547 1 89.25 374 VAL B O 1
ATOM 5732 N N . TYR B 1 375 ? -12.711 3.271 -15.312 1 90.5 375 TYR B N 1
ATOM 5733 C CA . TYR B 1 375 ? -13.555 4.457 -15.375 1 90.5 375 TYR B CA 1
ATOM 5734 C C . TYR B 1 375 ? -12.766 5.711 -15.016 1 90.5 375 TYR B C 1
ATOM 5736 O O . TYR B 1 375 ? -11.883 5.672 -14.156 1 90.5 375 TYR B O 1
ATOM 5744 N N . ASP B 1 376 ? -12.992 6.766 -15.703 1 85.62 376 ASP B N 1
ATOM 5745 C CA . ASP B 1 376 ? -12.375 8.062 -15.438 1 85.62 376 ASP B CA 1
ATOM 5746 C C . ASP B 1 376 ? -13.422 9.102 -15.039 1 85.62 376 ASP B C 1
ATOM 5748 O O . ASP B 1 376 ? -14.531 9.102 -15.578 1 85.62 376 ASP B O 1
ATOM 5752 N N . LEU B 1 377 ? -13.07 9.852 -13.906 1 74.75 377 LEU B N 1
ATOM 5753 C CA . LEU B 1 377 ? -13.992 10.859 -13.398 1 74.75 377 LEU B CA 1
ATOM 5754 C C . LEU B 1 377 ? -14.156 12 -14.406 1 74.75 377 LEU B C 1
ATOM 5756 O O . LEU B 1 377 ? -13.188 12.672 -14.75 1 74.75 377 LEU B O 1
ATOM 5760 N N . GLN B 1 378 ? -14.508 11.828 -15.609 1 57.97 378 GLN B N 1
ATOM 5761 C CA . GLN B 1 378 ? -14.766 12.977 -16.469 1 57.97 378 GLN B CA 1
ATOM 5762 C C . GLN B 1 378 ? -16.156 13.555 -16.219 1 57.97 378 GLN B C 1
ATOM 5764 O O . GLN B 1 378 ? -17.078 12.828 -15.844 1 57.97 378 GLN B O 1
#

Nearest PDB structures (foldseek):
  6vh5-assembly1_C  TM=8.980E-01  e=1.535E-29  Brucella abortus 2308
  2qmx-assembly1_A  TM=8.923E-01  e=1.329E-28  Chlorobaculum tepidum TLS
  7am0-assembly1_A  TM=8.780E-01  e=7.296E-29  Komagataeibacter europaeus
  3luy-assembly1_A-2  TM=8.304E-01  e=8.299E-22  Bifidobacterium adolescentis ATCC 15703
  2qmw-assembly1_A-2  TM=8.525E-01  e=7.345E-17  Staphylococcus aureus subsp. aureus Mu50

pLDDT: mean 76.31, std 28.29, range [18.56, 98.62]